Protein 1U5K (pdb70)

Solvent-accessible surface area: 22717 Å² total; per-residue (Å²): 301,89,141,51,49,120,55,37,0,7,0,1,40,53,43,58,22,98,83,13,22,0,38,1,14,2,0,0,45,137,12,66,17,113,2,13,0,156,45,2,70,95,52,100,37,22,82,13,0,53,37,11,39,55,0,11,6,50,10,70,72,19,105,119,114,70,8,21,12,113,108,17,95,88,100,30,50,36,115,39,6,84,84,117,112,43,90,46,18,0,7,1,0,0,5,1,0,24,25,1,0,83,97,88,63,8,41,99,116,0,13,79,25,0,12,28,0,1,121,9,0,3,116,71,123,53,5,30,7,4,0,0,3,1,0,12,43,0,6,42,66,18,52,11,123,52,61,41,67,132,5,45,187,80,24,33,91,95,2,76,19,23,12,40,135,20,11,38,4,20,15,79,191,29,20,106,54,99,73,25,56,113,46,0,13,51,7,17,81,61,2,46,170,51,85,33,200,27,4,61,120,101,74,4,77,83,95,39,16,67,20,0,6,136,12,1,39,80,12,0,53,79,69,13,62,66,73,5,3,2,71,15,24,10,57,15,38,86,89,74,178,164,91,254,66,138,75,23,111,29,36,0,7,0,2,92,79,152,67,33,82,71,29,27,22,34,2,11,1,0,0,51,139,6,64,14,122,1,11,8,147,66,160,62,73,2,37,1,14,18,6,12,53,0,12,8,52,0,88,53,10,98,174,36,123,39,0,14,16,137,104,2,62,8,81,23,45,37,67,42,1,0,18,50,84,16,23,43,21,0,54,1,0,0,9,2,0,25,31,13,0,102,112,48,7,44,121,118,0,12,92,23,0,15,27,0,2,123,7,0,2,112,70,47,31,3,38,8,4,0,0,0,1,0,7,36,0,0,28,58,12,72,20,106,18,90,22,71,126,2,42,185,78,24,34,95,97,2,80,18,21,12,76,160,11,9,22,1,21,14,77,194,29,23,104,87,98,72,29,58,112,40,0,16,40,8,10,82,80,0,30,220,71,87,36,180,41,4,53,132,110,69,5,81,81,95,36,15,76,37,0,2,117,6,0,29,85,7,2,50,82,89,19,60,63,63,26,72,2,90,146,64,18,76

Nearest PDB structures (foldseek):
  1u5k-assembly1_A  TM=1.004E+00  e=5.737E-47  Deinococcus radiodurans R1 = ATCC 13939 = DSM 20539
  1u5k-assembly1_B  TM=9.768E-01  e=1.238E-39  Deinococcus radiodurans R1 = ATCC 13939 = DSM 20539
  2v1c-assembly1_C-2  TM=9.871E-01  e=4.713E-38  Deinococcus radiodurans R1 = ATCC 13939 = DSM 20539
  1w3s-assembly1_A  TM=9.757E-01  e=7.017E-38  Deinococcus radiodurans R1 = ATCC 13939 = DSM 20539
  4jcv-assembly1_F  TM=9.487E-01  e=4.460E-32  Deinococcus radiodurans R1 = ATCC 13939 = DSM 20539

Radius of gyration: 24.81 Å; Cα contacts (8 Å, |Δi|>4): 917; chains: 2; bounding box: 67×62×70 Å

Foldseek 3Di:
DFQKDKFKFFWLDWDQDPQRKIWTWGAGQQFIAIAIAHNQNPDDNNVQNDGGFIKIFIWGQDPPHHIYTPDIDTDDDQVQCVPVQLVLLLNLLSLLLVQQADGPLRHNVNRVLNNVLSVCSSDPPCNLQSSLLSSLQSCLSHDDDADQQAAPPPGHGHAFQADQQALHGHHPVVDPDDGQDDLLSVCSVPSNPDDSVVSVVRGDDPVRVVVSLSSSQRNSPNGGDDDPPSNVSNDDDDDDDD/DPDFKDKFKFFWLDWDQDPQQKIWTWGQGQQGIATEIERHPEQDPRDHGFIKIFMWGDDPPDPHTYTDYIHTPDDQVQCVPVVLVLLLNLLSQLVVQQAPSLRHNVNRVLSNVLSVCSRDPPCNLLSSLLSSLQSCLSGPHHAPQQAAPPPGHGRAFQADQQALHGHHPVVDPDDGQDVLLSVCSVPSNPDDSVVSVVRDDDPVRCVNSLSSSVRNCCVPTDDHDPSVVSRD

Sequence (474 aa):
RSRTANRSGIVIRRRVTPAGDIIVTLLTPQGKLKAIARGGVKGPLSSSLNLFHHVGVQVYQGPHDLASVKQAVLEGALPTLAEPERYAFAHLMAEFADALFQEGEFSEQAFDLFAASLRGVAHQPDPEWVALVMSYKLLGLAGVIPQTARCARCGAPDPEHPDPLGGQLLCSKCAALPPYPPAVLDFLRHAVRRTVRASFEQPVPSADRPALWRALEKFVTVQVGGVHSWRQLVPSGVPVLSMRSRTANRSGIVIRRRVTPAGDIIVTLLTPQGKLKAIARGPLSSSLNLFHHVGVQVYQGPHNDLASVKQAVLEGALPTLAEPERYAFAHLMAEFADALFQGEFSEQAFDLFAASLRGVAHQPDPEWVALVMSYKLLGLAGVIPQTARCARCGAPDPEHPDPLGGQLLCSKCAALPPYPPAVLDFLRHAVRRTVRASFEQPVPSADRPALWRALEKFVTVQVGGVHSWRQLVP

GO terms:
  GO:0006302 double-strand break repair (P, IMP)

Structure (mmCIF, N/CA/C/O backbone):
data_1U5K
#
_entry.id   1U5K
#
_cell.length_a   134.967
_cell.length_b   52.240
_cell.length_c   100.683
_cell.angle_alpha   90.00
_cell.angle_beta   107.09
_cell.angle_gamma   90.00
#
_symmetry.space_group_name_H-M   'C 1 2 1'
#
loop_
_entity.id
_entity.type
_entity.pdbx_description
1 polymer 'hypothetical protein'
2 non-polymer 'ZINC ION'
3 water water
#
loop_
_atom_site.group_PDB
_atom_site.id
_atom_site.type_symbol
_atom_site.label_atom_id
_atom_site.label_alt_id
_atom_site.label_comp_id
_atom_site.label_asym_id
_atom_site.label_entity_id
_atom_site.label_seq_id
_atom_site.pdbx_PDB_ins_code
_atom_site.Cartn_x
_atom_site.Cartn_y
_atom_site.Cartn_z
_atom_site.occupancy
_atom_site.B_iso_or_equiv
_atom_site.auth_seq_id
_atom_site.auth_comp_id
_atom_site.auth_asym_id
_atom_site.auth_atom_id
_atom_site.pdbx_PDB_model_num
ATOM 1 N N . ARG A 1 2 ? 39.714 9.770 -15.466 1.00 61.15 2 ARG A N 1
ATOM 2 C CA . ARG A 1 2 ? 40.065 9.540 -14.037 1.00 60.40 2 ARG A CA 1
ATOM 3 C C . ARG A 1 2 ? 39.595 8.149 -13.601 1.00 58.31 2 ARG A C 1
ATOM 4 O O . ARG A 1 2 ? 39.450 7.262 -14.451 1.00 58.92 2 ARG A O 1
ATOM 12 N N . SER A 1 3 ? 39.408 7.936 -12.299 1.00 54.82 3 SER A N 1
ATOM 13 C CA . SER A 1 3 ? 39.140 6.603 -11.755 1.00 52.23 3 SER A CA 1
ATOM 14 C C . SER A 1 3 ? 38.398 6.586 -10.413 1.00 49.20 3 SER A C 1
ATOM 15 O O . SER A 1 3 ? 38.472 7.525 -9.619 1.00 48.45 3 SER A O 1
ATOM 18 N N . ARG A 1 4 ? 37.686 5.489 -10.170 1.00 46.06 4 ARG A N 1
ATOM 19 C CA . ARG A 1 4 ? 36.840 5.300 -8.991 1.00 43.74 4 ARG A CA 1
ATOM 20 C C . ARG A 1 4 ? 37.578 4.756 -7.771 1.00 41.89 4 ARG A C 1
ATOM 21 O O . ARG A 1 4 ? 36.986 4.530 -6.713 1.00 39.15 4 ARG A O 1
ATOM 29 N N . THR A 1 5 ? 38.855 4.463 -7.979 1.00 41.12 5 THR A N 1
ATOM 30 C CA . THR A 1 5 ? 39.741 3.948 -6.949 1.00 40.91 5 THR A CA 1
ATOM 31 C C . THR A 1 5 ? 40.697 5.080 -6.609 1.00 40.21 5 THR A C 1
ATOM 32 O O . THR A 1 5 ? 41.112 5.816 -7.496 1.00 40.44 5 THR A O 1
ATOM 36 N N . ALA A 1 6 ? 41.051 5.197 -5.334 1.00 39.49 6 ALA A N 1
ATOM 37 C CA . ALA A 1 6 ? 41.855 6.302 -4.825 1.00 38.92 6 ALA A CA 1
ATOM 38 C C . ALA A 1 6 ? 42.713 5.815 -3.659 1.00 38.18 6 ALA A C 1
ATOM 39 O O . ALA A 1 6 ? 42.286 4.978 -2.867 1.00 37.56 6 ALA A O 1
ATOM 41 N N . ASN A 1 7 ? 43.926 6.342 -3.552 1.00 37.28 7 ASN A N 1
ATOM 42 C CA . ASN A 1 7 ? 44.765 6.124 -2.388 1.00 36.89 7 ASN A CA 1
ATOM 43 C C . ASN A 1 7 ? 44.511 7.243 -1.379 1.00 36.54 7 ASN A C 1
ATOM 44 O O . ASN A 1 7 ? 44.369 8.414 -1.744 1.00 36.13 7 ASN A O 1
ATOM 49 N N . ARG A 1 8 ? 44.371 6.843 -0.119 1.00 35.12 8 ARG A N 1
ATOM 50 C CA . ARG A 1 8 ? 44.140 7.766 0.980 1.00 34.32 8 ARG A CA 1
ATOM 51 C C . ARG A 1 8 ? 44.996 7.346 2.165 1.00 33.55 8 ARG A C 1
ATOM 52 O O . ARG A 1 8 ? 45.435 6.203 2.255 1.00 32.94 8 ARG A O 1
ATOM 60 N N . SER A 1 9 ? 45.220 8.274 3.089 1.00 33.14 9 SER A N 1
ATOM 61 C CA . SER A 1 9 ? 46.092 8.032 4.231 1.00 33.92 9 SER A CA 1
ATOM 62 C C . SER A 1 9 ? 45.605 8.854 5.428 1.00 32.91 9 SER A C 1
ATOM 63 O O . SER A 1 9 ? 45.367 10.057 5.336 1.00 32.92 9 SER A O 1
ATOM 66 N N . GLY A 1 10 ? 45.386 8.190 6.554 1.00 31.31 10 GLY A N 1
ATOM 67 C CA . GLY A 1 10 ? 44.984 8.911 7.743 1.00 29.67 10 GLY A CA 1
ATOM 68 C C . GLY A 1 10 ? 44.840 7.982 8.922 1.00 27.92 10 GLY A C 1
ATOM 69 O O . GLY A 1 10 ? 45.257 6.828 8.877 1.00 26.83 10 GLY A O 1
ATOM 70 N N . ILE A 1 11 ? 44.199 8.522 9.952 1.00 25.93 11 ILE A N 1
ATOM 71 C CA . ILE A 1 11 ? 44.117 7.919 11.262 1.00 24.63 11 ILE A CA 1
ATOM 72 C C . ILE A 1 11 ? 42.705 7.416 11.531 1.00 24.54 11 ILE A C 1
ATOM 73 O O . ILE A 1 11 ? 41.736 8.166 11.424 1.00 24.01 11 ILE A O 1
ATOM 78 N N . VAL A 1 12 ? 42.645 6.170 11.980 1.00 23.44 12 VAL A N 1
ATOM 79 C CA . VAL A 1 12 ? 41.406 5.491 12.309 1.00 24.28 12 VAL A CA 1
ATOM 80 C C . VAL A 1 12 ? 40.909 6.085 13.609 1.00 23.61 12 VAL A C 1
ATOM 81 O O . VAL A 1 12 ? 41.614 6.050 14.608 1.00 25.05 12 VAL A O 1
ATOM 85 N N . ILE A 1 13 ? 39.718 6.662 13.584 1.00 23.25 13 ILE A N 1
ATOM 86 C CA . ILE A 1 13 ? 39.091 7.238 14.766 1.00 22.73 13 ILE A CA 1
ATOM 87 C C . ILE A 1 13 ? 37.891 6.460 15.311 1.00 24.58 13 ILE A C 1
ATOM 88 O O . ILE A 1 13 ? 37.471 6.686 16.448 1.00 24.99 13 ILE A O 1
ATOM 93 N N . ARG A 1 14 ? 37.355 5.539 14.515 1.00 25.02 14 ARG A N 1
ATOM 94 C CA . ARG A 1 14 ? 36.260 4.679 14.935 1.00 27.25 14 ARG A CA 1
ATOM 95 C C . ARG A 1 14 ? 36.302 3.394 14.112 1.00 27.89 14 ARG A C 1
ATOM 96 O O . ARG A 1 14 ? 36.559 3.435 12.910 1.00 28.23 14 ARG A O 1
ATOM 104 N N . ARG A 1 15 ? 36.009 2.279 14.776 1.00 29.06 15 ARG A N 1
ATOM 105 C CA . ARG A 1 15 ? 35.961 0.940 14.185 1.00 30.79 15 ARG A CA 1
ATOM 106 C C . ARG A 1 15 ? 34.674 0.279 14.659 1.00 31.82 15 ARG A C 1
ATOM 107 O O . ARG A 1 15 ? 34.404 0.249 15.860 1.00 32.82 15 ARG A O 1
ATOM 115 N N . ARG A 1 16 ? 33.839 -0.136 13.713 1.00 32.41 16 ARG A N 1
ATOM 116 C CA . ARG A 1 16 ? 32.654 -0.947 13.954 1.00 33.53 16 ARG A CA 1
ATOM 117 C C . ARG A 1 16 ? 32.831 -2.320 13.310 1.00 34.76 16 ARG A C 1
ATOM 118 O O . ARG A 1 16 ? 33.114 -2.428 12.119 1.00 34.56 16 ARG A O 1
ATOM 126 N N . VAL A 1 17 ? 32.701 -3.364 14.119 1.00 36.22 17 VAL A N 1
ATOM 127 C CA . VAL A 1 17 ? 32.613 -4.738 13.659 1.00 37.95 17 VAL A CA 1
ATOM 128 C C . VAL A 1 17 ? 31.126 -5.015 13.507 1.00 39.22 17 VAL A C 1
ATOM 129 O O . VAL A 1 17 ? 30.335 -4.985 14.446 1.00 39.38 17 VAL A O 1
ATOM 133 N N . THR A 1 18 ? 30.758 -5.321 12.275 1.00 39.43 18 THR A N 1
ATOM 134 C CA . THR A 1 18 ? 29.376 -5.500 11.863 1.00 40.09 18 THR A CA 1
ATOM 135 C C . THR A 1 18 ? 28.930 -6.952 12.115 1.00 40.25 18 THR A C 1
ATOM 136 O O . THR A 1 18 ? 29.785 -7.837 12.202 1.00 39.05 18 THR A O 1
ATOM 140 N N . PRO A 1 19 ? 27.635 -7.242 12.238 1.00 41.15 19 PRO A N 1
ATOM 141 C CA . PRO A 1 19 ? 27.214 -8.636 12.448 1.00 41.95 19 PRO A CA 1
ATOM 142 C C . PRO A 1 19 ? 27.722 -9.617 11.384 1.00 42.66 19 PRO A C 1
ATOM 143 O O . PRO A 1 19 ? 28.082 -10.748 11.726 1.00 43.56 19 PRO A O 1
ATOM 147 N N . ALA A 1 20 ? 27.834 -9.167 10.135 1.00 42.72 20 ALA A N 1
ATOM 148 C CA . ALA A 1 20 ? 28.437 -9.939 9.051 1.00 42.74 20 ALA A CA 1
ATOM 149 C C . ALA A 1 20 ? 29.957 -10.096 9.060 1.00 42.22 20 ALA A C 1
ATOM 150 O O . ALA A 1 20 ? 30.502 -10.779 8.192 1.00 42.88 20 ALA A O 1
ATOM 152 N N . GLY A 1 21 ? 30.662 -9.466 9.995 1.00 41.10 21 GLY A N 1
ATOM 153 C CA . GLY A 1 21 ? 32.111 -9.577 10.027 1.00 40.32 21 GLY A CA 1
ATOM 154 C C . GLY A 1 21 ? 32.826 -8.565 9.147 1.00 39.49 21 GLY A C 1
ATOM 155 O O . GLY A 1 21 ? 34.021 -8.690 8.875 1.00 40.13 21 GLY A O 1
ATOM 156 N N . ASP A 1 22 ? 32.094 -7.569 8.661 1.00 38.04 22 ASP A N 1
ATOM 157 C CA . ASP A 1 22 ? 32.714 -6.422 8.011 1.00 37.40 22 ASP A CA 1
ATOM 158 C C . ASP A 1 22 ? 33.279 -5.465 9.066 1.00 35.84 22 ASP A C 1
ATOM 159 O O . ASP A 1 22 ? 32.855 -5.464 10.225 1.00 34.41 22 ASP A O 1
ATOM 164 N N . ILE A 1 23 ? 34.237 -4.642 8.657 1.00 33.94 23 ILE A N 1
ATOM 165 C CA . ILE A 1 23 ? 34.799 -3.610 9.524 1.00 33.27 23 ILE A CA 1
ATOM 166 C C . ILE A 1 23 ? 34.546 -2.260 8.878 1.00 31.16 23 ILE A C 1
ATOM 167 O O . ILE A 1 23 ? 34.969 -2.041 7.752 1.00 30.59 23 ILE A O 1
ATOM 172 N N . ILE A 1 24 ? 33.780 -1.406 9.543 1.00 29.73 24 ILE A N 1
ATOM 173 C CA . ILE A 1 24 ? 33.467 -0.068 9.074 1.00 29.97 24 ILE A CA 1
ATOM 174 C C . ILE A 1 24 ? 34.329 0.902 9.882 1.00 29.72 24 ILE A C 1
ATOM 175 O O . ILE A 1 24 ? 34.298 0.926 11.113 1.00 28.09 24 ILE A O 1
ATOM 180 N N . VAL A 1 25 ? 35.113 1.704 9.176 1.00 29.44 25 VAL A N 1
ATOM 181 C CA . VAL A 1 25 ? 36.013 2.630 9.841 1.00 29.52 25 VAL A CA 1
ATOM 182 C C . VAL A 1 25 ? 35.754 4.049 9.406 1.00 28.45 25 VAL A C 1
ATOM 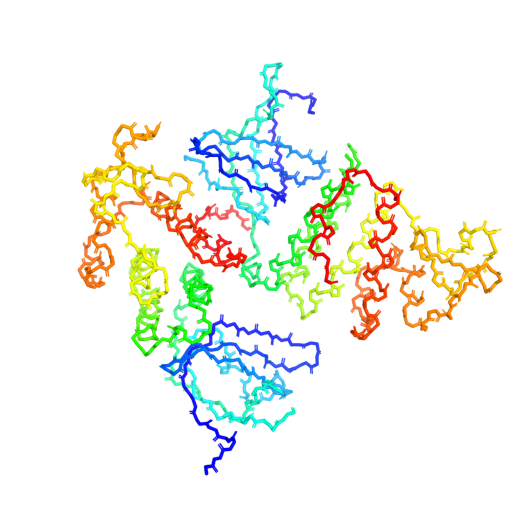183 O O . VAL A 1 25 ? 35.357 4.320 8.277 1.00 28.37 25 VAL A O 1
ATOM 187 N N . THR A 1 26 ? 35.956 4.956 10.353 1.00 27.49 26 THR A N 1
ATOM 188 C CA . THR A 1 26 ? 36.050 6.356 10.010 1.00 26.45 26 THR A CA 1
ATOM 189 C C . THR A 1 26 ? 37.507 6.768 10.171 1.00 25.45 26 THR A C 1
ATOM 190 O O . THR A 1 26 ? 38.158 6.418 11.152 1.00 25.24 26 THR A O 1
ATOM 194 N N . LEU A 1 27 ? 38.000 7.523 9.200 1.00 24.49 27 LEU A N 1
ATOM 195 C CA . LEU A 1 27 ? 39.352 8.037 9.240 1.00 25.24 27 LEU A CA 1
ATOM 196 C C . LEU A 1 27 ? 39.342 9.550 9.151 1.00 25.09 27 LEU A C 1
ATOM 197 O O . LEU A 1 27 ? 38.548 10.170 8.438 1.00 25.27 27 LEU A O 1
ATOM 202 N N . LEU A 1 28 ? 40.265 10.158 9.881 1.00 24.98 28 LEU A N 1
ATOM 203 C CA . LEU A 1 28 ? 40.609 11.540 9.608 1.00 25.12 28 LEU A CA 1
ATOM 204 C C . LEU A 1 28 ? 41.868 11.552 8.750 1.00 25.04 28 LEU A C 1
ATOM 205 O O . LEU A 1 28 ? 42.853 10.899 9.078 1.00 25.22 28 LEU A O 1
ATOM 210 N N . THR A 1 29 ? 41.801 12.297 7.653 1.00 26.67 29 THR A N 1
ATOM 211 C CA . THR A 1 29 ? 42.850 12.421 6.643 1.00 27.67 29 THR A CA 1
ATOM 212 C C . THR A 1 29 ? 43.104 13.866 6.224 1.00 28.25 29 THR A C 1
ATOM 213 O O . THR A 1 29 ? 42.225 14.711 6.400 1.00 28.34 29 THR A O 1
ATOM 217 N N . PRO A 1 30 ? 44.266 14.129 5.624 1.00 28.17 30 PRO A N 1
ATOM 218 C CA . PRO A 1 30 ? 44.572 15.483 5.158 1.00 29.58 30 PRO A CA 1
ATOM 219 C C . PRO A 1 30 ? 43.611 15.997 4.093 1.00 29.85 30 PRO A C 1
ATOM 220 O O . PRO A 1 30 ? 43.498 17.214 3.956 1.00 29.55 30 PRO A O 1
ATOM 224 N N . GLN A 1 31 ? 42.865 15.106 3.444 1.00 30.58 31 GLN A N 1
ATOM 225 C CA . GLN A 1 31 ? 41.844 15.515 2.490 1.00 32.02 31 GLN A CA 1
ATOM 226 C C . GLN A 1 31 ? 40.406 15.451 2.997 1.00 31.96 31 GLN A C 1
ATOM 227 O O . GLN A 1 31 ? 39.469 15.568 2.216 1.00 31.94 31 GLN A O 1
ATOM 233 N N . GLY A 1 32 ? 40.210 15.276 4.299 1.00 31.45 32 GLY A N 1
ATOM 234 C CA . GLY A 1 32 ? 38.877 15.284 4.864 1.00 30.56 32 GLY A CA 1
ATOM 235 C C . GLY A 1 32 ? 38.586 14.013 5.639 1.00 30.03 32 GLY A C 1
ATOM 236 O O . GLY A 1 32 ? 39.418 13.117 5.758 1.00 29.48 32 GLY A O 1
ATOM 237 N N . LYS A 1 33 ? 37.377 13.962 6.182 1.00 29.49 33 LYS A N 1
ATOM 238 C CA . LYS A 1 33 ? 36.895 12.771 6.859 1.00 30.72 33 LYS A CA 1
ATOM 239 C C . LYS A 1 33 ? 36.562 11.704 5.824 1.00 31.05 33 LYS A C 1
ATOM 240 O O . LYS A 1 33 ? 36.012 12.057 4.785 1.00 31.15 33 LYS A O 1
ATOM 246 N N . LEU A 1 34 ? 36.797 10.431 6.139 1.00 30.57 34 LEU A N 1
ATOM 247 C CA . LEU A 1 34 ? 36.536 9.310 5.251 1.00 30.52 34 LEU A CA 1
ATOM 248 C C . LEU A 1 34 ? 35.897 8.167 6.035 1.00 31.12 34 LEU A C 1
ATOM 249 O O . LEU A 1 34 ? 36.434 7.745 7.050 1.00 30.94 34 LEU A O 1
ATOM 254 N N . LYS A 1 35 ? 34.748 7.695 5.564 1.00 30.75 35 LYS A N 1
ATOM 255 C CA . LYS A 1 35 ? 34.092 6.488 6.049 1.00 31.86 35 LYS A CA 1
ATOM 256 C C . LYS A 1 35 ? 34.199 5.404 4.982 1.00 31.11 35 LYS A C 1
ATOM 257 O O . LYS A 1 35 ? 33.980 5.661 3.803 1.00 31.27 35 LYS A O 1
ATOM 263 N N . ALA A 1 36 ? 34.584 4.202 5.390 1.00 29.82 36 ALA A N 1
ATOM 264 C CA . ALA A 1 36 ? 34.745 3.085 4.476 1.00 30.08 36 ALA A CA 1
ATOM 265 C C . ALA A 1 36 ? 34.559 1.754 5.200 1.00 30.48 36 ALA A C 1
ATOM 266 O O . ALA A 1 36 ? 34.655 1.677 6.423 1.00 30.23 36 ALA A O 1
ATOM 268 N N . ILE A 1 37 ? 34.308 0.704 4.426 1.00 31.37 37 ILE A N 1
ATOM 269 C CA . ILE A 1 37 ? 34.020 -0.640 4.914 1.00 32.01 37 ILE A CA 1
ATOM 270 C C . ILE A 1 37 ? 35.033 -1.628 4.346 1.00 33.32 37 ILE A C 1
ATOM 271 O O . ILE A 1 37 ? 35.264 -1.628 3.139 1.00 33.06 37 ILE A O 1
ATOM 276 N N . ALA A 1 38 ? 35.650 -2.435 5.203 1.00 35.05 38 ALA A N 1
ATOM 277 C CA . ALA A 1 38 ? 36.475 -3.559 4.790 1.00 37.81 38 ALA A CA 1
ATOM 278 C C . ALA A 1 38 ? 35.611 -4.816 4.888 1.00 41.46 38 ALA A C 1
ATOM 279 O O . ALA A 1 38 ? 35.306 -5.300 5.983 1.00 40.90 38 ALA A O 1
ATOM 281 N N . ARG A 1 39 ? 35.161 -5.302 3.735 1.00 45.19 39 ARG A N 1
ATOM 282 C CA . ARG A 1 39 ? 34.224 -6.421 3.689 1.00 48.84 39 ARG A CA 1
ATOM 283 C C . ARG A 1 39 ? 34.934 -7.721 4.056 1.00 50.94 39 ARG A C 1
ATOM 284 O O . ARG A 1 39 ? 36.120 -7.896 3.773 1.00 50.01 39 ARG A O 1
ATOM 292 N N . GLY A 1 40 ? 34.204 -8.579 4.766 1.00 54.18 40 GLY A N 1
ATOM 293 C CA . GLY A 1 40 ? 34.760 -9.746 5.425 1.00 56.34 40 GLY A CA 1
ATOM 294 C C . GLY A 1 40 ? 36.084 -9.439 6.094 1.00 58.51 40 GLY A C 1
ATOM 295 O O . GLY A 1 40 ? 36.972 -10.293 6.142 1.00 59.33 40 GLY A O 1
ATOM 296 N N . GLY A 1 41 ? 36.203 -8.226 6.628 1.00 60.40 41 GLY A N 1
ATOM 297 C CA . GLY A 1 41 ? 37.470 -7.716 7.113 1.00 62.09 41 GLY A CA 1
ATOM 298 C C . GLY A 1 41 ? 38.007 -8.353 8.380 1.00 63.82 41 GLY A C 1
ATOM 299 O O . GLY A 1 41 ? 39.221 -8.474 8.536 1.00 63.28 41 GLY A O 1
ATOM 300 N N . VAL A 1 42 ? 37.128 -8.742 9.300 1.00 66.59 42 VAL A N 1
ATOM 301 C CA . VAL A 1 42 ? 37.587 -9.301 10.569 1.00 69.04 42 VAL A CA 1
ATOM 302 C C . VAL A 1 42 ? 38.373 -10.593 10.344 1.00 70.71 42 VAL A C 1
ATOM 303 O O . VAL A 1 42 ? 39.395 -10.825 10.992 1.00 70.29 42 VAL A O 1
ATOM 307 N N . LYS A 1 43 ? 37.914 -11.394 9.386 1.00 72.83 43 LYS A N 1
ATOM 308 C CA . LYS A 1 43 ? 38.551 -12.667 9.063 1.00 74.67 43 LYS A CA 1
ATOM 309 C C . LYS A 1 43 ? 39.384 -12.605 7.781 1.00 75.86 43 LYS A C 1
ATOM 310 O O . LYS A 1 43 ? 39.181 -13.422 6.876 1.00 76.48 43 LYS A O 1
ATOM 312 N N . GLY A 1 44 ? 40.304 -11.644 7.701 1.00 76.57 44 GLY A N 1
ATOM 313 C CA . GLY A 1 44 ? 41.328 -11.626 6.654 1.00 76.93 44 GLY A CA 1
ATOM 314 C C . GLY A 1 44 ? 42.557 -10.796 7.049 1.00 76.99 44 GLY A C 1
ATOM 315 O O . GLY A 1 44 ? 42.820 -10.622 8.242 1.00 77.41 44 GLY A O 1
ATOM 316 N N . PRO A 1 45 ? 43.316 -10.291 6.076 1.00 76.47 45 PRO A N 1
ATOM 317 C CA . PRO A 1 45 ? 44.595 -9.630 6.344 1.00 75.84 45 PRO A CA 1
ATOM 318 C C . PRO A 1 45 ? 44.541 -8.195 6.883 1.00 74.91 45 PRO A C 1
ATOM 319 O O . PRO A 1 45 ? 45.567 -7.665 7.312 1.00 75.18 45 PRO A O 1
ATOM 321 N N . LEU A 1 46 ? 43.363 -7.576 6.887 1.00 73.42 46 LEU A N 1
ATOM 322 C CA . LEU A 1 46 ? 43.216 -6.146 7.151 1.00 72.19 46 LEU A CA 1
ATOM 323 C C . LEU A 1 46 ? 42.764 -5.784 8.564 1.00 70.40 46 LEU A C 1
ATOM 324 O O . LEU A 1 46 ? 42.768 -4.606 8.923 1.00 70.15 46 LEU A O 1
ATOM 329 N N . SER A 1 47 ? 42.389 -6.787 9.351 1.00 68.23 47 SER A N 1
ATOM 330 C CA . SER A 1 47 ? 41.742 -6.590 10.644 1.00 66.48 47 SER A CA 1
ATOM 331 C C . SER A 1 47 ? 42.590 -5.816 11.646 1.00 64.72 47 SER A C 1
ATOM 332 O O . SER A 1 47 ? 42.117 -4.865 12.277 1.00 65.24 47 SER A O 1
ATOM 335 N N . SER A 1 48 ? 43.854 -6.204 11.766 1.00 61.87 48 SER A N 1
ATOM 336 C CA . SER A 1 48 ? 44.716 -5.617 12.785 1.00 59.70 48 SER A CA 1
ATOM 337 C C . SER A 1 48 ? 45.166 -4.200 12.439 1.00 57.41 48 SER A C 1
ATOM 338 O O . SER A 1 48 ? 45.277 -3.358 13.338 1.00 56.46 48 SER A O 1
ATOM 341 N N . SER A 1 49 ? 45.417 -3.945 11.156 1.00 54.33 49 SER A N 1
ATOM 342 C CA . SER A 1 49 ? 45.791 -2.602 10.722 1.00 52.82 49 SER A CA 1
ATOM 343 C C . SER A 1 49 ? 44.693 -1.561 10.965 1.00 49.52 49 SER A C 1
ATOM 344 O O . SER A 1 49 ? 45.004 -0.447 11.385 1.00 50.87 49 SER A O 1
ATOM 347 N N . LEU A 1 50 ? 43.422 -1.898 10.766 1.00 45.01 50 LEU A N 1
ATOM 348 C CA . LEU A 1 50 ? 42.373 -0.895 10.895 1.00 41.59 50 LEU A CA 1
ATOM 349 C C . LEU A 1 50 ? 41.912 -0.691 12.342 1.00 39.83 50 LEU A C 1
ATOM 350 O O . LEU A 1 50 ? 40.725 -0.779 12.646 1.00 39.60 50 LEU A O 1
ATOM 355 N N . ASN A 1 51 ? 42.835 -0.489 13.276 1.00 37.93 51 ASN A N 1
ATOM 356 C CA . ASN A 1 51 ? 42.428 -0.284 14.661 1.00 37.47 51 ASN A CA 1
ATOM 357 C C . ASN A 1 51 ? 42.609 1.163 15.087 1.00 34.75 51 ASN A C 1
ATOM 358 O O . ASN A 1 51 ? 43.350 1.907 14.450 1.00 33.29 51 ASN A O 1
ATOM 363 N N . LEU A 1 52 ? 41.920 1.531 16.161 1.00 33.15 52 LEU A N 1
ATOM 364 C CA . LEU A 1 52 ? 41.894 2.913 16.605 1.00 32.85 52 LEU A CA 1
ATOM 365 C C . LEU A 1 52 ? 43.301 3.457 16.738 1.00 30.58 52 LEU A C 1
ATOM 366 O O . LEU A 1 52 ? 44.188 2.794 17.280 1.00 28.51 52 LEU A O 1
ATOM 371 N N . PHE A 1 53 ? 43.445 4.666 16.208 1.00 28.01 53 PHE A N 1
ATOM 372 C CA . PHE A 1 53 ? 44.634 5.476 16.392 1.00 28.15 53 PHE A CA 1
ATOM 373 C C . PHE A 1 53 ? 45.781 5.079 15.463 1.00 28.46 53 PHE A C 1
ATOM 374 O O . PHE A 1 53 ? 46.808 5.744 15.436 1.00 28.23 53 PHE A O 1
ATOM 382 N N . HIS A 1 54 ? 45.601 4.062 14.635 1.00 28.84 54 HIS A N 1
ATOM 383 C CA . HIS A 1 54 ? 46.615 3.731 13.643 1.00 29.96 54 HIS A CA 1
ATOM 384 C C . HIS A 1 54 ? 46.567 4.713 12.480 1.00 29.73 54 HIS A C 1
ATOM 385 O O . HIS A 1 54 ? 45.482 5.122 12.059 1.00 28.66 54 HIS A O 1
ATOM 392 N N . HIS A 1 55 ? 47.734 5.116 11.985 1.00 28.87 55 HIS A N 1
ATOM 393 C CA . HIS A 1 55 ? 47.845 5.878 10.742 1.00 29.33 55 HIS A CA 1
ATOM 394 C C . HIS A 1 55 ? 47.983 4.812 9.662 1.00 30.09 55 HIS A C 1
ATOM 395 O O . HIS A 1 55 ? 48.950 4.048 9.675 1.00 29.97 55 HIS A O 1
ATOM 402 N N . VAL A 1 56 ? 46.992 4.725 8.779 1.00 30.53 56 VAL A N 1
ATOM 403 C CA . VAL A 1 56 ? 46.970 3.733 7.713 1.00 30.75 56 VAL A CA 1
ATOM 404 C C . VAL A 1 56 ? 46.940 4.369 6.333 1.00 31.30 56 VAL A C 1
ATOM 405 O O . VAL A 1 56 ? 46.431 5.476 6.158 1.00 31.56 56 VAL A O 1
ATOM 409 N N . GLY A 1 57 ? 47.515 3.664 5.364 1.00 31.75 57 GLY A N 1
ATOM 410 C CA . GLY A 1 57 ? 47.346 3.929 3.947 1.00 32.00 57 GLY A CA 1
ATOM 411 C C . GLY A 1 57 ? 46.345 2.918 3.416 1.00 32.67 57 GLY A C 1
ATOM 412 O O . GLY A 1 57 ? 46.414 1.725 3.714 1.00 33.07 57 GLY A O 1
ATOM 413 N N . VAL A 1 58 ? 45.352 3.414 2.692 1.00 32.84 58 VAL A N 1
ATOM 414 C CA . VAL A 1 58 ? 44.275 2.576 2.193 1.00 33.34 58 VAL A CA 1
ATOM 415 C C . VAL A 1 58 ? 44.021 2.897 0.729 1.00 33.37 58 VAL A C 1
ATOM 416 O O . VAL A 1 58 ? 44.053 4.054 0.318 1.00 32.84 58 VAL A O 1
ATOM 420 N N . GLN A 1 59 ? 43.774 1.847 -0.044 1.00 33.63 59 GLN A N 1
ATOM 421 C CA . GLN A 1 59 ? 43.203 1.992 -1.370 1.00 34.68 59 GLN A CA 1
ATOM 422 C C . GLN A 1 59 ? 41.706 1.756 -1.251 1.00 34.11 59 GLN A C 1
ATOM 423 O O . GLN A 1 59 ? 41.256 0.701 -0.822 1.00 33.91 59 GLN A O 1
ATOM 429 N N . VAL A 1 60 ? 40.925 2.740 -1.671 1.00 33.84 60 VAL A N 1
ATOM 430 C CA . VAL A 1 60 ? 39.478 2.628 -1.550 1.00 34.89 60 VAL A CA 1
ATOM 431 C C . VAL A 1 60 ? 38.793 2.748 -2.902 1.00 34.90 60 VAL A C 1
ATOM 432 O O . VAL A 1 60 ? 39.225 3.508 -3.773 1.00 35.42 60 VAL A O 1
ATOM 436 N N . TYR A 1 61 ? 37.689 2.022 -3.024 1.00 36.15 61 TYR A N 1
ATOM 437 C CA . TYR A 1 61 ? 36.869 2.029 -4.231 1.00 37.04 61 TYR A CA 1
ATOM 438 C C . TYR A 1 61 ? 35.501 2.624 -3.920 1.00 38.51 61 TYR A C 1
ATOM 439 O O . TYR A 1 61 ? 34.808 2.125 -3.040 1.00 38.28 61 TYR A O 1
ATOM 448 N N . GLN A 1 62 ? 35.115 3.672 -4.640 1.00 40.27 62 GLN A N 1
ATOM 449 C CA . GLN A 1 62 ? 33.759 4.199 -4.588 1.00 42.69 62 GLN A CA 1
ATOM 450 C C . GLN A 1 62 ? 32.972 3.739 -5.817 1.00 44.73 62 GLN A C 1
ATOM 451 O O . GLN A 1 62 ? 33.199 4.216 -6.936 1.00 44.37 62 GLN A O 1
ATOM 457 N N . GLY A 1 63 ? 32.056 2.810 -5.569 1.00 46.72 63 GLY A N 1
ATOM 458 C CA . GLY A 1 63 ? 31.076 2.378 -6.544 1.00 48.91 63 GLY A CA 1
ATOM 459 C C . GLY A 1 63 ? 30.280 3.529 -7.130 1.00 50.71 63 GLY A C 1
ATOM 460 O O . GLY A 1 63 ? 30.251 4.631 -6.578 1.00 50.24 63 GLY A O 1
ATOM 461 N N . PRO A 1 64 ? 29.598 3.255 -8.237 1.00 52.76 64 PRO A N 1
ATOM 462 C CA . PRO A 1 64 ? 28.812 4.279 -8.929 1.00 54.22 64 PRO A CA 1
ATOM 463 C C . PRO A 1 64 ? 27.517 4.595 -8.185 1.00 54.76 64 PRO A C 1
ATOM 464 O O . PRO A 1 64 ? 27.002 5.703 -8.314 1.00 55.61 64 PRO A O 1
ATOM 468 N N . HIS A 1 65 ? 27.006 3.644 -7.411 1.00 55.85 65 HIS A N 1
ATOM 469 C CA . HIS A 1 65 ? 25.740 3.810 -6.709 1.00 56.54 65 HIS A CA 1
ATOM 470 C C . HIS A 1 65 ? 25.393 2.467 -6.095 1.00 57.01 65 HIS A C 1
ATOM 471 O O . HIS A 1 65 ? 25.796 2.187 -4.970 1.00 59.27 65 HIS A O 1
ATOM 473 N N . ASP A 1 67 ? 27.151 3.510 -1.856 1.00 57.11 67 ASP A N 1
ATOM 474 C CA . ASP A 1 67 ? 27.548 4.849 -1.429 1.00 56.50 67 ASP A CA 1
ATOM 475 C C . ASP A 1 67 ? 28.675 4.875 -0.395 1.00 54.97 67 ASP A C 1
ATOM 476 O O . ASP A 1 67 ? 29.364 5.893 -0.280 1.00 57.36 67 ASP A O 1
ATOM 478 N N . LEU A 1 68 ? 28.868 3.799 0.364 1.00 51.85 68 LEU A N 1
ATOM 479 C CA . LEU A 1 68 ? 30.041 3.662 1.229 1.00 49.24 68 LEU A CA 1
ATOM 480 C C . LEU A 1 68 ? 31.261 3.142 0.466 1.00 46.59 68 LEU A C 1
ATOM 481 O O . LEU A 1 68 ? 31.200 2.095 -0.170 1.00 45.40 68 LEU A O 1
ATOM 486 N N . ALA A 1 69 ? 32.382 3.849 0.553 1.00 43.73 69 ALA A N 1
ATOM 487 C CA . ALA A 1 69 ? 33.622 3.407 -0.071 1.00 41.69 69 ALA A CA 1
ATOM 488 C C . ALA A 1 69 ? 34.086 2.103 0.564 1.00 40.47 69 ALA A C 1
ATOM 489 O O . ALA A 1 69 ? 33.930 1.883 1.765 1.00 38.39 69 ALA A O 1
ATOM 491 N N . SER A 1 70 ? 34.659 1.239 -0.265 1.00 38.03 70 SER A N 1
ATOM 492 C CA . SER A 1 70 ? 35.075 -0.078 0.178 1.00 38.43 70 SER A CA 1
ATOM 493 C C . SER A 1 70 ? 36.601 -0.106 0.198 1.00 36.79 70 SER A C 1
ATOM 494 O O . SER A 1 70 ? 37.229 0.477 -0.675 1.00 35.91 70 SER A O 1
ATOM 497 N N . VAL A 1 71 ? 37.194 -0.721 1.218 1.00 35.77 71 VAL A N 1
ATOM 498 C CA . VAL A 1 71 ? 38.642 -0.772 1.390 1.00 36.22 71 VAL A CA 1
ATOM 499 C C . VAL A 1 71 ? 39.153 -2.000 0.652 1.00 36.56 71 VAL A C 1
ATOM 500 O O . VAL A 1 71 ? 38.692 -3.108 0.911 1.00 37.17 71 VAL A O 1
ATOM 504 N N . LYS A 1 72 ? 40.083 -1.792 -0.276 1.00 37.49 72 LYS A N 1
ATOM 505 C CA . LYS A 1 72 ? 40.625 -2.873 -1.090 1.00 38.52 72 LYS A CA 1
ATOM 506 C C . LYS A 1 72 ? 41.976 -3.300 -0.522 1.00 38.93 72 LYS A C 1
ATOM 507 O O . LYS A 1 72 ? 42.304 -4.486 -0.513 1.00 38.90 72 LYS A O 1
ATOM 513 N N . GLN A 1 73 ? 42.769 -2.336 -0.067 1.00 39.65 73 GLN A N 1
ATOM 514 C CA . GLN A 1 73 ? 44.028 -2.628 0.613 1.00 40.68 73 GLN A CA 1
ATOM 515 C C . GLN A 1 73 ? 44.264 -1.658 1.769 1.00 40.15 73 GLN A C 1
ATOM 516 O O . GLN A 1 73 ? 43.787 -0.526 1.781 1.00 38.32 73 GLN A O 1
ATOM 522 N N . ALA A 1 74 ? 45.033 -2.112 2.750 1.00 40.85 74 ALA A N 1
ATOM 523 C CA . ALA A 1 74 ? 45.358 -1.281 3.901 1.00 40.96 74 ALA A CA 1
ATOM 524 C C . ALA A 1 74 ? 46.758 -1.635 4.375 1.00 41.00 74 ALA A C 1
ATOM 525 O O . ALA A 1 74 ? 47.095 -2.808 4.513 1.00 40.52 74 ALA A O 1
ATOM 527 N N . VAL A 1 75 ? 47.556 -0.602 4.615 1.00 41.19 75 VAL A N 1
ATOM 528 C CA . VAL A 1 75 ? 48.948 -0.748 5.018 1.00 41.99 75 VAL A CA 1
ATOM 529 C C . VAL A 1 75 ? 49.183 0.127 6.250 1.00 41.56 75 VAL A C 1
ATOM 530 O O . VAL A 1 75 ? 48.897 1.325 6.235 1.00 40.59 75 VAL A O 1
ATOM 534 N N . LEU A 1 76 ? 49.700 -0.466 7.319 1.00 40.98 76 LEU A N 1
ATOM 535 C CA . LEU A 1 76 ? 50.028 0.284 8.520 1.00 41.89 76 LEU A CA 1
ATOM 536 C C . LEU A 1 76 ? 51.237 1.203 8.311 1.00 41.72 76 LEU A C 1
ATOM 537 O O . LEU A 1 76 ? 52.329 0.753 7.971 1.00 43.26 76 LEU A O 1
ATOM 542 N N . GLU A 1 77 ? 51.038 2.506 8.486 1.00 40.92 77 GLU A N 1
ATOM 543 C CA . GLU A 1 77 ? 52.081 3.505 8.285 1.00 41.46 77 GLU A CA 1
ATOM 544 C C . GLU A 1 77 ? 52.679 4.066 9.573 1.00 40.55 77 GLU A C 1
ATOM 545 O O . GLU A 1 77 ? 53.753 4.653 9.569 1.00 40.64 77 GLU A O 1
ATOM 551 N N . GLY A 1 78 ? 51.988 3.876 10.687 1.00 39.94 78 GLY A N 1
ATOM 552 C CA . GLY A 1 78 ? 52.342 4.545 11.923 1.00 38.48 78 GLY A CA 1
ATOM 553 C C . GLY A 1 78 ? 51.444 4.021 13.022 1.00 37.56 78 GLY A C 1
ATOM 554 O O . GLY A 1 78 ? 50.232 3.875 12.848 1.00 36.00 78 GLY A O 1
ATOM 555 N N . ALA A 1 79 ? 52.071 3.683 14.141 1.00 36.30 79 ALA A N 1
ATOM 556 C CA . ALA A 1 79 ? 51.353 3.302 15.344 1.00 36.16 79 ALA A CA 1
ATOM 557 C C . ALA A 1 79 ? 52.002 3.959 16.555 1.00 35.25 79 ALA A C 1
ATOM 558 O O . ALA A 1 79 ? 53.155 4.379 16.490 1.00 36.73 79 ALA A O 1
ATOM 560 N N . LEU A 1 80 ? 51.242 4.047 17.640 1.00 33.43 80 LEU A N 1
ATOM 561 C CA . LEU A 1 80 ? 51.683 4.603 18.913 1.00 33.12 80 LEU A CA 1
ATOM 562 C C . LEU A 1 80 ? 51.313 3.578 19.988 1.00 32.49 80 LEU A C 1
ATOM 563 O O . LEU A 1 80 ? 50.228 3.647 20.574 1.00 32.32 80 LEU A O 1
ATOM 568 N N . PRO A 1 81 ? 52.200 2.616 20.235 1.00 33.11 81 PRO A N 1
ATOM 569 C CA . PRO A 1 81 ? 51.903 1.483 21.126 1.00 32.87 81 PRO A CA 1
ATOM 570 C C . PRO A 1 81 ? 51.571 1.892 22.557 1.00 31.98 81 PRO A C 1
ATOM 571 O O . PRO A 1 81 ? 50.901 1.231 23.329 1.00 32.88 81 PRO A O 1
ATOM 575 N N . THR A 1 82 ? 52.053 3.069 22.923 1.00 31.54 82 THR A N 1
ATOM 576 C CA . THR A 1 82 ? 51.890 3.621 24.255 1.00 32.25 82 THR A CA 1
ATOM 577 C C . THR A 1 82 ? 50.444 4.078 24.535 1.00 31.63 82 THR A C 1
ATOM 578 O O . THR A 1 82 ? 49.996 4.160 25.686 1.00 31.33 82 THR A O 1
ATOM 582 N N . LEU A 1 83 ? 49.692 4.350 23.474 1.00 30.25 83 LEU A N 1
ATOM 583 C CA . LEU A 1 83 ? 48.243 4.538 23.559 1.00 30.24 83 LEU A CA 1
ATOM 584 C C . LEU A 1 83 ? 47.471 3.364 24.140 1.00 31.26 83 LEU A C 1
ATOM 585 O O . LEU A 1 83 ? 46.308 3.516 24.511 1.00 31.60 83 LEU A O 1
ATOM 590 N N . ALA A 1 84 ? 48.105 2.202 24.277 1.00 32.76 84 ALA A N 1
ATOM 591 C CA . ALA A 1 84 ? 47.483 1.101 25.007 1.00 33.17 84 ALA A CA 1
ATOM 592 C C . ALA A 1 84 ? 47.468 1.323 26.518 1.00 33.20 84 ALA A C 1
ATOM 593 O O . ALA A 1 84 ? 46.687 0.707 27.239 1.00 34.01 84 ALA A O 1
ATOM 595 N N . GLU A 1 85 ? 48.274 2.247 27.023 1.00 33.32 85 GLU A N 1
ATOM 596 C CA . GLU A 1 85 ? 48.167 2.624 28.425 1.00 33.87 85 GLU A CA 1
ATOM 597 C C . GLU A 1 85 ? 46.792 3.271 28.651 1.00 34.29 85 GLU A C 1
ATOM 598 O O . GLU A 1 85 ? 46.428 4.187 27.914 1.00 33.40 85 GLU A O 1
ATOM 604 N N . PRO A 1 86 ? 46.021 2.805 29.633 1.00 34.33 86 PRO A N 1
ATOM 605 C CA . PRO A 1 86 ? 44.630 3.253 29.796 1.00 34.27 86 PRO A CA 1
ATOM 606 C C . PRO A 1 86 ? 44.378 4.762 29.870 1.00 33.14 86 PRO A C 1
ATOM 607 O O . PRO A 1 86 ? 43.397 5.240 29.297 1.00 32.80 86 PRO A O 1
ATOM 611 N N . GLU A 1 87 ? 45.230 5.509 30.559 1.00 31.76 87 GLU A N 1
ATOM 612 C CA . GLU A 1 87 ? 45.056 6.954 30.645 1.00 31.85 87 GLU A CA 1
ATOM 613 C C . GLU A 1 87 ? 45.287 7.660 29.304 1.00 29.93 87 GLU A C 1
ATOM 614 O O . GLU A 1 87 ? 44.565 8.587 28.931 1.00 30.16 87 GLU A O 1
ATOM 620 N N . ARG A 1 88 ? 46.309 7.217 28.585 1.00 28.04 88 ARG A N 1
ATOM 621 C CA . ARG A 1 88 ? 46.619 7.728 27.262 1.00 26.99 88 ARG A CA 1
ATOM 622 C C . ARG A 1 88 ? 45.541 7.332 26.261 1.00 26.40 88 ARG A C 1
ATOM 623 O O . ARG A 1 88 ? 45.131 8.141 25.442 1.00 25.48 88 ARG A O 1
ATOM 631 N N . TYR A 1 89 ? 45.103 6.078 26.286 1.00 26.04 89 TYR A N 1
ATOM 632 C CA . TYR A 1 89 ? 44.005 5.648 25.442 1.00 25.45 89 TYR A CA 1
ATOM 633 C C . TYR A 1 89 ? 42.795 6.566 25.606 1.00 24.07 89 TYR A C 1
ATOM 634 O O . TYR A 1 89 ? 42.215 6.990 24.613 1.00 23.98 89 TYR A O 1
ATOM 643 N N . ALA A 1 90 ? 42.455 6.890 26.846 1.00 23.73 90 ALA A N 1
ATOM 644 C CA . ALA A 1 90 ? 41.286 7.691 27.177 1.00 24.05 90 ALA A CA 1
ATOM 645 C C . ALA A 1 90 ? 41.348 9.068 26.535 1.00 23.40 90 ALA A C 1
ATOM 646 O O . ALA A 1 90 ? 40.340 9.537 26.026 1.00 22.80 90 ALA A O 1
ATOM 648 N N . PHE A 1 91 ? 42.516 9.705 26.548 1.00 22.90 91 PHE A N 1
ATOM 649 C CA . PHE A 1 91 ? 42.700 11.017 25.949 1.00 23.01 91 PHE A CA 1
ATOM 650 C C . PHE A 1 91 ? 42.779 10.961 24.421 1.00 22.33 91 PHE A C 1
ATOM 651 O O . PHE A 1 91 ? 42.225 11.853 23.781 1.00 23.77 91 PHE A O 1
ATOM 659 N N . ALA A 1 92 ? 43.408 9.938 23.839 1.00 21.66 92 ALA A N 1
ATOM 660 C CA . ALA A 1 92 ? 43.378 9.706 22.400 1.00 20.76 92 ALA A CA 1
ATOM 661 C C . ALA A 1 92 ? 41.926 9.584 21.940 1.00 20.61 92 ALA A C 1
ATOM 662 O O . ALA A 1 92 ? 41.532 10.151 20.927 1.00 20.14 92 ALA A O 1
ATOM 664 N N . HIS A 1 93 ? 41.136 8.829 22.693 1.00 21.08 93 HIS A N 1
ATOM 665 C CA . HIS A 1 93 ? 39.739 8.565 22.374 1.00 20.76 93 HIS A CA 1
ATOM 666 C C . HIS A 1 93 ? 38.893 9.840 22.436 1.00 20.86 93 HIS A C 1
ATOM 667 O O . HIS A 1 93 ? 38.079 10.086 21.554 1.00 21.50 93 HIS A O 1
ATOM 674 N N . LEU A 1 94 ? 39.121 10.663 23.451 1.00 20.50 94 LEU A N 1
ATOM 675 C CA . LEU A 1 94 ? 38.521 11.983 23.523 1.00 20.91 94 LEU A CA 1
ATOM 676 C C . LEU A 1 94 ? 38.860 12.833 22.295 1.00 20.91 94 LEU A C 1
ATOM 677 O O . LEU A 1 94 ? 37.959 13.413 21.698 1.00 20.17 94 LEU A O 1
ATOM 682 N N . MET A 1 95 ? 40.129 12.926 21.913 1.00 20.70 95 MET A N 1
ATOM 683 C CA . MET A 1 95 ? 40.499 13.763 20.767 1.00 20.22 95 MET A CA 1
ATOM 684 C C . MET A 1 95 ? 39.771 13.259 19.528 1.00 20.33 95 MET A C 1
ATOM 685 O O . MET A 1 95 ? 39.310 14.080 18.744 1.00 20.45 95 MET A O 1
ATOM 690 N N . ALA A 1 96 ? 39.692 11.941 19.365 1.00 19.72 96 ALA A N 1
ATOM 691 C CA . ALA A 1 96 ? 39.073 11.349 18.189 1.00 20.63 96 ALA A CA 1
ATOM 692 C C . ALA A 1 96 ? 37.597 11.739 18.057 1.00 19.97 96 ALA A C 1
ATOM 693 O O . ALA A 1 96 ? 37.175 12.241 17.012 1.00 18.66 96 ALA A O 1
ATOM 695 N N . GLU A 1 97 ? 36.830 11.527 19.122 1.00 19.62 97 GLU A N 1
ATOM 696 C CA . GLU A 1 97 ? 35.391 11.795 19.097 1.00 20.30 97 GLU A CA 1
ATOM 697 C C . GLU A 1 97 ? 35.131 13.307 19.095 1.00 20.61 97 GLU A C 1
ATOM 698 O O . GLU A 1 97 ? 34.226 13.810 18.436 1.00 19.29 97 GLU A O 1
ATOM 704 N N . PHE A 1 98 ? 35.998 14.071 19.754 1.00 21.57 98 PHE A N 1
ATOM 705 C CA . PHE A 1 98 ? 35.851 15.515 19.789 1.00 21.35 98 PHE A CA 1
ATOM 706 C C . PHE A 1 98 ? 36.081 16.083 18.396 1.00 21.45 98 PHE A C 1
ATOM 707 O O . PHE A 1 98 ? 35.282 16.890 17.908 1.00 19.27 98 PHE A O 1
ATOM 715 N N . ALA A 1 99 ? 37.156 15.649 17.749 1.00 21.28 99 ALA A N 1
ATOM 716 C CA . ALA A 1 99 ? 37.439 16.163 16.409 1.00 22.46 99 ALA A CA 1
ATOM 717 C C . ALA A 1 99 ? 36.318 15.851 15.410 1.00 23.34 99 ALA A C 1
ATOM 718 O O . ALA A 1 99 ? 35.915 16.703 14.614 1.00 23.51 99 ALA A O 1
ATOM 720 N N . ASP A 1 100 ? 35.768 14.647 15.510 1.00 23.43 100 ASP A N 1
ATOM 721 C CA . ASP A 1 100 ? 34.709 14.213 14.605 1.00 24.12 100 ASP A CA 1
ATOM 722 C C . ASP A 1 100 ? 33.453 15.038 14.813 1.00 23.42 100 ASP A C 1
ATOM 723 O O . ASP A 1 100 ? 32.728 15.292 13.862 1.00 24.45 100 ASP A O 1
ATOM 728 N N . ALA A 1 101 ? 33.219 15.432 16.060 1.00 22.89 101 ALA A N 1
ATOM 729 C CA . ALA A 1 101 ? 32.044 16.186 16.431 1.00 22.95 101 ALA A CA 1
ATOM 730 C C . ALA A 1 101 ? 32.195 17.645 16.045 1.00 23.67 101 ALA A C 1
ATOM 731 O O . ALA A 1 101 ? 31.207 18.301 15.711 1.00 22.47 101 ALA A O 1
ATOM 733 N N . LEU A 1 102 ? 33.431 18.140 16.080 1.00 22.78 102 LEU A N 1
ATOM 734 C CA . LEU A 1 102 ? 33.666 19.569 15.947 1.00 22.94 102 LEU A CA 1
ATOM 735 C C . LEU A 1 102 ? 33.595 20.014 14.485 1.00 24.34 102 LEU A C 1
ATOM 736 O O . LEU A 1 102 ? 33.073 21.083 14.181 1.00 25.37 102 LEU A O 1
ATOM 741 N N . PHE A 1 103 ? 34.138 19.194 13.600 1.00 25.13 103 PHE A N 1
ATOM 742 C CA . PHE A 1 103 ? 34.231 19.477 12.182 1.00 26.77 103 PHE A CA 1
ATOM 743 C C . PHE A 1 103 ? 33.086 18.791 11.436 1.00 29.03 103 PHE A C 1
ATOM 744 O O . PHE A 1 103 ? 32.999 17.569 11.412 1.00 29.60 103 PHE A O 1
ATOM 752 N N . GLN A 1 104 ? 32.225 19.581 10.806 1.00 32.80 104 GLN A N 1
ATOM 753 C CA . GLN A 1 104 ? 31.189 19.052 9.916 1.00 35.47 104 GLN A CA 1
ATOM 754 C C . GLN A 1 104 ? 31.799 18.662 8.576 1.00 35.97 104 GLN A C 1
ATOM 755 O O . GLN A 1 104 ? 32.949 19.008 8.281 1.00 34.30 104 GLN A O 1
ATOM 761 N N . GLU A 1 105 ? 31.024 17.923 7.787 1.00 37.56 105 GLU A N 1
ATOM 762 C CA . GLU A 1 105 ? 31.488 17.411 6.500 1.00 38.51 105 GLU A CA 1
ATOM 763 C C . GLU A 1 105 ? 31.973 18.585 5.659 1.00 38.01 105 GLU A C 1
ATOM 764 O O . GLU A 1 105 ? 31.318 19.624 5.650 1.00 38.21 105 GLU A O 1
ATOM 766 N N . GLY A 1 106 ? 33.137 18.437 5.029 1.00 38.63 106 GLY A N 1
ATOM 767 C CA . GLY A 1 106 ? 33.852 19.520 4.369 1.00 39.65 106 GLY A CA 1
ATOM 768 C C . GLY A 1 106 ? 34.727 20.444 5.206 1.00 40.00 106 GLY A C 1
ATOM 769 O O . GLY A 1 106 ? 35.596 21.149 4.695 1.00 41.60 106 GLY A O 1
ATOM 770 N N . GLU A 1 107 ? 34.523 20.518 6.515 1.00 39.33 107 GLU A N 1
ATOM 771 C CA . GLU A 1 107 ? 35.334 21.426 7.324 1.00 38.08 107 GLU A CA 1
ATOM 772 C C . GLU A 1 107 ? 36.726 20.908 7.704 1.00 35.77 107 GLU A C 1
ATOM 773 O O . GLU A 1 107 ? 37.522 21.701 8.201 1.00 35.84 107 GLU A O 1
ATOM 779 N N . PHE A 1 108 ? 37.019 19.623 7.508 1.00 33.25 108 PHE A N 1
ATOM 780 C CA . PHE A 1 108 ? 38.258 19.016 7.980 1.00 31.33 108 PHE A CA 1
ATOM 781 C C . PHE A 1 108 ? 39.446 19.107 7.032 1.00 31.51 108 PHE A C 1
ATOM 782 O O . PHE A 1 108 ? 39.609 18.305 6.123 1.00 31.42 108 PHE A O 1
ATOM 790 N N . SER A 1 109 ? 40.304 20.083 7.302 1.00 32.21 109 SER A N 1
ATOM 791 C CA . SER A 1 109 ? 41.365 20.509 6.395 1.00 31.87 109 SER A CA 1
ATOM 792 C C . SER A 1 109 ? 42.669 19.789 6.687 1.00 31.93 109 SER A C 1
ATOM 793 O O . SER A 1 109 ? 42.803 19.101 7.698 1.00 32.10 109 SER A O 1
ATOM 796 N N . GLU A 1 110 ? 43.654 19.980 5.818 1.00 31.36 110 GLU A N 1
ATOM 797 C CA . GLU A 1 110 ? 44.977 19.431 6.064 1.00 31.52 110 GLU A CA 1
ATOM 798 C C . GLU A 1 110 ? 45.577 19.953 7.370 1.00 29.72 110 GLU A C 1
ATOM 799 O O . GLU A 1 110 ? 46.234 19.208 8.091 1.00 29.49 110 GLU A O 1
ATOM 805 N N . GLN A 1 111 ? 45.364 21.227 7.676 1.00 29.57 111 GLN A N 1
ATOM 806 C CA . GLN A 1 111 ? 45.901 21.836 8.887 1.00 29.41 111 GLN A CA 1
ATOM 807 C C . GLN A 1 111 ? 45.294 21.154 10.114 1.00 27.45 111 GLN A C 1
ATOM 808 O O . GLN A 1 111 ? 45.980 20.871 11.091 1.00 26.40 111 GLN A O 1
ATOM 814 N N . ALA A 1 112 ? 44.008 20.830 10.020 1.00 26.43 112 ALA A N 1
ATOM 815 C CA . ALA A 1 112 ? 43.276 20.144 11.070 1.00 25.19 112 ALA A CA 1
ATOM 816 C C . ALA A 1 112 ? 43.822 18.737 11.232 1.00 24.44 112 ALA A C 1
ATOM 817 O O . ALA A 1 112 ? 44.087 18.321 12.355 1.00 24.80 112 ALA A O 1
ATOM 819 N N . PHE A 1 113 ? 44.060 18.039 10.126 1.00 25.21 113 PHE A N 1
ATOM 820 C CA . PHE A 1 113 ? 44.654 16.713 10.168 1.00 25.30 113 PHE A CA 1
ATOM 821 C C . PHE A 1 113 ? 45.996 16.739 10.905 1.00 25.10 113 PHE A C 1
ATOM 822 O O . PHE A 1 113 ? 46.249 15.919 11.794 1.00 23.03 113 PHE A O 1
ATOM 830 N N . ASP A 1 114 ? 46.840 17.700 10.548 1.00 25.51 114 ASP A N 1
ATOM 831 C CA . ASP A 1 114 ? 48.188 17.743 11.115 1.00 25.70 114 ASP A CA 1
ATOM 832 C C . ASP A 1 114 ? 48.171 18.005 12.620 1.00 24.37 114 ASP A C 1
ATOM 833 O O . ASP A 1 114 ? 48.925 17.401 13.389 1.00 24.09 114 ASP A O 1
ATOM 838 N N . LEU A 1 115 ? 47.316 18.940 13.017 1.00 24.21 115 LEU A N 1
ATOM 839 C CA . LEU A 1 115 ? 47.087 19.238 14.420 1.00 23.41 115 LEU A CA 1
ATOM 840 C C . LEU A 1 115 ? 46.490 18.052 15.160 1.00 22.87 115 LEU A C 1
ATOM 841 O O . LEU A 1 115 ? 46.864 17.787 16.308 1.00 23.04 115 LEU A O 1
ATOM 846 N N . PHE A 1 116 ? 45.513 17.380 14.554 1.00 23.73 116 PHE A N 1
ATOM 847 C CA . PHE A 1 116 ? 44.976 16.167 15.173 1.00 23.44 116 PHE A CA 1
ATOM 848 C C . PHE A 1 116 ? 46.031 15.076 15.406 1.00 23.36 116 PHE A C 1
ATOM 849 O O . PHE A 1 116 ? 46.135 14.493 16.488 1.00 23.62 116 PHE A O 1
ATOM 857 N N . ALA A 1 117 ? 46.824 14.789 14.383 1.00 23.65 117 ALA A N 1
ATOM 858 C CA . ALA A 1 117 ? 47.876 13.784 14.472 1.00 23.84 117 ALA A CA 1
ATOM 859 C C . ALA A 1 117 ? 48.860 14.144 15.585 1.00 23.71 117 ALA A C 1
ATOM 860 O O . ALA A 1 117 ? 49.240 13.284 16.392 1.00 23.83 117 ALA A O 1
ATOM 862 N N . ALA A 1 118 ? 49.185 15.429 15.701 1.00 23.63 118 ALA A N 1
ATOM 863 C CA . ALA A 1 118 ? 50.118 15.884 16.740 1.00 24.17 118 ALA A CA 1
ATOM 864 C C . ALA A 1 118 ? 49.516 15.696 18.126 1.00 23.47 118 ALA A C 1
ATOM 865 O O . ALA A 1 118 ? 50.218 15.394 19.082 1.00 22.41 118 ALA A O 1
ATOM 867 N N . SER A 1 119 ? 48.198 15.858 18.231 1.00 23.94 119 SER A N 1
ATOM 868 C CA . SER A 1 119 ? 47.498 15.665 19.489 1.00 22.63 119 SER A CA 1
ATOM 869 C C . SER A 1 119 ? 47.659 14.234 19.959 1.00 22.27 119 SER A C 1
ATOM 870 O O . SER A 1 119 ? 47.901 14.006 21.138 1.00 24.36 119 SER A O 1
ATOM 873 N N . LEU A 1 120 ? 47.528 13.273 19.055 1.00 22.06 120 LEU A N 1
ATOM 874 C CA . LEU A 1 120 ? 47.743 11.874 19.385 1.00 22.83 120 LEU A CA 1
ATOM 875 C C . LEU A 1 120 ? 49.190 11.555 19.781 1.00 22.85 120 LEU A C 1
ATOM 876 O O . LEU A 1 120 ? 49.420 10.822 20.732 1.00 23.44 120 LEU A O 1
ATOM 881 N N . ARG A 1 121 ? 50.164 12.076 19.049 1.00 24.21 121 ARG A N 1
ATOM 882 C CA . ARG A 1 121 ? 51.565 11.988 19.445 1.00 24.71 121 ARG A CA 1
ATOM 883 C C . ARG A 1 121 ? 51.794 12.543 20.846 1.00 24.54 121 ARG A C 1
ATOM 884 O O . ARG A 1 121 ? 52.383 11.873 21.682 1.00 25.33 121 ARG A O 1
ATOM 892 N N . GLY A 1 122 ? 51.322 13.757 21.114 1.00 25.14 122 GLY A N 1
ATOM 893 C CA . GLY A 1 122 ? 51.384 14.340 22.442 1.00 24.15 122 GLY A CA 1
ATOM 894 C C . GLY A 1 122 ? 50.776 13.515 23.556 1.00 24.08 122 GLY A C 1
ATOM 895 O O . GLY A 1 122 ? 51.359 13.407 24.636 1.00 23.81 122 GLY A O 1
ATOM 896 N N . VAL A 1 123 ? 49.599 12.939 23.320 1.00 23.34 123 VAL A N 1
ATOM 897 C CA . VAL A 1 123 ? 48.940 12.120 24.326 1.00 24.03 123 VAL A CA 1
ATOM 898 C C . VAL A 1 123 ? 49.740 10.839 24.517 1.00 24.76 123 VAL A C 1
ATOM 899 O O . VAL A 1 123 ? 49.786 10.275 25.608 1.00 25.03 123 VAL A O 1
ATOM 903 N N . ALA A 1 124 ? 50.345 10.367 23.434 1.00 26.20 124 ALA A N 1
ATOM 904 C CA . ALA A 1 124 ? 51.126 9.136 23.486 1.00 27.47 124 ALA A CA 1
ATOM 905 C C . ALA A 1 124 ? 52.463 9.344 24.206 1.00 27.99 124 ALA A C 1
ATOM 906 O O . ALA A 1 124 ? 52.936 8.417 24.859 1.00 26.80 124 ALA A O 1
ATOM 908 N N . HIS A 1 125 ? 53.060 10.527 24.090 1.00 28.38 125 HIS A N 1
ATOM 909 C CA . HIS A 1 125 ? 54.445 10.737 24.536 1.00 29.16 125 HIS A CA 1
ATOM 910 C C . HIS A 1 125 ? 54.708 11.677 25.701 1.00 30.72 125 HIS A C 1
ATOM 911 O O . HIS A 1 125 ? 55.766 11.572 26.333 1.00 31.79 125 HIS A O 1
ATOM 918 N N . GLN A 1 126 ? 53.787 12.596 25.976 1.00 31.96 126 GLN A N 1
ATOM 919 C CA . GLN A 1 126 ? 53.999 13.640 26.974 1.00 32.62 126 GLN A CA 1
ATOM 920 C C . GLN A 1 126 ? 53.588 13.239 28.396 1.00 33.24 126 GLN A C 1
ATOM 921 O O . GLN A 1 126 ? 52.735 12.366 28.583 1.00 32.67 126 GLN A O 1
ATOM 927 N N . PRO A 1 127 ? 54.261 13.785 29.409 1.00 33.14 127 PRO A N 1
ATOM 928 C CA . PRO A 1 127 ? 53.937 13.473 30.805 1.00 33.70 127 PRO A CA 1
ATOM 929 C C . PRO A 1 127 ? 52.502 13.779 31.262 1.00 31.92 127 PRO A C 1
ATOM 930 O O . PRO A 1 127 ? 52.036 13.065 32.138 1.00 31.81 127 PRO A O 1
ATOM 934 N N . ASP A 1 128 ? 51.826 14.763 30.677 1.00 30.39 128 ASP A N 1
ATOM 935 C CA . ASP A 1 128 ? 50.524 15.241 31.121 1.00 29.44 128 ASP A CA 1
ATOM 936 C C . ASP A 1 128 ? 49.554 15.204 29.923 1.00 28.75 128 ASP A C 1
ATOM 937 O O . ASP A 1 128 ? 49.321 16.212 29.248 1.00 26.85 128 ASP A O 1
ATOM 942 N N . PRO A 1 129 ? 49.045 14.021 29.605 1.00 27.78 129 PRO A N 1
ATOM 943 C CA . PRO A 1 129 ? 48.159 13.900 28.444 1.00 27.35 129 PRO A CA 1
ATOM 944 C C . PRO A 1 129 ? 46.853 14.674 28.591 1.00 26.56 129 PRO A C 1
ATOM 945 O O . PRO A 1 129 ? 46.409 15.152 27.551 1.00 26.17 129 PRO A O 1
ATOM 949 N N . GLU A 1 130 ? 46.321 14.876 29.794 1.00 26.93 130 GLU A N 1
ATOM 950 C CA . GLU A 1 130 ? 45.142 15.721 29.948 1.00 26.54 130 GLU A CA 1
ATOM 951 C C . GLU A 1 130 ? 45.439 17.112 29.395 1.00 26.51 130 GLU A C 1
ATOM 952 O O . GLU A 1 130 ? 44.605 17.698 28.695 1.00 24.07 130 GLU A O 1
ATOM 958 N N . TRP A 1 131 ? 46.628 17.631 29.701 1.00 25.31 131 TRP A N 1
ATOM 959 C CA . TRP A 1 131 ? 46.993 18.979 29.297 1.00 25.52 131 TRP A CA 1
ATOM 960 C C . TRP A 1 131 ? 47.163 19.049 27.776 1.00 25.54 131 TRP A C 1
ATOM 961 O O . TRP A 1 131 ? 46.786 20.040 27.140 1.00 25.75 131 TRP A O 1
ATOM 972 N N . VAL A 1 132 ? 47.746 18.011 27.189 1.00 24.10 132 VAL A N 1
ATOM 973 C CA . VAL A 1 132 ? 47.828 17.946 25.729 1.00 24.31 132 VAL A CA 1
ATOM 974 C C . VAL A 1 132 ? 46.416 18.064 25.145 1.00 23.27 132 VAL A C 1
ATOM 975 O O . VAL A 1 132 ? 46.172 18.842 24.222 1.00 23.05 132 VAL A O 1
ATOM 979 N N . ALA A 1 133 ? 45.477 17.302 25.691 1.00 23.38 133 ALA A N 1
ATOM 980 C CA . ALA A 1 133 ? 44.125 17.280 25.138 1.00 22.60 133 ALA A CA 1
ATOM 981 C C . ALA A 1 133 ? 43.401 18.609 25.312 1.00 23.03 133 ALA A C 1
ATOM 982 O O . ALA A 1 133 ? 42.736 19.045 24.375 1.00 22.83 133 ALA A O 1
ATOM 984 N N . LEU A 1 134 ? 43.537 19.263 26.465 1.00 22.17 134 LEU A N 1
ATOM 985 C CA . LEU A 1 134 ? 43.006 20.602 26.666 1.00 22.41 134 LEU A CA 1
ATOM 986 C C . LEU A 1 134 ? 43.525 21.570 25.615 1.00 22.60 134 LEU A C 1
ATOM 987 O O . LEU A 1 134 ? 42.768 22.264 24.934 1.00 22.26 134 LEU A O 1
ATOM 992 N N . VAL A 1 135 ? 44.839 21.581 25.458 1.00 22.79 135 VAL A N 1
ATOM 993 C CA . VAL A 1 135 ? 45.498 22.515 24.564 1.00 23.12 135 VAL A CA 1
ATOM 994 C C . VAL A 1 135 ? 45.083 22.294 23.117 1.00 23.53 135 VAL A C 1
ATOM 995 O O . VAL A 1 135 ? 44.757 23.244 22.418 1.00 23.82 135 VAL A O 1
ATOM 999 N N . MET A 1 136 ? 45.052 21.032 22.706 1.00 23.81 136 MET A N 1
ATOM 1000 C CA . MET A 1 136 ? 44.819 20.648 21.328 1.00 23.84 136 MET A CA 1
ATOM 1001 C C . MET A 1 136 ? 43.346 20.828 20.976 1.00 23.61 136 MET A C 1
ATOM 1002 O O . MET A 1 136 ? 43.009 21.310 19.898 1.00 23.08 136 MET A O 1
ATOM 1007 N N . SER A 1 137 ? 42.467 20.486 21.907 1.00 22.86 137 SER A N 1
ATOM 1008 C CA . SER A 1 137 ? 41.048 20.692 21.674 1.00 24.61 137 SER A CA 1
ATOM 1009 C C . SER A 1 137 ? 40.695 22.182 21.485 1.00 24.78 137 SER A C 1
ATOM 1010 O O . SER A 1 137 ? 40.002 22.557 20.523 1.00 23.26 137 SER A O 1
ATOM 1013 N N . TYR A 1 138 ? 41.265 23.072 22.295 1.00 23.64 138 TYR A N 1
ATOM 1014 C CA . TYR A 1 138 ? 41.053 24.508 22.121 1.00 23.50 138 TYR A CA 1
ATOM 1015 C C . TYR A 1 138 ? 41.683 25.031 20.830 1.00 23.61 138 TYR A C 1
ATOM 1016 O O . TYR A 1 138 ? 41.074 25.811 20.086 1.00 23.90 138 TYR A O 1
ATOM 1025 N N . LYS A 1 139 ? 42.874 24.537 20.517 1.00 23.27 139 LYS A N 1
ATOM 1026 C CA . LYS A 1 139 ? 43.517 24.895 19.269 1.00 24.36 139 LYS A CA 1
ATOM 1027 C C . LYS A 1 139 ? 42.704 24.524 18.043 1.00 24.03 139 LYS A C 1
ATOM 1028 O O . LYS A 1 139 ? 42.636 25.297 17.095 1.00 22.50 139 LYS A O 1
ATOM 1034 N N . LEU A 1 140 ? 42.077 23.352 18.063 1.00 23.87 140 LEU A N 1
ATOM 1035 C CA . LEU A 1 140 ? 41.257 22.933 16.938 1.00 23.09 140 LEU A CA 1
ATOM 1036 C C . LEU A 1 140 ? 40.051 23.851 16.737 1.00 22.94 140 LEU A C 1
ATOM 1037 O O . LEU A 1 140 ? 39.542 23.935 15.632 1.00 22.31 140 LEU A O 1
ATOM 1042 N N . LEU A 1 141 ? 39.553 24.520 17.772 1.00 23.34 141 LEU A N 1
ATOM 1043 C CA . LEU A 1 141 ? 38.501 25.509 17.584 1.00 22.81 141 LEU A CA 1
ATOM 1044 C C . LEU A 1 141 ? 38.817 26.563 16.528 1.00 24.67 141 LEU A C 1
ATOM 1045 O O . LEU A 1 141 ? 37.919 27.019 15.809 1.00 26.52 141 LEU A O 1
ATOM 1050 N N . GLY A 1 142 ? 40.081 26.963 16.441 1.00 25.41 142 GLY A N 1
ATOM 1051 C CA . GLY A 1 142 ? 40.521 27.916 15.441 1.00 26.74 142 GLY A CA 1
ATOM 1052 C C . GLY A 1 142 ? 40.472 27.439 14.005 1.00 27.60 142 GLY A C 1
ATOM 1053 O O . GLY A 1 142 ? 40.555 28.264 13.098 1.00 27.71 142 GLY A O 1
ATOM 1054 N N . LEU A 1 143 ? 40.355 26.134 13.774 1.00 27.89 143 LEU A N 1
ATOM 1055 C CA . LEU A 1 143 ? 40.346 25.629 12.413 1.00 29.11 143 LEU A CA 1
ATOM 1056 C C . LEU A 1 143 ? 38.962 25.212 11.930 1.00 29.32 143 LEU A C 1
ATOM 1057 O O . LEU A 1 143 ? 38.771 24.830 10.784 1.00 28.54 143 LEU A O 1
ATOM 1062 N N . ALA A 1 144 ? 37.982 25.309 12.818 1.00 29.22 144 ALA A N 1
ATOM 1063 C CA . ALA A 1 144 ? 36.674 24.744 12.575 1.00 29.30 144 ALA A CA 1
ATOM 1064 C C . ALA A 1 144 ? 35.713 25.890 12.297 1.00 29.63 144 ALA A C 1
ATOM 1065 O O . ALA A 1 144 ? 36.133 27.045 12.223 1.00 30.81 144 ALA A O 1
ATOM 1067 N N . GLY A 1 145 ? 34.432 25.554 12.187 1.00 31.49 145 GLY A N 1
ATOM 1068 C CA . GLY A 1 145 ? 33.339 26.461 11.852 1.00 32.49 145 GLY A CA 1
ATOM 1069 C C . GLY A 1 145 ? 32.773 27.374 12.932 1.00 33.03 145 GLY A C 1
ATOM 1070 O O . GLY A 1 145 ? 32.111 28.374 12.626 1.00 35.28 145 GLY A O 1
ATOM 1071 N N . VAL A 1 146 ? 32.963 26.999 14.193 1.00 31.99 146 VAL A N 1
ATOM 1072 C CA . VAL A 1 146 ? 32.712 27.890 15.326 1.00 32.12 146 VAL A CA 1
ATOM 1073 C C . VAL A 1 146 ? 33.514 29.191 15.267 1.00 32.47 146 VAL A C 1
ATOM 1074 O O . VAL A 1 146 ? 34.544 29.257 14.573 1.00 32.41 146 VAL A O 1
ATOM 1078 N N . ILE A 1 147 ? 33.019 30.177 16.019 1.00 32.84 147 ILE A N 1
ATOM 1079 C CA . ILE A 1 147 ? 33.615 31.506 16.151 1.00 33.41 147 ILE A CA 1
ATOM 1080 C C . ILE A 1 147 ? 33.928 31.853 17.606 1.00 32.46 147 ILE A C 1
ATOM 1081 O O . ILE A 1 147 ? 33.069 32.294 18.383 1.00 31.84 147 ILE A O 1
ATOM 1086 N N . PRO A 1 148 ? 35.172 31.583 17.987 1.00 32.50 148 PRO A N 1
ATOM 1087 C CA . PRO A 1 148 ? 35.622 31.935 19.332 1.00 31.82 148 PRO A CA 1
ATOM 1088 C C . PRO A 1 148 ? 35.563 33.466 19.468 1.00 32.36 148 PRO A C 1
ATOM 1089 O O . PRO A 1 148 ? 35.784 34.205 18.495 1.00 32.34 148 PRO A O 1
ATOM 1093 N N . GLN A 1 149 ? 35.209 33.949 20.656 1.00 29.56 149 GLN A N 1
ATOM 1094 C CA . GLN A 1 149 ? 35.059 35.387 20.874 1.00 29.59 149 GLN A CA 1
ATOM 1095 C C . GLN A 1 149 ? 35.251 35.696 22.353 1.00 28.74 149 GLN A C 1
ATOM 1096 O O . GLN A 1 149 ? 34.324 35.502 23.127 1.00 29.23 149 GLN A O 1
ATOM 1102 N N . THR A 1 150 ? 36.462 36.099 22.730 1.00 28.53 150 THR A N 1
ATOM 1103 C CA . THR A 1 150 ? 36.859 36.427 24.103 1.00 29.40 150 THR A CA 1
ATOM 1104 C C . THR A 1 150 ? 37.183 37.898 24.403 1.00 28.49 150 THR A C 1
ATOM 1105 O O . THR A 1 150 ? 37.400 38.263 25.551 1.00 29.33 150 THR A O 1
ATOM 1109 N N . ALA A 1 151 ? 37.146 38.768 23.404 1.00 27.12 151 ALA A N 1
ATOM 1110 C CA . ALA A 1 151 ? 37.474 40.177 23.571 1.00 27.83 151 ALA A CA 1
ATOM 1111 C C . ALA A 1 151 ? 36.334 41.010 24.153 1.00 27.33 151 ALA A C 1
ATOM 1112 O O . ALA A 1 151 ? 36.595 42.047 24.746 1.00 26.67 151 ALA A O 1
ATOM 1114 N N . ARG A 1 152 ? 35.087 40.567 24.023 1.00 26.73 152 ARG A N 1
ATOM 1115 C CA . ARG A 1 152 ? 33.939 41.323 24.512 1.00 27.41 152 ARG A CA 1
ATOM 1116 C C . ARG A 1 152 ? 32.899 40.460 25.225 1.00 26.22 152 ARG A C 1
ATOM 1117 O O . ARG A 1 152 ? 32.708 39.295 24.894 1.00 25.14 152 ARG A O 1
ATOM 1125 N N . CYS A 1 153 ? 32.231 41.028 26.224 1.00 24.75 153 CYS A N 1
ATOM 1126 C CA . CYS A 1 153 ? 31.175 40.326 26.933 1.00 23.78 153 CYS A CA 1
ATOM 1127 C C . CYS A 1 153 ? 30.147 39.849 25.918 1.00 23.52 153 CYS A C 1
ATOM 1128 O O . CYS A 1 153 ? 29.712 40.604 25.048 1.00 21.75 153 CYS A O 1
ATOM 1131 N N . ALA A 1 154 ? 29.762 38.586 26.049 1.00 22.95 154 ALA A N 1
ATOM 1132 C CA . ALA A 1 154 ? 28.850 37.964 25.103 1.00 24.36 154 ALA A CA 1
ATOM 1133 C C . ALA A 1 154 ? 27.453 38.580 25.189 1.00 24.75 154 ALA A C 1
ATOM 1134 O O . ALA A 1 154 ? 26.658 38.425 24.271 1.00 23.79 154 ALA A O 1
ATOM 1136 N N . ARG A 1 155 ? 27.139 39.289 26.271 1.00 24.20 155 ARG A N 1
ATOM 1137 C CA . ARG A 1 155 ? 25.812 39.882 26.399 1.00 24.48 155 ARG A CA 1
ATOM 1138 C C . ARG A 1 155 ? 25.791 41.361 26.011 1.00 25.08 155 ARG A C 1
ATOM 1139 O O . ARG A 1 155 ? 25.063 41.738 25.101 1.00 27.47 155 ARG A O 1
ATOM 1147 N N . CYS A 1 156 ? 26.554 42.207 26.695 1.00 24.27 156 CYS A N 1
ATOM 1148 C CA . CYS A 1 156 ? 26.512 43.645 26.463 1.00 23.90 156 CYS A CA 1
ATOM 1149 C C . CYS A 1 156 ? 27.638 44.202 25.595 1.00 23.81 156 CYS A C 1
ATOM 1150 O O . CYS A 1 156 ? 27.587 45.362 25.193 1.00 25.71 156 CYS A O 1
ATOM 1153 N N . GLY A 1 157 ? 28.700 43.432 25.392 1.00 22.52 157 GLY A N 1
ATOM 1154 C CA . GLY A 1 157 ? 29.775 43.833 24.515 1.00 23.20 157 GLY A CA 1
ATOM 1155 C C . GLY A 1 157 ? 30.952 44.513 25.184 1.00 22.86 157 GLY A C 1
ATOM 1156 O O . GLY A 1 157 ? 31.881 44.861 24.465 1.00 21.48 157 GLY A O 1
ATOM 1157 N N . ALA A 1 158 ? 30.908 44.715 26.494 1.00 23.88 158 ALA A N 1
ATOM 1158 C CA . ALA A 1 158 ? 32.009 45.321 27.242 1.00 24.66 158 ALA A CA 1
ATOM 1159 C C . ALA A 1 158 ? 33.346 44.608 27.057 1.00 26.82 158 ALA A C 1
ATOM 1160 O O . ALA A 1 158 ? 33.435 43.379 27.014 1.00 27.70 158 ALA A O 1
ATOM 1162 N N . PRO A 1 159 ? 34.394 45.406 26.894 1.00 27.39 159 PRO A N 1
ATOM 1163 C CA . PRO A 1 159 ? 35.729 44.868 26.620 1.00 27.26 159 PRO A CA 1
ATOM 1164 C C . PRO A 1 159 ? 36.307 44.045 27.763 1.00 26.96 159 PRO A C 1
ATOM 1165 O O . PRO A 1 159 ? 36.088 44.327 28.939 1.00 27.34 159 PRO A O 1
ATOM 1169 N N . ASP A 1 160 ? 37.026 42.989 27.394 1.00 27.35 160 ASP A N 1
ATOM 1170 C CA . ASP A 1 160 ? 37.812 42.197 28.330 1.00 27.43 160 ASP A CA 1
ATOM 1171 C C . ASP A 1 160 ? 37.035 41.547 29.476 1.00 26.70 160 ASP A C 1
ATOM 1172 O O . ASP A 1 160 ? 37.450 41.649 30.620 1.00 25.35 160 ASP A O 1
ATOM 1177 N N . PRO A 1 161 ? 35.984 40.792 29.172 1.00 25.62 161 PRO A N 1
ATOM 1178 C CA . PRO A 1 161 ? 35.199 40.108 30.201 1.00 26.51 161 PRO A CA 1
ATOM 1179 C C . PRO A 1 161 ? 36.031 39.047 30.918 1.00 26.90 161 PRO A C 1
ATOM 1180 O O . PRO A 1 161 ? 36.871 38.384 30.311 1.00 29.03 161 PRO A O 1
ATOM 1184 N N . GLU A 1 162 ? 35.749 38.840 32.196 1.00 27.59 162 GLU A N 1
ATOM 1185 C CA . GLU A 1 162 ? 36.532 37.921 33.004 1.00 28.55 162 GLU A CA 1
ATOM 1186 C C . GLU A 1 162 ? 35.713 36.789 33.609 1.00 27.96 162 GLU A C 1
ATOM 1187 O O . GLU A 1 162 ? 36.233 35.997 34.393 1.00 26.85 162 GLU A O 1
ATOM 1193 N N . HIS A 1 163 ? 34.425 36.727 33.283 1.00 27.29 163 HIS A N 1
ATOM 1194 C CA . HIS A 1 163 ? 33.557 35.792 33.988 1.00 27.74 163 HIS A CA 1
ATOM 1195 C C . HIS A 1 163 ? 32.990 34.693 33.098 1.00 26.81 163 HIS A C 1
ATOM 1196 O O . HIS A 1 163 ? 32.827 34.891 31.886 1.00 25.52 163 HIS A O 1
ATOM 1203 N N . PRO A 1 164 ? 32.623 33.579 33.729 1.00 26.55 164 PRO A N 1
ATOM 1204 C CA . PRO A 1 164 ? 31.988 32.458 33.027 1.00 26.22 164 PRO A CA 1
ATOM 1205 C C . PRO A 1 164 ? 30.666 32.867 32.392 1.00 25.99 164 PRO A C 1
ATOM 1206 O O . PRO A 1 164 ? 29.983 33.736 32.934 1.00 26.13 164 PRO A O 1
ATOM 1210 N N . ASP A 1 165 ? 30.342 32.241 31.265 1.00 25.79 165 ASP A N 1
ATOM 1211 C CA . ASP A 1 165 ? 29.116 32.419 30.500 1.00 26.99 165 ASP A CA 1
ATOM 1212 C C . ASP A 1 165 ? 28.409 31.059 30.497 1.00 28.32 165 ASP A C 1
ATOM 1213 O O . ASP A 1 165 ? 28.688 30.240 29.627 1.00 29.12 165 ASP A O 1
ATOM 1218 N N . PRO A 1 166 ? 27.538 30.778 31.458 1.00 29.68 166 PRO A N 1
ATOM 1219 C CA . PRO A 1 166 ? 26.850 29.480 31.502 1.00 30.51 166 PRO A CA 1
ATOM 1220 C C . PRO A 1 166 ? 25.871 29.238 30.359 1.00 31.65 166 PRO A C 1
ATOM 1221 O O . PRO A 1 166 ? 25.616 28.071 30.046 1.00 33.35 166 PRO A O 1
ATOM 1225 N N . LEU A 1 167 ? 25.366 30.278 29.701 1.00 30.67 167 LEU A N 1
ATOM 1226 C CA . LEU A 1 167 ? 24.437 30.087 28.587 1.00 30.55 167 LEU A CA 1
ATOM 1227 C C . LEU A 1 167 ? 25.077 29.816 27.229 1.00 29.75 167 LEU A C 1
ATOM 1228 O O . LEU A 1 167 ? 24.645 28.944 26.480 1.00 29.13 167 LEU A O 1
ATOM 1233 N N . GLY A 1 168 ? 26.156 30.520 26.907 1.00 28.70 168 GLY A N 1
ATOM 1234 C CA . GLY A 1 168 ? 26.730 30.450 25.577 1.00 27.93 168 GLY A CA 1
ATOM 1235 C C . GLY A 1 168 ? 28.137 29.897 25.549 1.00 27.19 168 GLY A C 1
ATOM 1236 O O . GLY A 1 168 ? 28.674 29.660 24.471 1.00 28.48 168 GLY A O 1
ATOM 1237 N N . GLY A 1 169 ? 28.753 29.727 26.712 1.00 26.51 169 GLY A N 1
ATOM 1238 C CA . GLY A 1 169 ? 30.125 29.263 26.803 1.00 26.99 169 GLY A CA 1
ATOM 1239 C C . GLY A 1 169 ? 31.230 30.189 26.321 1.00 27.24 169 GLY A C 1
ATOM 1240 O O . GLY A 1 169 ? 32.351 29.757 26.030 1.00 28.62 169 GLY A O 1
ATOM 1241 N N . GLN A 1 170 ? 30.928 31.484 26.258 1.00 26.17 170 GLN A N 1
ATOM 1242 C CA . GLN A 1 170 ? 31.913 32.509 25.945 1.00 25.36 170 GLN A CA 1
ATOM 1243 C C . GLN A 1 170 ? 32.370 33.118 27.271 1.00 25.85 170 GLN A C 1
ATOM 1244 O O . GLN A 1 170 ? 32.567 32.371 28.224 1.00 24.78 170 GLN A O 1
ATOM 1250 N N . LEU A 1 171 ? 32.421 34.448 27.385 1.00 25.19 171 LEU A N 1
ATOM 1251 C CA . LEU A 1 171 ? 32.720 35.146 28.631 1.00 24.96 171 LEU A CA 1
ATOM 1252 C C . LEU A 1 171 ? 31.796 36.353 28.855 1.00 24.03 171 LEU A C 1
ATOM 1253 O O . LEU A 1 171 ? 31.350 36.974 27.898 1.00 23.57 171 LEU A O 1
ATOM 1258 N N . LEU A 1 172 ? 31.508 36.670 30.110 1.00 24.31 172 LEU A N 1
ATOM 1259 C CA . LEU A 1 172 ? 30.642 37.774 30.517 1.00 23.76 172 LEU A CA 1
ATOM 1260 C C . LEU A 1 172 ? 31.427 38.776 31.346 1.00 23.95 172 LEU A C 1
ATOM 1261 O O . LEU A 1 172 ? 32.363 38.394 32.055 1.00 23.92 172 LEU A O 1
ATOM 1266 N N . CYS A 1 173 ? 31.025 40.049 31.299 1.00 24.44 173 CYS A N 1
ATOM 1267 C CA . CYS A 1 173 ? 31.605 41.063 32.180 1.00 24.46 173 CYS A CA 1
ATOM 1268 C C . CYS A 1 173 ? 31.031 40.947 33.585 1.00 24.87 173 CYS A C 1
ATOM 1269 O O . CYS A 1 173 ? 30.034 40.259 33.831 1.00 24.15 173 CYS A O 1
ATOM 1272 N N . SER A 1 174 ? 31.649 41.678 34.507 1.00 26.34 174 SER A N 1
ATOM 1273 C CA . SER A 1 174 ? 31.275 41.656 35.918 1.00 27.03 174 SER A CA 1
ATOM 1274 C C . SER A 1 174 ? 29.829 42.105 36.123 1.00 27.36 174 SER A C 1
ATOM 1275 O O . SER A 1 174 ? 29.164 41.629 37.035 1.00 28.16 174 SER A O 1
ATOM 1278 N N . LYS A 1 175 ? 29.299 42.935 35.230 1.00 27.26 175 LYS A N 1
ATOM 1279 C CA . LYS A 1 175 ? 27.933 43.399 35.360 1.00 28.41 175 LYS A CA 1
ATOM 1280 C C . LYS A 1 175 ? 26.903 42.400 34.845 1.00 28.45 175 LYS A C 1
ATOM 1281 O O . LYS A 1 175 ? 25.821 42.318 35.406 1.00 30.19 175 LYS A O 1
ATOM 1287 N N . CYS A 1 176 ? 27.228 41.600 33.836 1.00 28.25 176 CYS A N 1
ATOM 1288 C CA . CYS A 1 176 ? 26.287 40.646 33.265 1.00 28.11 176 CYS A CA 1
ATOM 1289 C C . CYS A 1 176 ? 26.362 39.300 33.981 1.00 28.46 176 CYS A C 1
ATOM 1290 O O . CYS A 1 176 ? 25.436 38.512 33.920 1.00 28.83 176 CYS A O 1
ATOM 1293 N N . ALA A 1 177 ? 27.431 39.072 34.732 1.00 28.66 177 ALA A N 1
ATOM 1294 C CA . ALA A 1 177 ? 27.731 37.782 35.329 1.00 29.83 177 ALA A CA 1
ATOM 1295 C C . ALA A 1 177 ? 27.110 37.631 36.721 1.00 30.61 177 ALA A C 1
ATOM 1296 O O . ALA A 1 177 ? 26.954 38.593 37.465 1.00 30.80 177 ALA A O 1
ATOM 1298 N N . ALA A 1 178 ? 26.714 36.409 37.047 1.00 32.10 178 ALA A N 1
ATOM 1299 C CA . ALA A 1 178 ? 26.243 36.069 38.380 1.00 33.10 178 ALA A CA 1
ATOM 1300 C C . ALA A 1 178 ? 27.238 35.144 39.078 1.00 34.49 178 ALA A C 1
ATOM 1301 O O . ALA A 1 178 ? 26.986 34.735 40.207 1.00 36.04 178 ALA A O 1
ATOM 1303 N N . LEU A 1 179 ? 28.311 34.754 38.398 1.00 34.40 179 LEU A N 1
ATOM 1304 C CA . LEU A 1 179 ? 29.366 33.939 38.988 1.00 34.96 179 LEU A CA 1
ATOM 1305 C C . LEU A 1 179 ? 30.669 34.716 39.145 1.00 34.80 179 LEU A C 1
ATOM 1306 O O . LEU A 1 179 ? 30.893 35.692 38.434 1.00 34.21 179 LEU A O 1
ATOM 1311 N N . PRO A 1 180 ? 31.524 34.306 40.079 1.00 35.23 180 PRO A N 1
ATOM 1312 C CA . PRO A 1 180 ? 32.819 34.972 40.272 1.00 34.64 180 PRO A CA 1
ATOM 1313 C C . PRO A 1 180 ? 33.745 34.851 39.067 1.00 33.25 180 PRO A C 1
ATOM 1314 O O . PRO A 1 180 ? 33.583 33.942 38.269 1.00 33.30 180 PRO A O 1
ATOM 1318 N N . PRO A 1 181 ? 34.744 35.715 38.958 1.00 32.39 181 PRO A N 1
ATOM 1319 C CA . PRO A 1 181 ? 35.611 35.715 37.783 1.00 32.56 181 PRO A CA 1
ATOM 1320 C C . PRO A 1 181 ? 36.444 34.436 37.691 1.00 32.43 181 PRO A C 1
ATOM 1321 O O . PRO A 1 181 ? 36.665 33.793 38.714 1.00 30.80 181 PRO A O 1
ATOM 1325 N N . TYR A 1 182 ? 36.801 34.035 36.474 1.00 31.24 182 TYR A N 1
ATOM 1326 C CA . TYR A 1 182 ? 37.793 32.992 36.315 1.00 31.85 182 TYR A CA 1
ATOM 1327 C C . TYR A 1 182 ? 39.098 33.475 36.941 1.00 32.75 182 TYR A C 1
ATOM 1328 O O . TYR A 1 182 ? 39.434 34.655 36.833 1.00 33.27 182 TYR A O 1
ATOM 1337 N N . PRO A 1 183 ? 39.850 32.573 37.563 1.00 32.56 183 PRO A N 1
ATOM 1338 C CA . PRO A 1 183 ? 41.177 32.939 38.061 1.00 33.36 183 PRO A CA 1
ATOM 1339 C C . PRO A 1 183 ? 42.115 33.254 36.912 1.00 33.32 183 PRO A C 1
ATOM 1340 O O . PRO A 1 183 ? 41.856 32.901 35.752 1.00 33.50 183 PRO A O 1
ATOM 1344 N N . PRO A 1 184 ? 43.174 33.989 37.230 1.00 33.75 184 PRO A N 1
ATOM 1345 C CA . PRO A 1 184 ? 44.053 34.550 36.199 1.00 33.69 184 PRO A CA 1
ATOM 1346 C C . PRO A 1 184 ? 44.645 33.556 35.192 1.00 33.09 184 PRO A C 1
ATOM 1347 O O . PRO A 1 184 ? 44.783 33.900 34.019 1.00 33.82 184 PRO A O 1
ATOM 1351 N N . ALA A 1 185 ? 45.070 32.371 35.614 1.00 32.82 185 ALA A N 1
ATOM 1352 C CA . ALA A 1 185 ? 45.689 31.438 34.671 1.00 31.81 185 ALA A CA 1
ATOM 1353 C C . ALA A 1 185 ? 44.609 30.859 33.748 1.00 30.66 185 ALA A C 1
ATOM 1354 O O . ALA A 1 185 ? 44.867 30.589 32.575 1.00 31.26 185 ALA A O 1
ATOM 1356 N N . VAL A 1 186 ? 43.403 30.665 34.269 1.00 29.38 186 VAL A N 1
ATOM 1357 C CA . VAL A 1 186 ? 42.283 30.229 33.438 1.00 28.98 186 VAL A CA 1
ATOM 1358 C C . VAL A 1 186 ? 41.942 31.260 32.374 1.00 28.58 186 VAL A C 1
ATOM 1359 O O . VAL A 1 186 ? 41.849 30.954 31.186 1.00 27.73 186 VAL A O 1
ATOM 1363 N N . LEU A 1 187 ? 41.867 32.522 32.779 1.00 28.15 187 LEU A N 1
ATOM 1364 C CA . LEU A 1 187 ? 41.565 33.612 31.871 1.00 28.37 187 LEU A CA 1
ATOM 1365 C C . LEU A 1 187 ? 42.612 33.724 30.785 1.00 27.64 187 LEU A C 1
ATOM 1366 O O . LEU A 1 187 ? 42.313 33.951 29.614 1.00 25.89 187 LEU A O 1
ATOM 1371 N N . ASP A 1 188 ? 43.862 33.566 31.199 1.00 27.25 188 ASP A N 1
ATOM 1372 C CA . ASP A 1 188 ? 44.940 33.707 30.243 1.00 26.84 188 ASP A CA 1
ATOM 1373 C C . ASP A 1 188 ? 44.879 32.608 29.185 1.00 26.35 188 ASP A C 1
ATOM 1374 O O . ASP A 1 188 ? 45.092 32.836 27.990 1.00 27.12 188 ASP A O 1
ATOM 1379 N N . PHE A 1 189 ? 44.604 31.393 29.634 1.00 26.21 189 PHE A N 1
ATOM 1380 C CA . PHE A 1 189 ? 44.401 30.287 28.709 1.00 26.04 189 PHE A CA 1
ATOM 1381 C C . PHE A 1 189 ? 43.254 30.552 27.744 1.00 25.82 189 PHE A C 1
ATOM 1382 O O . PHE A 1 189 ? 43.418 30.478 26.532 1.00 25.58 189 PHE A O 1
ATOM 1390 N N . LEU A 1 190 ? 42.099 30.886 28.299 1.00 25.77 190 LEU A N 1
ATOM 1391 C CA . LEU A 1 190 ? 40.915 31.121 27.487 1.00 26.07 190 LEU A CA 1
ATOM 1392 C C . LEU A 1 190 ? 41.130 32.202 26.436 1.00 26.92 190 LEU A C 1
ATOM 1393 O O . LEU A 1 190 ? 40.692 32.034 25.303 1.00 27.85 190 LEU A O 1
ATOM 1398 N N . ARG A 1 191 ? 41.858 33.268 26.774 1.00 27.25 191 ARG A N 1
ATOM 1399 C CA . ARG A 1 191 ? 42.065 34.396 25.884 1.00 27.08 191 ARG A CA 1
ATOM 1400 C C . ARG A 1 191 ? 43.061 34.152 24.765 1.00 28.38 191 ARG A C 1
ATOM 1401 O O . ARG A 1 191 ? 42.999 34.778 23.708 1.00 28.50 191 ARG A O 1
ATOM 1409 N N . HIS A 1 192 ? 43.949 33.191 24.967 1.00 28.36 192 HIS A N 1
ATOM 1410 C CA . HIS A 1 192 ? 45.079 33.023 24.072 1.00 29.41 192 HIS A CA 1
ATOM 1411 C C . HIS A 1 192 ? 45.255 31.620 23.508 1.00 30.15 192 HIS A C 1
ATOM 1412 O O . HIS A 1 192 ? 46.037 31.447 22.589 1.00 29.47 192 HIS A O 1
ATOM 1419 N N . ALA A 1 193 ? 44.491 30.645 23.988 1.00 31.76 193 ALA A N 1
ATOM 1420 C CA . ALA A 1 193 ? 44.727 29.247 23.643 1.00 32.58 193 ALA A CA 1
ATOM 1421 C C . ALA A 1 193 ? 44.561 28.994 22.150 1.00 33.13 193 ALA A C 1
ATOM 1422 O O . ALA A 1 193 ? 45.315 28.221 21.564 1.00 34.61 193 ALA A O 1
ATOM 1424 N N . VAL A 1 194 ? 43.622 29.681 21.509 1.00 33.46 194 VAL A N 1
ATOM 1425 C CA . VAL A 1 194 ? 43.438 29.519 20.077 1.00 33.89 194 VAL A CA 1
ATOM 1426 C C . VAL A 1 194 ? 44.607 30.014 19.211 1.00 33.39 194 VAL A C 1
ATOM 1427 O O . VAL A 1 194 ? 44.953 29.361 18.226 1.00 33.13 194 VAL A O 1
ATOM 1431 N N . ARG A 1 195 ? 45.235 31.125 19.590 1.00 33.53 195 ARG A N 1
ATOM 1432 C CA . ARG A 1 195 ? 46.285 31.777 18.804 1.00 34.32 195 ARG A CA 1
ATOM 1433 C C . ARG A 1 195 ? 47.690 31.287 19.158 1.00 33.35 195 ARG A C 1
ATOM 1434 O O . ARG A 1 195 ? 48.553 31.112 18.298 1.00 32.72 195 ARG A O 1
ATOM 1442 N N . ARG A 1 196 ? 47.924 31.050 20.442 1.00 33.03 196 ARG A N 1
ATOM 1443 C CA . ARG A 1 196 ? 49.220 30.594 20.919 1.00 33.24 196 ARG A CA 1
ATOM 1444 C C . ARG A 1 196 ? 49.621 29.276 20.278 1.00 32.55 196 ARG A C 1
ATOM 1445 O O . ARG A 1 196 ? 48.779 28.393 20.070 1.00 31.28 196 ARG A O 1
ATOM 1453 N N . THR A 1 197 ? 50.909 29.134 19.989 1.00 30.69 197 THR A N 1
ATOM 1454 C CA . THR A 1 197 ? 51.401 27.849 19.511 1.00 30.39 197 THR A CA 1
ATOM 1455 C C . THR A 1 197 ? 51.161 26.778 20.569 1.00 29.64 197 THR A C 1
ATOM 1456 O O . THR A 1 197 ? 51.157 27.050 21.770 1.00 28.81 197 THR A O 1
ATOM 1460 N N . VAL A 1 198 ? 50.961 25.540 20.132 1.00 29.90 198 VAL A N 1
ATOM 1461 C CA . VAL A 1 198 ? 50.783 24.462 21.093 1.00 30.43 198 VAL A CA 1
ATOM 1462 C C . VAL A 1 198 ? 52.055 24.212 21.911 1.00 30.20 198 VAL A C 1
ATOM 1463 O O . VAL A 1 198 ? 52.020 23.913 23.103 1.00 29.53 198 VAL A O 1
ATOM 1467 N N . ARG A 1 199 ? 53.213 24.390 21.289 1.00 30.97 199 ARG A N 1
ATOM 1468 C CA . ARG A 1 199 ? 54.450 24.315 22.054 1.00 30.98 199 ARG A CA 1
ATOM 1469 C C . ARG A 1 199 ? 54.490 25.295 23.220 1.00 30.40 199 ARG A C 1
ATOM 1470 O O . ARG A 1 199 ? 54.706 24.901 24.358 1.00 31.58 199 ARG A O 1
ATOM 1478 N N . ALA A 1 200 ? 54.203 26.563 22.965 1.00 30.84 200 ALA A N 1
ATOM 1479 C CA . ALA A 1 200 ? 54.083 27.572 24.012 1.00 31.02 200 ALA A CA 1
ATOM 1480 C C . ALA A 1 200 ? 53.098 27.194 25.114 1.00 31.45 200 ALA A C 1
ATOM 1481 O O . ALA A 1 200 ? 53.417 27.309 26.296 1.00 32.52 200 ALA A O 1
ATOM 1483 N N . SER A 1 201 ? 51.911 26.716 24.756 1.00 30.89 201 SER A N 1
ATOM 1484 C CA . SER A 1 201 ? 50.928 26.298 25.751 1.00 30.29 201 SER A CA 1
ATOM 1485 C C . SER A 1 201 ? 51.332 25.101 26.606 1.00 30.71 201 SER A C 1
ATOM 1486 O O . SER A 1 201 ? 51.023 25.064 27.795 1.00 29.35 201 SER A O 1
ATOM 1489 N N . PHE A 1 202 ? 52.015 24.130 26.011 1.00 33.28 202 PHE A N 1
ATOM 1490 C CA . PHE A 1 202 ? 52.501 22.957 26.734 1.00 35.00 202 PHE A CA 1
ATOM 1491 C C . PHE A 1 202 ? 53.452 23.350 27.861 1.00 36.97 202 PHE A C 1
ATOM 1492 O O . PHE A 1 202 ? 53.602 22.617 28.839 1.00 36.49 202 PHE A O 1
ATOM 1500 N N . GLU A 1 203 ? 54.108 24.494 27.712 1.00 40.22 203 GLU A N 1
ATOM 1501 C CA . GLU A 1 203 ? 55.065 24.968 28.703 1.00 43.28 203 GLU A CA 1
ATOM 1502 C C . GLU A 1 203 ? 54.362 25.681 29.855 1.00 43.81 203 GLU A C 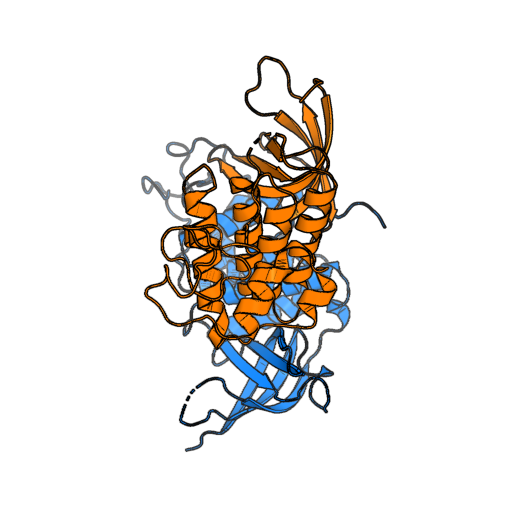1
ATOM 1503 O O . GLU A 1 203 ? 54.924 25.824 30.938 1.00 43.98 203 GLU A O 1
ATOM 1509 N N . GLN A 1 204 ? 53.108 26.089 29.668 1.00 44.39 204 GLN A N 1
ATOM 1510 C CA . GLN A 1 204 ? 52.364 26.756 30.729 1.00 43.87 204 GLN A CA 1
ATOM 1511 C C . GLN A 1 204 ? 51.125 26.015 31.201 1.00 42.26 204 GLN A C 1
ATOM 1512 O O . GLN A 1 204 ? 50.026 26.566 31.096 1.00 42.19 204 GLN A O 1
ATOM 1518 N N . PRO A 1 205 ? 51.258 24.814 31.755 1.00 40.48 205 PRO A N 1
ATOM 1519 C CA . PRO A 1 205 ? 50.063 24.080 32.177 1.00 39.44 205 PRO A CA 1
ATOM 1520 C C . PRO A 1 205 ? 49.258 24.811 33.252 1.00 39.12 205 PRO A C 1
ATOM 1521 O O . PRO A 1 205 ? 49.815 25.480 34.120 1.00 38.49 205 PRO A O 1
ATOM 1525 N N . VAL A 1 206 ? 47.937 24.690 33.179 1.00 37.74 206 VAL A N 1
ATOM 1526 C CA . VAL A 1 206 ? 47.050 25.204 34.206 1.00 36.81 206 VAL A CA 1
ATOM 1527 C C . VAL A 1 206 ? 46.985 24.091 35.239 1.00 37.63 206 VAL A C 1
ATOM 1528 O O . VAL A 1 206 ? 46.971 22.913 34.876 1.00 38.90 206 VAL A O 1
ATOM 1532 N N . PRO A 1 207 ? 47.000 24.450 36.518 1.00 37.24 207 PRO A N 1
ATOM 1533 C CA . PRO A 1 207 ? 46.952 23.450 37.583 1.00 37.23 207 PRO A CA 1
ATOM 1534 C C . PRO A 1 207 ? 45.666 22.647 37.510 1.00 37.47 207 PRO A C 1
ATOM 1535 O O . PRO A 1 207 ? 44.626 23.145 37.080 1.00 36.77 207 PRO A O 1
ATOM 1539 N N . SER A 1 208 ? 45.759 21.420 38.005 1.00 37.26 208 SER A N 1
ATOM 1540 C CA . SER A 1 208 ? 44.713 20.424 37.867 1.00 38.29 208 SER A CA 1
ATOM 1541 C C . SER A 1 208 ? 43.404 20.921 38.480 1.00 37.42 208 SER A C 1
ATOM 1542 O O . SER A 1 208 ? 42.317 20.622 37.972 1.00 36.24 208 SER A O 1
ATOM 1545 N N . ALA A 1 209 ? 43.513 21.693 39.558 1.00 36.27 209 ALA A N 1
ATOM 1546 C CA . ALA A 1 209 ? 42.335 22.206 40.241 1.00 36.02 209 ALA A CA 1
ATOM 1547 C C . ALA A 1 209 ? 41.538 23.113 39.310 1.00 35.02 209 ALA A C 1
ATOM 1548 O O . ALA A 1 209 ? 40.325 23.153 39.434 1.00 35.45 209 ALA A O 1
ATOM 1550 N N . ASP A 1 210 ? 42.196 23.848 38.417 1.00 33.63 210 ASP A N 1
ATOM 1551 C CA . ASP A 1 210 ? 41.520 24.771 37.510 1.00 33.68 210 ASP A CA 1
ATOM 1552 C C . ASP A 1 210 ? 41.036 24.181 36.186 1.00 31.77 210 ASP A C 1
ATOM 1553 O O . ASP A 1 210 ? 40.367 24.852 35.401 1.00 31.76 210 ASP A O 1
ATOM 1558 N N . ARG A 1 211 ? 41.306 22.904 35.963 1.00 29.61 211 ARG A N 1
ATOM 1559 C CA . ARG A 1 211 ? 40.989 22.308 34.676 1.00 28.80 211 ARG A CA 1
ATOM 1560 C C . ARG A 1 211 ? 39.510 22.012 34.443 1.00 29.24 211 ARG A C 1
ATOM 1561 O O . ARG A 1 211 ? 39.063 22.199 33.317 1.00 28.75 211 ARG A O 1
ATOM 1569 N N . PRO A 1 212 ? 38.755 21.554 35.439 1.00 28.70 212 PRO A N 1
ATOM 1570 C CA . PRO A 1 212 ? 37.317 21.341 35.231 1.00 29.23 212 PRO A CA 1
ATOM 1571 C C . PRO A 1 212 ? 36.633 22.573 34.633 1.00 28.59 212 PRO A C 1
ATOM 1572 O O . PRO A 1 212 ? 35.795 22.408 33.749 1.00 29.00 212 PRO A O 1
ATOM 1576 N N . ALA A 1 213 ? 37.007 23.777 35.054 1.00 27.85 213 ALA A N 1
ATOM 1577 C CA . ALA A 1 213 ? 36.492 25.011 34.466 1.00 26.72 213 ALA A CA 1
ATOM 1578 C C . ALA A 1 213 ? 36.742 25.111 32.958 1.00 25.48 213 ALA A C 1
ATOM 1579 O O . ALA A 1 213 ? 35.848 25.493 32.193 1.00 24.33 213 ALA A O 1
ATOM 1581 N N . LEU A 1 214 ? 37.956 24.749 32.552 1.00 23.41 214 LEU A N 1
ATOM 1582 C CA . LEU A 1 214 ? 38.343 24.696 31.146 1.00 22.29 214 LEU A CA 1
ATOM 1583 C C . LEU A 1 214 ? 37.571 23.663 30.323 1.00 21.85 214 LEU A C 1
ATOM 1584 O O . LEU A 1 214 ? 37.138 23.977 29.212 1.00 21.83 214 LEU A O 1
ATOM 1589 N N . TRP A 1 215 ? 37.374 22.468 30.873 1.00 21.76 215 TRP A N 1
ATOM 1590 C CA . TRP A 1 215 ? 36.601 21.439 30.201 1.00 21.48 215 TRP A CA 1
ATOM 1591 C C . TRP A 1 215 ? 35.159 21.892 30.071 1.00 21.44 215 TRP A C 1
ATOM 1592 O O . TRP A 1 215 ? 34.540 21.681 29.032 1.00 21.28 215 TRP A O 1
ATOM 1603 N N . ARG A 1 216 ? 34.629 22.529 31.108 1.00 22.77 216 ARG A N 1
ATOM 1604 C CA . ARG A 1 216 ? 33.229 22.928 31.120 1.00 22.83 216 ARG A CA 1
ATOM 1605 C C . ARG A 1 216 ? 32.944 23.989 30.072 1.00 22.58 216 ARG A C 1
ATOM 1606 O O . ARG A 1 216 ? 31.950 23.911 29.352 1.00 23.05 216 ARG A O 1
ATOM 1614 N N . ALA A 1 217 ? 33.839 24.959 29.959 1.00 22.58 217 ALA A N 1
ATOM 1615 C CA . ALA A 1 217 ? 33.664 26.054 29.027 1.00 21.62 217 ALA A CA 1
ATOM 1616 C C . ALA A 1 217 ? 33.700 25.518 27.599 1.00 21.29 217 ALA A C 1
ATOM 1617 O O . ALA A 1 217 ? 32.860 25.888 26.771 1.00 20.72 217 ALA A O 1
ATOM 1619 N N . LEU A 1 218 ? 34.642 24.613 27.356 1.00 20.40 218 LEU A N 1
ATOM 1620 C CA . LEU A 1 218 ? 34.778 23.953 26.065 1.00 20.99 218 LEU A CA 1
ATOM 1621 C C . LEU A 1 218 ? 33.487 23.228 25.674 1.00 21.78 218 LEU A C 1
ATOM 1622 O O . LEU A 1 218 ? 33.026 23.406 24.548 1.00 21.53 218 LEU A O 1
ATOM 1627 N N . GLU A 1 219 ? 32.905 22.465 26.600 1.00 22.70 219 GLU A N 1
ATOM 1628 C CA . GLU A 1 219 ? 31.694 21.687 26.377 1.00 24.11 219 GLU A CA 1
ATOM 1629 C C . GLU A 1 219 ? 30.494 22.574 26.048 1.00 24.09 219 GLU A C 1
ATOM 1630 O O . GLU A 1 219 ? 29.768 22.285 25.104 1.00 23.95 219 G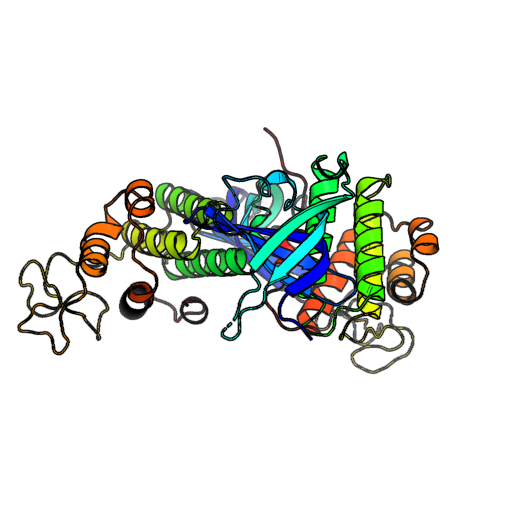LU A O 1
ATOM 1636 N N . LYS A 1 220 ? 30.304 23.641 26.818 1.00 22.88 220 LYS A N 1
ATOM 1637 C CA . LYS A 1 220 ? 29.210 24.572 26.612 1.00 23.88 220 LYS A CA 1
ATOM 1638 C C . LYS A 1 220 ? 29.348 25.274 25.261 1.00 22.66 220 LYS A C 1
ATOM 1639 O O . LYS A 1 220 ? 28.409 25.324 24.465 1.00 22.03 220 LYS A O 1
ATOM 1645 N N . PHE A 1 221 ? 30.527 25.830 25.014 1.00 21.41 221 PHE A N 1
ATOM 1646 C CA . PHE A 1 221 ? 30.791 26.525 23.766 1.00 20.74 221 PHE A CA 1
ATOM 1647 C C . PHE A 1 221 ? 30.537 25.638 22.552 1.00 21.49 221 PHE A C 1
ATOM 1648 O O . PHE A 1 221 ? 29.824 26.060 21.642 1.00 21.46 221 PHE A O 1
ATOM 1656 N N . VAL A 1 222 ? 31.112 24.437 22.525 1.00 21.22 222 VAL A N 1
ATOM 1657 C CA . VAL A 1 222 ? 31.007 23.566 21.359 1.00 22.69 222 VAL A CA 1
ATOM 1658 C C . VAL A 1 222 ? 29.554 23.134 21.109 1.00 23.59 222 VAL A C 1
ATOM 1659 O O . VAL A 1 222 ? 29.081 23.132 19.978 1.00 24.80 222 VAL A O 1
ATOM 1663 N N . THR A 1 223 ? 28.855 22.764 22.169 1.00 23.87 223 THR A N 1
ATOM 1664 C CA . THR A 1 223 ? 27.475 22.324 22.131 1.00 27.09 223 THR A CA 1
ATOM 1665 C C . THR A 1 223 ? 26.565 23.471 21.704 1.00 26.43 223 THR A C 1
ATOM 1666 O O . THR A 1 223 ? 25.623 23.219 20.974 1.00 27.19 223 THR A O 1
ATOM 1670 N N . VAL A 1 224 ? 26.812 24.709 22.126 1.00 25.32 224 VAL A N 1
ATOM 1671 C CA . VAL A 1 224 ? 26.000 25.826 21.649 1.00 25.49 224 VAL A CA 1
ATOM 1672 C C . VAL A 1 224 ? 26.316 26.157 20.191 1.00 25.03 224 VAL A C 1
ATOM 1673 O O . VAL A 1 224 ? 25.408 26.428 19.419 1.00 25.99 224 VAL A O 1
ATOM 1677 N N . GLN A 1 225 ? 27.580 26.120 19.788 1.00 24.63 225 GLN A N 1
ATOM 1678 C CA . GLN A 1 225 ? 27.991 26.582 18.474 1.00 25.33 225 GLN A CA 1
ATOM 1679 C C . GLN A 1 225 ? 27.770 25.541 17.377 1.00 26.77 225 GLN A C 1
ATOM 1680 O O . GLN A 1 225 ? 27.511 25.904 16.232 1.00 25.13 225 GLN A O 1
ATOM 1686 N N . VAL A 1 226 ? 27.903 24.259 17.705 1.00 26.49 226 VAL A N 1
ATOM 1687 C CA . VAL A 1 226 ? 27.931 23.215 16.682 1.00 29.40 226 VAL A CA 1
ATOM 1688 C C . VAL A 1 226 ? 26.730 22.320 16.910 1.00 31.46 226 VAL A C 1
ATOM 1689 O O . VAL A 1 226 ? 26.511 21.888 18.035 1.00 33.52 226 VAL A O 1
ATOM 1693 N N . GLY A 1 227 ? 25.952 22.042 15.870 1.00 34.05 227 GLY A N 1
ATOM 1694 C CA . GLY A 1 227 ? 24.936 21.008 15.989 1.00 36.35 227 GLY A CA 1
ATOM 1695 C C . GLY A 1 227 ? 25.430 19.604 16.307 1.00 36.75 227 GLY A C 1
ATOM 1696 O O . GLY A 1 227 ? 26.531 19.209 15.938 1.00 37.28 227 GLY A O 1
ATOM 1697 N N . GLY A 1 228 ? 24.582 18.791 16.929 1.00 37.85 228 GLY A N 1
ATOM 1698 C CA . GLY A 1 228 ? 24.862 17.377 17.123 1.00 36.95 228 GLY A CA 1
ATOM 1699 C C . GLY A 1 228 ? 24.538 16.892 18.528 1.00 36.38 228 GLY A C 1
ATOM 1700 O O . GLY A 1 228 ? 24.023 17.649 19.345 1.00 36.57 228 GLY A O 1
ATOM 1701 N N . VAL A 1 229 ? 24.937 15.656 18.817 1.00 35.66 229 VAL A N 1
ATOM 1702 C CA . VAL A 1 229 ? 24.678 15.016 20.101 1.00 35.49 229 VAL A CA 1
ATOM 1703 C C . VAL A 1 229 ? 25.836 15.251 21.065 1.00 33.47 229 VAL A C 1
ATOM 1704 O O . VAL A 1 229 ? 25.690 15.157 22.276 1.00 34.90 229 VAL A O 1
ATOM 1708 N N . HIS A 1 230 ? 27.027 15.484 20.530 1.00 31.46 230 HIS A N 1
ATOM 1709 C CA . HIS A 1 230 ? 28.181 15.738 21.390 1.00 27.49 230 HIS A CA 1
ATOM 1710 C C . HIS A 1 230 ? 28.348 14.648 22.456 1.00 26.44 230 HIS A C 1
ATOM 1711 O O . HIS A 1 230 ? 28.562 14.892 23.646 1.00 23.39 230 HIS A O 1
ATOM 1718 N N . SER A 1 231 ? 28.297 13.414 21.966 1.00 25.41 231 SER A N 1
ATOM 1719 C CA . SER A 1 231 ? 28.632 12.220 22.736 1.00 23.68 231 SER A CA 1
ATOM 1720 C C . SER A 1 231 ? 30.085 12.163 23.212 1.00 22.33 231 SER A C 1
ATOM 1721 O O . SER A 1 231 ? 30.477 11.411 24.102 1.00 23.22 231 SER A O 1
ATOM 1724 N N . TRP A 1 232 ? 30.953 12.927 22.575 1.00 22.09 232 TRP A N 1
ATOM 1725 C CA . TRP A 1 232 ? 32.336 13.025 23.009 1.00 22.19 232 TRP A CA 1
ATOM 1726 C C . TRP A 1 232 ? 32.460 13.511 24.439 1.00 22.91 232 TRP A C 1
ATOM 1727 O O . TRP A 1 232 ? 33.473 13.282 25.092 1.00 23.14 232 TRP A O 1
ATOM 1738 N N . ARG A 1 233 ? 31.422 14.162 24.957 1.00 22.91 233 ARG A N 1
ATOM 1739 C CA . ARG A 1 233 ? 31.418 14.577 26.353 1.00 22.59 233 ARG A CA 1
ATOM 1740 C C . ARG A 1 233 ? 31.412 13.446 27.383 1.00 22.61 233 ARG A C 1
ATOM 1741 O O . ARG A 1 233 ? 31.843 13.664 28.504 1.00 21.54 233 ARG A O 1
ATOM 1749 N N . GLN A 1 234 ? 31.057 12.237 26.965 1.00 22.15 234 GLN A N 1
ATOM 1750 C CA . GLN A 1 234 ? 31.267 11.026 27.751 1.00 21.83 234 GLN A CA 1
ATOM 1751 C C . GLN A 1 234 ? 32.734 10.800 28.144 1.00 23.30 234 GLN A C 1
ATOM 1752 O O . GLN A 1 234 ? 33.054 10.148 29.145 1.00 23.27 234 GLN A O 1
ATOM 1758 N N . LEU A 1 235 ? 33.649 11.340 27.347 1.00 22.70 235 LEU A N 1
ATOM 1759 C CA . LEU A 1 235 ? 35.064 11.137 27.586 1.00 23.03 235 LEU A CA 1
ATOM 1760 C C . LEU A 1 235 ? 35.813 12.269 28.288 1.00 23.84 235 LEU A C 1
ATOM 1761 O O . LEU A 1 235 ? 37.013 12.149 28.537 1.00 22.94 235 LEU A O 1
ATOM 1766 N N . VAL A 1 236 ? 35.129 13.361 28.619 1.00 23.79 236 VAL A N 1
ATOM 1767 C CA . VAL A 1 236 ? 35.790 14.456 29.328 1.00 24.87 236 VAL A CA 1
ATOM 1768 C C . VAL A 1 236 ? 36.094 13.988 30.752 1.00 25.55 236 VAL A C 1
ATOM 1769 O O . VAL A 1 236 ? 35.263 13.285 31.314 1.00 26.42 236 VAL A O 1
ATOM 1773 N N . PRO A 1 237 ? 37.266 14.256 31.327 1.00 29.58 237 PRO A N 1
ATOM 1774 C CA . PRO A 1 237 ? 37.579 13.741 32.669 1.00 32.46 237 PRO A CA 1
ATOM 1775 C C . PRO A 1 237 ? 36.449 14.024 33.657 1.00 35.92 237 PRO A C 1
ATOM 1776 O O . PRO A 1 237 ? 35.975 15.157 33.713 1.00 35.51 237 PRO A O 1
ATOM 1780 N N . SER A 1 238 ? 36.020 12.989 34.370 1.00 40.20 238 SER A N 1
ATOM 1781 C CA . SER A 1 238 ? 34.827 13.013 35.213 1.00 43.95 238 SER A CA 1
ATOM 1782 C C . SER A 1 238 ? 34.919 12.125 36.459 1.00 46.05 238 SER A C 1
ATOM 1783 O O . SER A 1 238 ? 33.893 11.795 37.062 1.00 45.72 238 SER A O 1
ATOM 1786 N N . GLY A 1 239 ? 36.140 11.756 36.839 1.00 48.72 239 GLY A N 1
ATOM 1787 C CA . GLY A 1 239 ? 36.389 10.871 37.961 1.00 51.74 239 GLY A CA 1
ATOM 1788 C C . GLY A 1 239 ? 37.310 9.709 37.634 1.00 54.38 239 GLY A C 1
ATOM 1789 O O . GLY A 1 239 ? 37.425 9.300 36.477 1.00 53.23 239 GLY A O 1
ATOM 1790 N N . VAL A 1 240 ? 37.948 9.171 38.672 1.00 58.00 240 VAL A N 1
ATOM 1791 C CA . VAL A 1 240 ? 38.758 7.960 38.559 1.00 61.57 240 VAL A CA 1
ATOM 1792 C C . VAL A 1 240 ? 38.014 6.765 39.163 1.00 64.53 240 VAL A C 1
ATOM 1793 O O . VAL A 1 240 ? 37.657 6.817 40.342 1.00 64.08 240 VAL A O 1
ATOM 1795 N N . PRO A 1 241 ? 37.763 5.714 38.380 1.00 68.55 241 PRO A N 1
ATOM 1796 C CA . PRO A 1 241 ? 37.091 4.502 38.875 1.00 71.31 241 PRO A CA 1
ATOM 1797 C C . PRO A 1 241 ? 37.637 3.955 40.199 1.00 74.34 241 PRO A C 1
ATOM 1798 O O . PRO A 1 241 ? 38.833 4.099 40.469 1.00 74.67 241 PRO A O 1
ATOM 1802 N N . VAL A 1 242 ? 36.778 3.323 40.996 1.00 77.69 242 VAL A N 1
ATOM 1803 C CA . VAL A 1 242 ? 37.111 2.906 42.359 1.00 80.01 242 VAL A CA 1
ATOM 1804 C C . VAL A 1 242 ? 38.140 1.768 42.421 1.00 82.31 242 VAL A C 1
ATOM 1805 O O . VAL A 1 242 ? 39.337 2.040 42.552 1.00 82.74 242 VAL A O 1
ATOM 1809 N N . LEU A 1 243 ? 37.702 0.512 42.345 1.00 84.69 243 LEU A N 1
ATOM 1810 C CA . LEU A 1 243 ? 38.602 -0.634 42.502 1.00 86.54 243 LEU A CA 1
ATOM 1811 C C . LEU A 1 243 ? 38.148 -1.911 41.786 1.00 87.60 243 LEU A C 1
ATOM 1812 O O . LEU A 1 243 ? 36.954 -2.129 41.562 1.00 87.81 243 LEU A O 1
ATOM 1817 N N . SER A 1 244 ? 39.122 -2.746 41.428 1.00 88.64 244 SER A N 1
ATOM 1818 C CA . SER A 1 244 ? 38.882 -4.076 40.870 1.00 89.26 244 SER A CA 1
ATOM 1819 C C . SER A 1 244 ? 39.304 -5.140 41.882 1.00 89.54 244 SER A C 1
ATOM 1820 O O . SER A 1 244 ? 38.676 -6.198 41.992 1.00 89.97 244 SER A O 1
ATOM 1823 N N . MET B 1 1 ? 12.431 7.853 49.871 1.00 61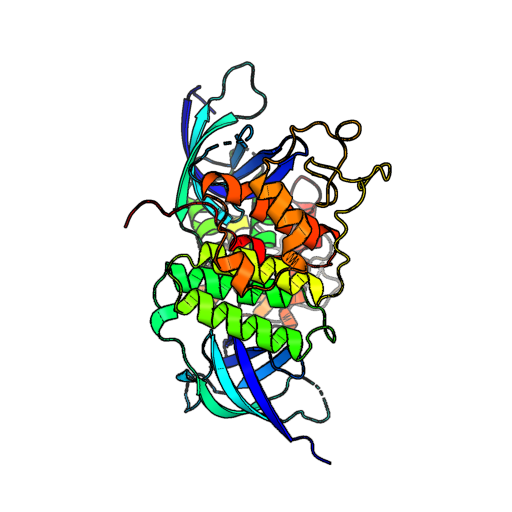.48 1 MET B N 1
ATOM 1824 C CA . MET B 1 1 ? 13.574 7.604 50.796 1.00 61.01 1 MET B CA 1
ATOM 1825 C C . MET B 1 1 ? 13.091 7.492 52.237 1.00 60.71 1 MET B C 1
ATOM 1826 O O . MET B 1 1 ? 12.363 8.371 52.701 1.00 61.35 1 MET B O 1
ATOM 1831 N N . ARG B 1 2 ? 13.519 6.445 52.941 1.00 59.39 2 ARG B N 1
ATOM 1832 C CA . ARG B 1 2 ? 12.984 6.131 54.263 1.00 58.55 2 ARG B CA 1
ATOM 1833 C C . ARG B 1 2 ? 13.998 6.339 55.392 1.00 57.04 2 ARG B C 1
ATOM 1834 O O . ARG B 1 2 ? 13.855 5.783 56.480 1.00 56.07 2 ARG B O 1
ATOM 1842 N N . SER B 1 3 ? 15.025 7.136 55.110 1.00 55.70 3 SER B N 1
ATOM 1843 C CA . SER B 1 3 ? 15.936 7.711 56.100 1.00 55.10 3 SER B CA 1
ATOM 1844 C C . SER B 1 3 ? 16.522 9.029 55.586 1.00 52.96 3 SER B C 1
ATOM 1845 O O . SER B 1 3 ? 16.360 9.363 54.418 1.00 53.08 3 SER B O 1
ATOM 1848 N N . ARG B 1 4 ? 17.255 9.746 56.433 1.00 51.32 4 ARG B N 1
ATOM 1849 C CA . ARG B 1 4 ? 17.891 11.020 56.078 1.00 48.98 4 ARG B CA 1
ATOM 1850 C C . ARG B 1 4 ? 19.199 10.943 55.296 1.00 46.81 4 ARG B C 1
ATOM 1851 O O . ARG B 1 4 ? 19.389 11.693 54.350 1.00 44.33 4 ARG B O 1
ATOM 1859 N N . THR B 1 5 ? 20.146 10.158 55.796 1.00 44.99 5 THR B N 1
ATOM 1860 C CA . THR B 1 5 ? 21.388 9.883 55.091 1.00 44.18 5 THR B CA 1
ATOM 1861 C C . THR B 1 5 ? 21.361 8.449 54.537 1.00 43.98 5 THR B C 1
ATOM 1862 O O . THR B 1 5 ? 20.702 7.570 55.101 1.00 43.25 5 THR B O 1
ATOM 1866 N N . ALA B 1 6 ? 21.988 8.248 53.379 1.00 41.60 6 ALA B N 1
ATOM 1867 C CA . ALA B 1 6 ? 21.901 6.974 52.668 1.00 40.08 6 ALA B CA 1
ATOM 1868 C C . ALA B 1 6 ? 22.971 6.848 51.593 1.00 39.04 6 ALA B C 1
ATOM 1869 O O . ALA B 1 6 ? 23.302 7.820 50.906 1.00 36.51 6 ALA B O 1
ATOM 1871 N N . ASN B 1 7 ? 23.482 5.625 51.474 1.00 38.49 7 ASN B N 1
ATOM 1872 C CA . ASN B 1 7 ? 24.433 5.226 50.441 1.00 37.97 7 ASN B CA 1
ATOM 1873 C C . ASN B 1 7 ? 23.671 4.510 49.344 1.00 36.13 7 ASN B C 1
ATOM 1874 O O . ASN B 1 7 ? 22.892 3.598 49.606 1.00 34.78 7 ASN B O 1
ATOM 1879 N N . ARG B 1 8 ? 23.866 4.976 48.116 1.00 34.37 8 ARG B N 1
ATOM 1880 C CA . ARG B 1 8 ? 23.158 4.447 46.964 1.00 33.28 8 ARG B CA 1
ATOM 1881 C C . ARG B 1 8 ? 24.117 4.265 45.798 1.00 32.31 8 ARG B C 1
ATOM 1882 O O . ARG B 1 8 ? 25.145 4.924 45.690 1.00 31.44 8 ARG B O 1
ATOM 1890 N N . SER B 1 9 ? 23.758 3.348 44.914 1.00 31.72 9 SER B N 1
ATOM 1891 C CA . SER B 1 9 ? 24.605 3.055 43.766 1.00 32.11 9 SER B CA 1
ATOM 1892 C C . SER B 1 9 ? 23.707 2.826 42.563 1.00 29.79 9 SER B C 1
ATOM 1893 O O . SER B 1 9 ? 22.718 2.107 42.647 1.00 31.73 9 SER B O 1
ATOM 1896 N N . GLY B 1 10 ? 24.010 3.499 41.461 1.00 28.49 10 GLY B N 1
ATOM 1897 C CA . GLY B 1 10 ? 23.328 3.257 40.209 1.00 27.32 10 GLY B CA 1
ATOM 1898 C C . GLY B 1 10 ? 23.872 4.026 39.027 1.00 25.95 10 GLY B C 1
ATOM 1899 O O . GLY B 1 10 ? 24.989 4.542 39.052 1.00 26.02 10 GLY B O 1
ATOM 1900 N N . ILE B 1 11 ? 23.035 4.104 37.997 1.00 24.20 11 ILE B N 1
ATOM 1901 C CA . ILE B 1 11 ? 23.450 4.654 36.719 1.00 22.80 11 ILE B CA 1
ATOM 1902 C C . ILE B 1 11 ? 22.709 5.964 36.501 1.00 22.52 11 ILE B C 1
ATOM 1903 O O . ILE B 1 11 ? 21.475 6.057 36.548 1.00 23.61 11 ILE B O 1
ATOM 1908 N N . VAL B 1 12 ? 23.491 6.988 36.214 1.00 22.98 12 VAL B N 1
ATOM 1909 C CA . VAL B 1 12 ? 22.918 8.265 35.836 1.00 23.74 12 VAL B CA 1
ATOM 1910 C C . VAL B 1 12 ? 22.179 8.162 34.515 1.00 24.60 12 VAL B C 1
ATOM 1911 O O . VAL B 1 12 ? 22.778 7.880 33.476 1.00 25.22 12 VAL B O 1
ATOM 1915 N N . ILE B 1 13 ? 20.872 8.394 34.551 1.00 25.63 13 ILE B N 1
ATOM 1916 C CA . ILE B 1 13 ? 20.099 8.413 33.318 1.00 26.41 13 ILE B CA 1
ATOM 1917 C C . ILE B 1 13 ? 19.655 9.780 32.801 1.00 28.44 13 ILE B C 1
ATOM 1918 O O . ILE B 1 13 ? 19.115 9.892 31.702 1.00 28.70 13 ILE B O 1
ATOM 1923 N N . ARG B 1 14 ? 19.919 10.820 33.578 1.00 29.76 14 ARG B N 1
ATOM 1924 C CA . ARG B 1 14 ? 19.599 12.180 33.165 1.00 30.85 14 ARG B CA 1
ATOM 1925 C C . ARG B 1 14 ? 20.492 13.110 33.956 1.00 31.42 14 ARG B C 1
ATOM 1926 O O . ARG B 1 14 ? 20.762 12.881 35.138 1.00 29.55 14 ARG B O 1
ATOM 1934 N N . ARG B 1 15 ? 20.942 14.141 33.251 1.00 31.50 15 ARG B N 1
ATOM 1935 C CA . ARG B 1 15 ? 21.910 15.086 33.764 1.00 33.05 15 ARG B CA 1
ATOM 1936 C C . ARG B 1 15 ? 21.684 16.460 33.134 1.00 35.74 15 ARG B C 1
ATOM 1937 O O . ARG B 1 15 ? 21.520 16.564 31.918 1.00 35.73 15 ARG B O 1
ATOM 1945 N N . ARG B 1 16 ? 21.610 17.472 33.995 1.00 38.20 16 ARG B N 1
ATOM 1946 C CA . ARG B 1 16 ? 21.431 18.882 33.647 1.00 40.77 16 ARG B CA 1
ATOM 1947 C C . ARG B 1 16 ? 22.350 19.661 34.582 1.00 41.90 16 ARG B C 1
ATOM 1948 O O . ARG B 1 16 ? 22.401 19.371 35.781 1.00 41.72 16 ARG B O 1
ATOM 1956 N N . VAL B 1 17 ? 23.157 20.558 34.026 1.00 42.73 17 VAL B N 1
ATOM 1957 C CA . VAL B 1 17 ? 23.911 21.517 34.818 1.00 43.19 17 VAL B CA 1
ATOM 1958 C C . VAL B 1 17 ? 23.234 22.882 34.699 1.00 43.30 17 VAL B C 1
ATOM 1959 O O . VAL B 1 17 ? 23.109 23.443 33.611 1.00 43.11 17 VAL B O 1
ATOM 1963 N N . THR B 1 18 ? 22.816 23.390 35.854 1.00 42.44 18 THR B N 1
ATOM 1964 C CA . THR B 1 18 ? 22.018 24.596 36.036 1.00 42.85 18 THR B CA 1
ATOM 1965 C C . THR B 1 18 ? 22.922 25.822 35.840 1.00 41.53 18 THR B C 1
ATOM 1966 O O . THR B 1 18 ? 24.133 25.711 36.049 1.00 39.05 18 THR B O 1
ATOM 1970 N N . PRO B 1 19 ? 22.406 26.974 35.412 1.00 41.36 19 PRO B N 1
ATOM 1971 C CA . PRO B 1 19 ? 23.264 28.162 35.269 1.00 41.88 19 PRO B CA 1
ATOM 1972 C C . PRO B 1 19 ? 24.121 28.513 36.491 1.00 41.78 19 PRO B C 1
ATOM 1973 O O . PRO B 1 19 ? 25.207 29.072 36.364 1.00 41.77 19 PRO B O 1
ATOM 1977 N N . ALA B 1 20 ? 23.653 28.161 37.683 1.00 42.45 20 ALA B N 1
ATOM 1978 C CA . ALA B 1 20 ? 24.415 28.310 38.921 1.00 42.58 20 ALA B CA 1
ATOM 1979 C C . ALA B 1 20 ? 25.502 27.254 39.164 1.00 42.05 20 ALA B C 1
ATOM 1980 O O . ALA B 1 20 ? 26.282 27.351 40.108 1.00 42.71 20 ALA B O 1
ATOM 1982 N N . GLY B 1 21 ? 25.591 26.233 38.319 1.00 41.50 21 GLY B N 1
ATOM 1983 C CA . GLY B 1 21 ? 26.646 25.247 38.468 1.00 41.04 21 GLY B CA 1
ATOM 1984 C C . GLY B 1 21 ? 26.237 24.009 39.247 1.00 40.17 21 GLY B C 1
ATOM 1985 O O . GLY B 1 21 ? 27.084 23.168 39.533 1.00 40.58 21 GLY B O 1
ATOM 1986 N N . ASP B 1 22 ? 24.963 23.890 39.608 1.00 39.04 22 ASP B N 1
ATOM 1987 C CA . ASP B 1 22 ? 24.478 22.662 40.232 1.00 38.61 22 ASP B CA 1
ATOM 1988 C C . ASP B 1 22 ? 24.140 21.564 39.223 1.00 37.85 22 ASP B C 1
ATOM 1989 O O . ASP B 1 22 ? 23.396 21.818 38.269 1.00 38.77 22 ASP B O 1
ATOM 1994 N N . ILE B 1 23 ? 24.622 20.354 39.501 1.00 36.14 23 ILE B N 1
ATOM 1995 C CA . ILE B 1 23 ? 24.324 19.153 38.725 1.00 34.20 23 ILE B CA 1
ATOM 1996 C C . ILE B 1 23 ? 23.088 18.469 39.261 1.00 33.29 23 ILE B C 1
ATOM 1997 O O . ILE B 1 23 ? 23.024 18.002 40.404 1.00 33.65 23 ILE B O 1
ATOM 2002 N N . ILE B 1 24 ? 22.061 18.410 38.430 1.00 32.45 24 ILE B N 1
ATOM 2003 C CA . ILE B 1 24 ? 20.842 17.717 38.802 1.00 31.86 24 ILE B CA 1
ATOM 2004 C C . ILE B 1 24 ? 20.755 16.422 38.005 1.00 31.41 24 ILE B C 1
ATOM 2005 O O . ILE B 1 24 ? 20.835 16.464 36.780 1.00 30.33 24 ILE B O 1
ATOM 2010 N N . VAL B 1 25 ? 20.557 15.303 38.700 1.00 30.87 25 VAL B N 1
ATOM 2011 C CA . VAL B 1 25 ? 20.565 13.977 38.080 1.00 29.42 25 VAL B CA 1
ATOM 2012 C C . VAL B 1 25 ? 19.392 13.117 38.501 1.00 28.79 25 VAL B C 1
ATOM 2013 O O . VAL B 1 25 ? 18.840 13.287 39.598 1.00 27.45 25 VAL B O 1
ATOM 2017 N N . THR B 1 26 ? 18.993 12.233 37.591 1.00 26.85 26 THR B N 1
ATOM 2018 C CA . THR B 1 26 ? 18.231 11.047 37.947 1.00 27.88 26 THR B CA 1
ATOM 2019 C C . THR B 1 26 ? 19.081 9.799 37.813 1.00 27.55 26 THR B C 1
ATOM 2020 O O . THR B 1 26 ? 19.797 9.626 36.828 1.00 26.50 26 THR B O 1
ATOM 2024 N N . LEU B 1 27 ? 19.016 8.954 38.832 1.00 27.93 27 LEU B N 1
ATOM 2025 C CA . LEU B 1 27 ? 19.737 7.692 38.844 1.00 28.18 27 LEU B CA 1
ATOM 2026 C C . LEU B 1 27 ? 18.723 6.569 38.836 1.00 27.98 27 LEU B C 1
ATOM 2027 O O . LEU B 1 27 ? 17.682 6.680 39.479 1.00 28.51 27 LEU B O 1
ATOM 2032 N N . LEU B 1 28 ? 19.019 5.501 38.105 1.00 26.94 28 LEU B N 1
ATOM 2033 C CA . LEU B 1 28 ? 18.378 4.218 38.340 1.00 27.81 28 LEU B CA 1
ATOM 2034 C C . LEU B 1 28 ? 19.280 3.396 39.254 1.00 27.25 28 LEU B C 1
ATOM 2035 O O . LEU B 1 28 ? 20.470 3.284 39.010 1.00 25.76 28 LEU B O 1
ATOM 2040 N N . THR B 1 29 ? 18.715 2.870 40.336 1.00 27.24 29 THR B N 1
ATOM 2041 C CA . THR B 1 29 ? 19.442 2.065 41.306 1.00 27.22 29 THR B CA 1
ATOM 2042 C C . THR B 1 29 ? 18.694 0.767 41.573 1.00 26.35 29 THR B C 1
ATOM 2043 O O . THR B 1 29 ? 17.522 0.643 41.252 1.00 25.09 29 THR B O 1
ATOM 2047 N N . PRO B 1 30 ? 19.351 -0.209 42.181 1.00 27.61 30 PRO B N 1
ATOM 2048 C CA . PRO B 1 30 ? 18.641 -1.428 42.597 1.00 29.58 30 PRO B CA 1
ATOM 2049 C C . PRO B 1 30 ? 17.437 -1.187 43.519 1.00 31.74 30 PRO B C 1
ATOM 2050 O O . PRO B 1 30 ? 16.510 -1.995 43.524 1.00 32.90 30 PRO B O 1
ATOM 2054 N N . GLN B 1 31 ? 17.400 -0.079 44.251 1.00 34.01 31 GLN B N 1
ATOM 2055 C CA . GLN B 1 31 ? 16.284 0.219 45.145 1.00 36.37 31 GLN B CA 1
ATOM 2056 C C . GLN B 1 31 ? 15.279 1.190 44.516 1.00 37.51 31 GLN B C 1
ATOM 2057 O O . GLN B 1 31 ? 14.358 1.629 45.189 1.00 39.95 31 GLN B O 1
ATOM 2063 N N . GLY B 1 32 ? 15.397 1.498 43.226 1.00 36.21 32 GLY B N 1
ATOM 2064 C CA . GLY B 1 32 ? 14.470 2.368 42.530 1.00 34.83 32 GLY B CA 1
ATOM 2065 C C . GLY B 1 32 ? 15.107 3.616 41.939 1.00 33.33 32 GLY B C 1
ATOM 2066 O O . GLY B 1 32 ? 16.319 3.768 42.001 1.00 33.39 32 GLY B O 1
ATOM 2067 N N . LYS B 1 33 ? 14.284 4.489 41.372 1.00 32.49 33 LYS B N 1
ATOM 2068 C CA . LYS B 1 33 ? 14.725 5.742 40.773 1.00 34.02 33 LYS B CA 1
ATOM 2069 C C . LYS B 1 33 ? 15.090 6.696 41.893 1.00 32.33 33 LYS B C 1
ATOM 2070 O O . LYS B 1 33 ? 14.412 6.741 42.912 1.00 33.04 33 LYS B O 1
ATOM 2076 N N . LEU B 1 34 ? 16.124 7.494 41.686 1.00 32.36 34 LEU B N 1
ATOM 2077 C CA . LEU B 1 34 ? 16.534 8.476 42.678 1.00 32.77 34 LEU B CA 1
ATOM 2078 C C . LEU B 1 34 ? 16.900 9.787 42.007 1.00 32.43 34 LEU B C 1
ATOM 2079 O O . LEU B 1 34 ? 17.856 9.833 41.238 1.00 31.76 34 LEU B O 1
ATOM 2084 N N . LYS B 1 35 ? 16.173 10.857 42.306 1.00 33.24 35 LYS B N 1
ATOM 2085 C CA . LYS B 1 35 ? 16.544 12.184 41.819 1.00 33.82 35 LYS B CA 1
ATOM 2086 C C . LYS B 1 35 ? 17.361 12.938 42.853 1.00 32.99 35 LYS B C 1
ATOM 2087 O O . LYS B 1 35 ? 17.093 12.860 44.051 1.00 33.79 35 LYS B O 1
ATOM 2093 N N . ALA B 1 36 ? 18.390 13.645 42.397 1.00 31.99 36 ALA B N 1
ATOM 2094 C CA . ALA B 1 36 ? 19.331 14.281 43.307 1.00 32.09 36 ALA B CA 1
ATOM 2095 C C . ALA B 1 36 ? 20.031 15.505 42.721 1.00 32.33 36 ALA B C 1
ATOM 2096 O O . ALA B 1 36 ? 20.047 15.722 41.505 1.00 31.95 36 ALA B O 1
ATOM 2098 N N . ILE B 1 37 ? 20.631 16.293 43.605 1.00 31.91 37 ILE B N 1
ATOM 2099 C CA . ILE B 1 37 ? 21.318 17.519 43.229 1.00 32.37 37 ILE B CA 1
ATOM 2100 C C . ILE B 1 37 ? 22.689 17.543 43.876 1.00 32.45 37 ILE B C 1
ATOM 2101 O O . ILE B 1 37 ? 22.807 17.211 45.049 1.00 32.49 37 ILE B O 1
ATOM 2106 N N . ALA B 1 38 ? 23.734 17.827 43.104 1.00 33.59 38 ALA B N 1
ATOM 2107 C CA . ALA B 1 38 ? 25.059 18.106 43.636 1.00 35.25 38 ALA B CA 1
ATOM 2108 C C . ALA B 1 38 ? 25.314 19.603 43.534 1.00 37.93 38 ALA B C 1
ATOM 2109 O O . ALA B 1 38 ? 25.468 20.143 42.439 1.00 37.48 38 ALA B O 1
ATOM 2111 N N . ARG B 1 39 ? 25.350 20.259 44.689 1.00 40.94 39 ARG B N 1
ATOM 2112 C CA . ARG B 1 39 ? 25.450 21.709 44.774 1.00 43.65 39 ARG B CA 1
ATOM 2113 C C . ARG B 1 39 ? 26.879 22.143 44.515 1.00 46.38 39 ARG B C 1
ATOM 2114 O O . ARG B 1 39 ? 27.765 21.855 45.311 1.00 47.51 39 ARG B O 1
ATOM 2122 N N . GLY B 1 40 ? 27.092 22.774 43.365 1.00 50.29 40 GLY B N 1
ATOM 2123 C CA . GLY B 1 40 ? 28.429 22.997 42.838 1.00 52.21 40 GLY B CA 1
ATOM 2124 C C . GLY B 1 40 ? 28.983 21.767 42.135 1.00 53.65 40 GLY B C 1
ATOM 2125 O O . GLY B 1 40 ? 28.505 21.340 41.078 1.00 54.78 40 GLY B O 1
ATOM 2126 N N . PRO B 1 45 ? 34.161 19.853 43.383 1.00 66.46 45 PRO B N 1
ATOM 2127 C CA . PRO B 1 45 ? 34.697 19.284 44.617 1.00 66.27 45 PRO B CA 1
ATOM 2128 C C . PRO B 1 45 ? 34.514 17.764 44.692 1.00 65.62 45 PRO B C 1
ATOM 2129 O O . PRO B 1 45 ? 35.391 17.072 45.214 1.00 66.27 45 PRO B O 1
ATOM 2131 N N . LEU B 1 46 ? 33.407 17.239 44.168 1.00 63.89 46 LEU B N 1
ATOM 2132 C CA . LEU B 1 46 ? 33.107 15.806 44.239 1.00 62.24 46 LEU B CA 1
ATOM 2133 C C . LEU B 1 46 ? 34.084 14.916 43.456 1.00 60.28 46 LEU B C 1
ATOM 2134 O O . LEU B 1 46 ? 34.727 15.358 42.501 1.00 60.99 46 LEU B O 1
ATOM 2136 N N . SER B 1 47 ? 34.205 13.656 43.864 1.00 57.09 47 SER B N 1
ATOM 2137 C CA . SER B 1 47 ? 35.081 12.694 43.198 1.00 55.46 47 SER B CA 1
ATOM 2138 C C . SER B 1 47 ? 34.635 12.255 41.791 1.00 52.52 47 SER B C 1
ATOM 2139 O O . SER B 1 47 ? 35.437 11.751 41.005 1.00 53.64 47 SER B O 1
ATOM 2142 N N . SER B 1 48 ? 33.353 12.440 41.487 1.00 48.12 48 SER B N 1
ATOM 2143 C CA . SER B 1 48 ? 32.738 12.139 40.200 1.00 44.11 48 SER B CA 1
ATOM 2144 C C . SER B 1 48 ? 31.827 13.312 39.841 1.00 42.14 48 SER B C 1
ATOM 2145 O O . SER B 1 48 ? 31.114 13.858 40.680 1.00 41.88 48 SER B O 1
ATOM 2148 N N . SER B 1 49 ? 31.827 13.679 38.567 1.00 38.76 49 SER B N 1
ATOM 2149 C CA . SER B 1 49 ? 30.966 14.744 38.076 1.00 37.66 49 SER B CA 1
ATOM 2150 C C . SER B 1 49 ? 29.625 14.154 37.635 1.00 34.59 49 SER B C 1
ATOM 2151 O O . SER B 1 49 ? 28.840 14.829 36.972 1.00 35.32 49 SER B O 1
ATOM 2154 N N . LEU B 1 50 ? 29.351 12.910 38.022 1.00 31.95 50 LEU B N 1
ATOM 2155 C CA . LEU B 1 50 ? 28.084 12.233 37.740 1.00 30.04 50 LEU B CA 1
ATOM 2156 C C . LEU B 1 50 ? 27.687 12.243 36.261 1.00 29.11 50 LEU B C 1
ATOM 2157 O O . LEU B 1 50 ? 26.564 12.574 35.903 1.00 28.02 50 LEU B O 1
ATOM 2162 N N . ASN B 1 51 ? 28.600 11.843 35.385 1.00 28.85 51 ASN B N 1
ATOM 2163 C CA . ASN B 1 51 ? 28.347 11.885 33.947 1.00 29.39 51 ASN B CA 1
ATOM 2164 C C . ASN B 1 51 ? 27.276 10.881 33.529 1.00 28.73 51 ASN B C 1
ATOM 2165 O O . ASN B 1 51 ? 27.061 9.838 34.153 1.00 28.26 51 ASN B O 1
ATOM 2170 N N . LEU B 1 52 ? 26.545 11.248 32.486 1.00 27.84 52 LEU B N 1
ATOM 2171 C CA . LEU B 1 52 ? 25.488 10.430 31.935 1.00 27.70 52 LEU B CA 1
ATOM 2172 C C . LEU B 1 52 ? 25.996 9.021 31.648 1.00 26.03 52 LEU B C 1
ATOM 2173 O O . LEU B 1 52 ? 27.136 8.851 31.213 1.00 24.80 52 LEU B O 1
ATOM 2178 N N . PHE B 1 53 ? 25.140 8.042 31.940 1.00 24.02 53 PHE B N 1
ATOM 2179 C CA . PHE B 1 53 ? 25.424 6.617 31.786 1.00 24.19 53 PHE B CA 1
ATOM 2180 C C . PHE B 1 53 ? 26.517 6.050 32.677 1.00 24.36 53 PHE B C 1
ATOM 2181 O O . PHE B 1 53 ? 26.834 4.871 32.549 1.00 24.87 53 PHE B O 1
ATOM 2189 N N . HIS B 1 54 ? 27.107 6.858 33.553 1.00 24.47 54 HIS B N 1
ATOM 2190 C CA . HIS B 1 54 ? 28.064 6.324 34.509 1.00 25.26 54 HIS B CA 1
ATOM 2191 C C . HIS B 1 54 ? 27.391 5.590 35.664 1.00 24.51 54 HIS B C 1
ATOM 2192 O O . HIS B 1 54 ? 26.295 5.938 36.103 1.00 23.30 54 HIS B O 1
ATOM 2199 N N . HIS B 1 55 ? 28.050 4.521 36.093 1.00 24.65 55 HIS B N 1
ATOM 2200 C CA . HIS B 1 55 ? 27.647 3.796 37.282 1.00 26.29 55 HIS B CA 1
ATOM 2201 C C . HIS B 1 55 ? 28.384 4.446 38.440 1.00 26.28 55 HIS B C 1
ATOM 2202 O O . HIS B 1 55 ? 29.613 4.447 38.475 1.00 26.13 55 HIS B O 1
ATOM 2209 N N . VAL B 1 56 ? 27.637 5.064 39.349 1.00 26.02 56 VAL B N 1
ATOM 2210 C CA . VAL B 1 56 ? 28.239 5.847 40.421 1.00 26.11 56 VAL B CA 1
ATOM 2211 C C . VAL B 1 56 ? 27.736 5.371 41.772 1.00 26.47 56 VAL B C 1
ATOM 2212 O O . VAL B 1 56 ? 26.627 4.857 41.876 1.00 26.34 56 VAL B O 1
ATOM 2216 N N . GLY B 1 57 ? 28.580 5.519 42.787 1.00 27.67 57 GLY B N 1
ATOM 2217 C CA . GLY B 1 57 ? 28.169 5.387 44.174 1.00 28.55 57 GLY B CA 1
ATOM 2218 C C . GLY B 1 57 ? 28.076 6.783 44.767 1.00 29.30 57 GLY B C 1
ATOM 2219 O O . GLY B 1 57 ? 28.965 7.607 44.562 1.00 30.38 57 GLY B O 1
ATOM 2220 N N . VAL B 1 58 ? 26.958 7.069 45.425 1.00 29.29 58 VAL B N 1
ATOM 2221 C CA . VAL B 1 58 ? 26.721 8.358 46.058 1.00 29.78 58 VAL B CA 1
ATOM 2222 C C . VAL B 1 58 ? 26.333 8.179 47.516 1.00 30.46 58 VAL B C 1
ATOM 2223 O O . VAL B 1 58 ? 25.821 7.142 47.929 1.00 30.36 58 VAL B O 1
ATOM 2227 N N . GLN B 1 59 ? 26.626 9.207 48.300 1.00 31.69 59 GLN B N 1
ATOM 2228 C CA . GLN B 1 59 ? 25.991 9.394 49.597 1.00 32.27 59 GLN B CA 1
ATOM 2229 C C . GLN B 1 59 ? 25.122 10.638 49.513 1.00 31.73 59 GLN B C 1
ATOM 2230 O O . GLN B 1 59 ? 25.593 11.712 49.143 1.00 31.76 59 GLN B O 1
ATOM 2236 N N . VAL B 1 60 ? 23.837 10.469 49.802 1.00 31.85 60 VAL B N 1
ATOM 2237 C CA . VAL B 1 60 ? 22.885 11.561 49.765 1.00 31.62 60 VAL B CA 1
ATOM 2238 C C . VAL B 1 60 ? 22.260 11.865 51.131 1.00 32.34 60 VAL B C 1
ATOM 2239 O O . VAL B 1 60 ? 22.041 10.975 51.961 1.00 30.61 60 VAL B O 1
ATOM 2243 N N . TYR B 1 61 ? 21.993 13.148 51.352 1.00 32.56 61 TYR B N 1
ATOM 2244 C CA . TYR B 1 61 ? 21.214 13.594 52.501 1.00 31.77 61 TYR B CA 1
ATOM 2245 C C . TYR B 1 61 ? 19.845 14.045 52.022 1.00 32.86 61 TYR B C 1
ATOM 2246 O O . TYR B 1 61 ? 19.707 14.818 51.077 1.00 30.99 61 TYR B O 1
ATOM 2255 N N . GLN B 1 62 ? 18.786 13.566 52.660 1.00 34.54 62 GLN B N 1
ATOM 2256 C CA . GLN B 1 62 ? 17.486 14.166 52.402 1.00 36.73 62 GLN B CA 1
ATOM 2257 C C . GLN B 1 62 ? 16.713 14.315 53.702 1.00 36.80 62 GLN B C 1
ATOM 2258 O O . GLN B 1 62 ? 16.400 13.332 54.370 1.00 35.80 62 GLN B O 1
ATOM 2264 N N . GLY B 1 63 ? 16.430 15.572 54.022 1.00 36.97 63 GLY B N 1
ATOM 2265 C CA . GLY B 1 63 ? 15.704 15.948 55.215 1.00 36.69 63 GLY B CA 1
ATOM 2266 C C . GLY B 1 63 ? 14.327 16.435 54.840 1.00 36.63 63 GLY B C 1
ATOM 2267 O O . GLY B 1 63 ? 13.968 16.486 53.672 1.00 34.54 63 GLY B O 1
ATOM 2268 N N . PRO B 1 64 ? 13.568 16.883 55.837 1.00 38.30 64 PRO B N 1
ATOM 2269 C CA . PRO B 1 64 ? 12.203 17.355 55.592 1.00 39.65 64 PRO B CA 1
ATOM 2270 C C . PRO B 1 64 ? 12.187 18.720 54.899 1.00 40.78 64 PRO B C 1
ATOM 2271 O O . PRO B 1 64 ? 11.133 19.148 54.439 1.00 41.94 64 PRO B O 1
ATOM 2275 N N . HIS B 1 65 ? 13.323 19.403 54.786 1.00 41.42 65 HIS B N 1
ATOM 2276 C CA . HIS B 1 65 ? 13.345 20.677 54.071 1.00 42.48 65 HIS B CA 1
ATOM 2277 C C . HIS B 1 65 ? 13.942 20.625 52.668 1.00 43.44 65 HIS B C 1
ATOM 2278 O O . HIS B 1 65 ? 14.040 21.653 52.000 1.00 43.11 65 HIS B O 1
ATOM 2285 N N . ASN B 1 66 ? 14.359 19.453 52.205 1.00 44.71 66 ASN B N 1
ATOM 2286 C CA . ASN B 1 66 ? 14.846 19.423 50.835 1.00 46.51 66 ASN B CA 1
ATOM 2287 C C . ASN B 1 66 ? 14.007 18.639 49.843 1.00 47.39 66 ASN B C 1
ATOM 2288 O O . ASN B 1 66 ? 13.639 17.498 50.070 1.00 47.49 66 ASN B O 1
ATOM 2293 N N . ASP B 1 67 ? 13.643 19.355 48.785 1.00 49.30 67 ASP B N 1
ATOM 2294 C CA . ASP B 1 67 ? 12.907 18.866 47.623 1.00 50.56 67 ASP B CA 1
ATOM 2295 C C . ASP B 1 67 ? 13.534 17.620 47.001 1.00 48.84 67 ASP B C 1
ATOM 2296 O O . ASP B 1 67 ? 12.872 16.607 46.781 1.00 50.08 67 ASP B O 1
ATOM 2301 N N . LEU B 1 68 ? 14.830 17.739 46.736 1.00 45.91 68 LEU B N 1
ATOM 2302 C CA . LEU B 1 68 ? 15.661 16.724 46.1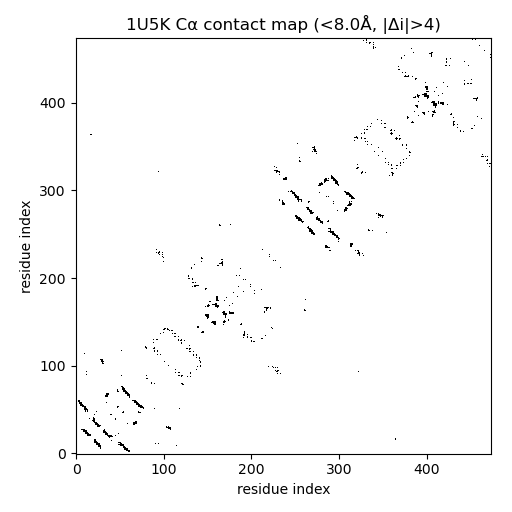14 1.00 43.69 68 LEU B CA 1
ATOM 2303 C C . LEU B 1 68 ? 16.688 16.296 47.155 1.00 41.13 68 LEU B C 1
ATOM 2304 O O . LEU B 1 68 ? 17.160 17.119 47.937 1.00 40.37 68 LEU B O 1
ATOM 2309 N N . ALA B 1 69 ? 17.065 15.023 47.112 1.00 38.21 69 ALA B N 1
ATOM 2310 C CA . ALA B 1 69 ? 18.218 14.518 47.843 1.00 36.48 69 ALA B CA 1
ATOM 2311 C C . ALA B 1 69 ? 19.479 15.242 47.407 1.00 35.45 69 ALA B C 1
ATOM 2312 O O . ALA B 1 69 ? 19.722 15.460 46.219 1.00 35.84 69 ALA B O 1
ATOM 2314 N N . SER B 1 70 ? 20.322 15.553 48.378 1.00 32.62 70 SER B N 1
ATOM 2315 C CA . SER B 1 70 ? 21.503 16.356 48.128 1.00 33.01 70 SER B CA 1
ATOM 2316 C C . SER B 1 70 ? 22.735 15.458 48.132 1.00 31.97 70 SER B C 1
ATOM 2317 O O . SER B 1 70 ? 22.914 14.678 49.068 1.00 31.75 70 SER B O 1
ATOM 2320 N N . VAL B 1 71 ? 23.543 15.506 47.073 1.00 31.01 71 VAL B N 1
ATOM 2321 C CA . VAL B 1 71 ? 24.689 14.615 46.964 1.00 31.29 71 VAL B CA 1
ATOM 2322 C C . VAL B 1 71 ? 25.833 15.209 47.758 1.00 31.51 71 VAL B C 1
ATOM 2323 O O . VAL B 1 71 ? 26.246 16.338 47.509 1.00 32.81 71 VAL B O 1
ATOM 2327 N N . LYS B 1 72 ? 26.357 14.418 48.686 1.00 33.26 72 LYS B N 1
ATOM 2328 C CA . LYS B 1 72 ? 27.453 14.819 49.559 1.00 33.70 72 LYS B CA 1
ATOM 2329 C C . LYS B 1 72 ? 28.778 14.175 49.176 1.00 33.79 72 LYS B C 1
ATOM 2330 O O . LYS B 1 72 ? 29.829 14.771 49.376 1.00 32.39 72 LYS B O 1
ATOM 2336 N N . GLN B 1 73 ? 28.720 12.960 48.634 1.00 34.27 73 GLN B N 1
ATOM 2337 C CA . GLN B 1 73 ? 29.880 12.264 48.090 1.00 35.69 73 GLN B CA 1
ATOM 2338 C C . GLN B 1 73 ? 29.453 11.521 46.823 1.00 34.23 73 GLN B C 1
ATOM 2339 O O . GLN B 1 73 ? 28.319 11.075 46.680 1.00 32.78 73 GLN B O 1
ATOM 2345 N N . ALA B 1 74 ? 30.382 11.391 45.888 1.00 34.38 74 ALA B N 1
ATOM 2346 C CA . ALA B 1 74 ? 30.110 10.651 44.659 1.00 34.74 74 ALA B CA 1
ATOM 2347 C C . ALA B 1 74 ? 31.424 10.068 44.164 1.00 35.13 74 ALA B C 1
ATOM 2348 O O . ALA B 1 74 ? 32.411 10.804 44.094 1.00 35.89 74 ALA B O 1
ATOM 2350 N N . VAL B 1 75 ? 31.435 8.762 43.896 1.00 34.71 75 VAL B N 1
ATOM 2351 C CA . VAL B 1 75 ? 32.564 8.085 43.264 1.00 35.08 75 VAL B CA 1
ATOM 2352 C C . VAL B 1 75 ? 32.155 7.311 42.012 1.00 33.33 75 VAL B C 1
ATOM 2353 O O . VAL B 1 75 ? 31.051 6.777 41.911 1.00 32.26 75 VAL B O 1
ATOM 2357 N N . LEU B 1 76 ? 33.058 7.284 41.039 1.00 32.83 76 LEU B N 1
ATOM 2358 C CA . LEU B 1 76 ? 32.834 6.541 39.805 1.00 31.87 76 LEU B CA 1
ATOM 2359 C C . LEU B 1 76 ? 33.050 5.063 40.083 1.00 32.21 76 LEU B C 1
ATOM 2360 O O . LEU B 1 76 ? 34.121 4.692 40.558 1.00 33.21 76 LEU B O 1
ATOM 2365 N N . GLU B 1 77 ? 32.050 4.232 39.811 1.00 31.67 77 GLU B N 1
ATOM 2366 C CA . GLU B 1 77 ? 32.210 2.789 39.935 1.00 31.91 77 GLU B CA 1
ATOM 2367 C C . GLU B 1 77 ? 32.537 2.132 38.593 1.00 31.41 77 GLU B C 1
ATOM 2368 O O . GLU B 1 77 ? 33.244 1.134 38.556 1.00 30.91 77 GLU B O 1
ATOM 2374 N N . GLY B 1 78 ? 32.030 2.674 37.491 1.00 29.36 78 GLY B N 1
ATOM 2375 C CA . GLY B 1 78 ? 32.437 2.209 36.177 1.00 28.34 78 GLY B CA 1
ATOM 2376 C C . GLY B 1 78 ? 31.766 2.995 35.068 1.00 27.11 78 GLY B C 1
ATOM 2377 O O . GLY B 1 78 ? 30.760 3.679 35.276 1.00 26.15 78 GLY B O 1
ATOM 2378 N N . ALA B 1 79 ? 32.367 2.910 33.890 1.00 25.18 79 ALA B N 1
ATOM 2379 C CA . ALA B 1 79 ? 31.916 3.654 32.727 1.00 24.94 79 ALA B CA 1
ATOM 2380 C C . ALA B 1 79 ? 32.083 2.802 31.480 1.00 24.62 79 ALA B C 1
ATOM 2381 O O . ALA B 1 79 ? 32.864 1.846 31.471 1.00 24.43 79 ALA B O 1
ATOM 2383 N N . LEU B 1 80 ? 31.298 3.129 30.461 1.00 23.35 80 LEU B N 1
ATOM 2384 C CA . LEU B 1 80 ? 31.334 2.458 29.168 1.00 23.25 80 LEU B CA 1
ATOM 2385 C C . LEU B 1 80 ? 31.826 3.462 28.125 1.00 23.49 80 LEU B C 1
ATOM 2386 O O . LEU B 1 80 ? 31.022 4.227 27.596 1.00 22.42 80 LEU B O 1
ATOM 2391 N N . PRO B 1 81 ? 33.132 3.554 27.904 1.00 23.65 81 PRO B N 1
ATOM 2392 C CA . PRO B 1 81 ? 33.661 4.597 27.013 1.00 23.63 81 PRO B CA 1
ATOM 2393 C C . PRO B 1 81 ? 33.108 4.565 25.591 1.00 23.54 81 PRO B C 1
ATOM 2394 O O . PRO B 1 81 ? 33.036 5.626 24.975 1.00 22.36 81 PRO B O 1
ATOM 2398 N N . THR B 1 82 ? 32.717 3.403 25.068 1.00 22.53 82 THR B N 1
ATOM 2399 C CA . THR B 1 82 ? 32.229 3.352 23.690 1.00 22.41 82 THR B CA 1
ATOM 2400 C C . THR B 1 82 ? 30.845 3.949 23.514 1.00 21.81 82 THR B C 1
ATOM 2401 O O . THR B 1 82 ? 30.382 4.126 22.382 1.00 22.48 82 THR B O 1
ATOM 2405 N N . LEU B 1 83 ? 30.193 4.285 24.622 1.00 20.75 83 LEU B N 1
ATOM 2406 C CA . LEU B 1 83 ? 29.002 5.127 24.556 1.00 20.75 83 LEU B CA 1
ATOM 2407 C C . LEU B 1 83 ? 29.303 6.540 24.041 1.00 20.55 83 LEU B C 1
ATOM 2408 O O . LEU B 1 83 ? 28.396 7.327 23.794 1.00 21.53 83 LEU B O 1
ATOM 2413 N N . ALA B 1 84 ? 30.578 6.859 23.854 1.00 20.16 84 ALA B N 1
ATOM 2414 C CA . ALA B 1 84 ? 30.989 8.116 23.253 1.00 21.21 84 ALA B CA 1
ATOM 2415 C C . ALA B 1 84 ? 30.772 8.137 21.743 1.00 22.31 84 ALA B C 1
ATOM 2416 O O . ALA B 1 84 ? 30.825 9.199 21.126 1.00 23.68 84 ALA B O 1
ATOM 2418 N N . GLU B 1 85 ? 30.538 6.962 21.161 1.00 22.85 85 GLU B N 1
ATOM 2419 C CA . GLU B 1 85 ? 30.296 6.833 19.734 1.00 22.86 85 GLU B CA 1
ATOM 2420 C C . GLU B 1 85 ? 28.864 7.280 19.505 1.00 23.19 85 GLU B C 1
ATOM 2421 O O . GLU B 1 85 ? 27.974 6.790 20.203 1.00 22.40 85 GLU B O 1
ATOM 2427 N N . PRO B 1 86 ? 28.658 8.230 18.595 1.00 23.30 86 PRO B N 1
ATOM 2428 C CA . PRO B 1 86 ? 27.339 8.841 18.431 1.00 23.78 86 PRO B CA 1
ATOM 2429 C C . PRO B 1 86 ? 26.150 7.888 18.317 1.00 23.07 86 PRO B C 1
ATOM 2430 O O . PRO B 1 86 ? 25.132 8.178 18.941 1.00 22.23 86 PRO B O 1
ATOM 2434 N N . GLU B 1 87 ? 26.260 6.818 17.541 1.00 23.42 87 GLU B N 1
ATOM 2435 C CA . GLU B 1 87 ? 25.157 5.881 17.376 1.00 24.66 87 GLU B CA 1
ATOM 2436 C C . GLU B 1 87 ? 24.878 5.117 18.661 1.00 23.63 87 GLU B C 1
ATOM 2437 O O . GLU B 1 87 ? 23.730 4.840 19.001 1.00 23.39 87 GLU B O 1
ATOM 2443 N N . ARG B 1 88 ? 25.938 4.718 19.348 1.00 22.12 88 ARG B N 1
ATOM 2444 C CA . ARG B 1 88 ? 25.755 4.000 20.597 1.00 22.03 88 ARG B CA 1
ATOM 2445 C C . ARG B 1 88 ? 25.192 4.930 21.674 1.00 22.50 88 ARG B C 1
ATOM 2446 O O . ARG B 1 88 ? 24.321 4.532 22.454 1.00 22.57 88 ARG B O 1
ATOM 2454 N N . TYR B 1 89 ? 25.636 6.186 21.672 1.00 21.89 89 TYR B N 1
ATOM 2455 C CA . TYR B 1 89 ? 25.134 7.189 22.597 1.00 22.03 89 TYR B CA 1
ATOM 2456 C C . TYR B 1 89 ? 23.632 7.346 22.402 1.00 22.10 89 TYR B C 1
ATOM 2457 O O . TYR B 1 89 ? 22.893 7.382 23.388 1.00 22.83 89 TYR B O 1
ATOM 2466 N N . ALA B 1 90 ? 23.186 7.393 21.151 1.00 21.86 90 ALA B N 1
ATOM 2467 C CA . ALA B 1 90 ? 21.785 7.648 20.840 1.00 22.85 90 ALA B CA 1
ATOM 2468 C C . ALA B 1 90 ? 20.890 6.537 21.380 1.00 22.43 90 ALA B C 1
ATOM 2469 O O . ALA B 1 90 ? 19.837 6.804 21.947 1.00 21.56 90 ALA B O 1
ATOM 2471 N N . PHE B 1 91 ? 21.304 5.286 21.207 1.00 22.44 91 PHE B N 1
ATOM 2472 C CA . PHE B 1 91 ? 20.543 4.164 21.748 1.00 22.44 91 PHE B CA 1
ATOM 2473 C C . PHE B 1 91 ? 20.564 4.109 23.276 1.00 22.98 91 PHE B C 1
ATOM 2474 O O . PHE B 1 91 ? 19.542 3.835 23.913 1.00 22.34 91 PHE B O 1
ATOM 2482 N N . ALA B 1 92 ? 21.684 4.496 23.879 1.00 21.78 92 ALA B N 1
ATOM 2483 C CA . ALA B 1 92 ? 21.777 4.521 25.333 1.00 21.99 92 ALA B CA 1
ATOM 2484 C C . ALA B 1 92 ? 20.827 5.575 25.890 1.00 21.92 92 ALA B C 1
ATOM 2485 O O . ALA B 1 92 ? 20.154 5.346 26.887 1.00 21.58 92 ALA B O 1
ATOM 2487 N N . HIS B 1 93 ? 20.775 6.723 25.229 1.00 22.64 93 HIS B N 1
ATOM 2488 C CA . HIS B 1 93 ? 19.865 7.818 25.525 1.00 24.40 93 HIS B CA 1
ATOM 2489 C C . HIS B 1 93 ? 18.420 7.362 25.402 1.00 24.75 93 HIS B C 1
ATOM 2490 O O . HIS B 1 93 ? 17.594 7.674 26.257 1.00 25.38 93 HIS B O 1
ATOM 2497 N N . LEU B 1 94 ? 18.134 6.570 24.377 1.00 24.79 94 LEU B N 1
ATOM 2498 C CA . LEU B 1 94 ? 16.796 6.030 24.172 1.00 24.70 94 LEU B CA 1
ATOM 2499 C C . LEU B 1 94 ? 16.418 5.122 25.336 1.00 24.43 94 LEU B C 1
ATOM 2500 O O . LEU B 1 94 ? 15.316 5.213 25.880 1.00 24.60 94 LEU B O 1
ATOM 2505 N N . MET B 1 95 ? 17.340 4.252 25.718 1.00 23.67 95 MET B N 1
ATOM 2506 C CA . MET B 1 95 ? 17.108 3.332 26.825 1.00 23.60 95 MET B CA 1
ATOM 2507 C C . MET B 1 95 ? 16.821 4.077 28.123 1.00 23.23 95 MET B C 1
ATOM 2508 O O . MET B 1 95 ? 15.875 3.745 28.834 1.00 24.21 95 MET B O 1
ATOM 2513 N N . ALA B 1 96 ? 17.636 5.081 28.407 1.00 22.74 96 ALA B N 1
ATOM 2514 C CA . ALA B 1 96 ? 17.497 5.930 29.581 1.00 23.98 96 ALA B CA 1
ATOM 2515 C C . ALA B 1 96 ? 16.131 6.603 29.666 1.00 24.24 96 ALA B C 1
ATOM 2516 O O . ALA B 1 96 ? 15.462 6.508 30.692 1.00 24.61 96 ALA B O 1
ATOM 2518 N N . GLU B 1 97 ? 15.726 7.272 28.596 1.00 26.48 97 GLU B N 1
ATOM 2519 C CA . GLU B 1 97 ? 14.429 7.940 28.516 1.00 28.95 97 GLU B CA 1
ATOM 2520 C C . GLU B 1 97 ? 13.310 6.914 28.642 1.00 29.83 97 GLU B C 1
ATOM 2521 O O . GLU B 1 97 ? 12.347 7.108 29.377 1.00 29.71 97 GLU B O 1
ATOM 2527 N N . PHE B 1 98 ? 13.492 5.773 27.985 1.00 30.50 98 PHE B N 1
ATOM 2528 C CA . PHE B 1 98 ? 12.542 4.685 28.080 1.00 30.33 98 PHE B CA 1
ATOM 2529 C C . PHE B 1 98 ? 12.250 4.241 29.491 1.00 32.03 98 PHE B C 1
ATOM 2530 O O . PHE B 1 98 ? 11.088 4.188 29.922 1.00 33.76 98 PHE B O 1
ATOM 2538 N N . ALA B 1 99 ? 13.314 3.953 30.225 1.00 32.83 99 ALA B N 1
ATOM 2539 C CA . ALA B 1 99 ? 13.163 3.494 31.594 1.00 33.84 99 ALA B CA 1
ATOM 2540 C C . ALA B 1 99 ? 12.657 4.602 32.516 1.00 35.22 99 ALA B C 1
ATOM 2541 O O . ALA B 1 99 ? 12.028 4.328 33.541 1.00 36.81 99 ALA B O 1
ATOM 2543 N N . ASP B 1 100 ? 12.971 5.854 32.207 1.00 34.14 100 ASP B N 1
ATOM 2544 C CA . ASP B 1 100 ? 12.501 6.902 33.090 1.00 34.46 100 ASP B CA 1
ATOM 2545 C C . ASP B 1 100 ? 10.979 6.993 33.015 1.00 35.44 100 ASP B C 1
ATOM 2546 O O . ASP B 1 100 ? 10.310 7.040 34.043 1.00 35.45 100 ASP B O 1
ATOM 2551 N N . ALA B 1 101 ? 10.471 6.993 31.791 1.00 35.96 101 ALA B N 1
ATOM 2552 C CA . ALA B 1 101 ? 9.054 7.144 31.494 1.00 38.20 101 ALA B CA 1
ATOM 2553 C C . ALA B 1 101 ? 8.283 5.888 31.865 1.00 40.10 101 ALA B C 1
ATOM 2554 O O . ALA B 1 101 ? 7.141 5.960 32.311 1.00 40.98 101 ALA B O 1
ATOM 2556 N N . LEU B 1 102 ? 8.938 4.741 31.726 1.00 42.37 102 LEU B N 1
ATOM 2557 C CA . LEU B 1 102 ? 8.278 3.460 31.897 1.00 43.38 102 LEU B CA 1
ATOM 2558 C C . LEU B 1 102 ? 8.114 3.118 33.361 1.00 45.35 102 LEU B C 1
ATOM 2559 O O . LEU B 1 102 ? 7.094 2.555 33.743 1.00 46.74 102 LEU B O 1
ATOM 2564 N N . PHE B 1 103 ? 9.115 3.390 34.184 1.00 47.94 103 PHE B N 1
ATOM 2565 C CA . PHE B 1 103 ? 8.991 3.030 35.585 1.00 49.64 103 PHE B CA 1
ATOM 2566 C C . PHE B 1 103 ? 8.535 4.268 36.361 1.00 53.19 103 PHE B C 1
ATOM 2567 O O . PHE B 1 103 ? 9.352 5.063 36.833 1.00 54.35 103 PHE B O 1
ATOM 2575 N N . GLN B 1 104 ? 7.214 4.424 36.450 1.00 56.02 104 GLN B N 1
ATOM 2576 C CA . GLN B 1 104 ? 6.543 5.394 37.318 1.00 58.02 104 GLN B CA 1
ATOM 2577 C C . GLN B 1 104 ? 7.316 5.793 38.579 1.00 59.25 104 GLN B C 1
ATOM 2578 O O . GLN B 1 104 ? 7.616 4.964 39.445 1.00 61.11 104 GLN B O 1
ATOM 2580 N N . GLY B 1 106 ? 7.808 3.905 42.355 1.00 61.60 106 GLY B N 1
ATOM 2581 C CA . GLY B 1 106 ? 8.433 2.794 43.050 1.00 61.13 106 GLY B CA 1
ATOM 2582 C C . GLY B 1 106 ? 8.418 1.457 42.328 1.00 60.40 106 GLY B C 1
ATOM 2583 O O . GLY B 1 106 ? 8.575 0.419 42.975 1.00 61.17 106 GLY B O 1
ATOM 2584 N N . GLU B 1 107 ? 8.240 1.452 41.008 1.00 58.85 107 GLU B N 1
ATOM 2585 C CA . GLU B 1 107 ? 8.193 0.201 40.245 1.00 56.89 107 GLU B CA 1
ATOM 2586 C C . GLU B 1 107 ? 9.555 -0.451 39.948 1.00 54.52 107 GLU B C 1
ATOM 2587 O O . GLU B 1 107 ? 9.661 -1.647 39.668 1.00 54.39 107 GLU B O 1
ATOM 2589 N N . PHE B 1 108 ? 10.631 0.323 40.033 1.00 51.68 108 PHE B N 1
ATOM 2590 C CA . PHE B 1 108 ? 11.930 -0.098 39.512 1.00 48.60 108 PHE B CA 1
ATOM 2591 C C . PHE B 1 108 ? 12.740 -0.881 40.544 1.00 45.92 108 PHE B C 1
ATOM 2592 O O . PHE B 1 108 ? 13.176 -0.325 41.549 1.00 45.48 108 PHE B O 1
ATOM 2600 N N . SER B 1 109 ? 12.947 -2.161 40.242 1.00 42.63 109 SER B N 1
ATOM 2601 C CA . SER B 1 109 ? 13.402 -3.234 41.125 1.00 40.30 109 SER B CA 1
ATOM 2602 C C . SER B 1 109 ? 14.848 -3.643 40.843 1.00 37.89 109 SER B C 1
ATOM 2603 O O . SER B 1 109 ? 15.459 -3.137 39.910 1.00 37.75 109 SER B O 1
ATOM 2606 N N . GLU B 1 110 ? 15.396 -4.572 41.620 1.00 36.02 110 GLU B N 1
ATOM 2607 C CA . GLU B 1 110 ? 16.757 -5.065 41.441 1.00 34.70 110 GLU B CA 1
ATOM 2608 C C . GLU B 1 110 ? 16.889 -5.661 40.046 1.00 33.25 110 GLU B C 1
ATOM 2609 O O . GLU B 1 110 ? 17.843 -5.377 39.333 1.00 31.24 110 GLU B O 1
ATOM 2615 N N . GLN B 1 111 ? 15.894 -6.444 39.648 1.00 31.62 111 GLN B N 1
ATOM 2616 C CA . GLN B 1 111 ? 15.945 -7.126 38.368 1.00 31.28 111 GLN B CA 1
ATOM 2617 C C . GLN B 1 111 ? 15.882 -6.135 37.208 1.00 29.92 111 GLN B C 1
ATOM 2618 O O . GLN B 1 111 ? 16.602 -6.314 36.237 1.00 27.16 111 GLN B O 1
ATOM 2624 N N . ALA B 1 112 ? 15.047 -5.105 37.312 1.00 29.05 112 ALA B N 1
ATOM 2625 C CA . ALA B 1 112 ? 14.971 -4.045 36.325 1.00 28.43 112 ALA B CA 1
ATOM 2626 C C . ALA B 1 112 ? 16.310 -3.312 36.238 1.00 27.51 112 ALA B C 1
ATOM 2627 O O . ALA B 1 112 ? 16.795 -3.007 35.158 1.00 27.17 112 ALA B O 1
ATOM 2629 N N . PHE B 1 113 ? 16.930 -3.016 37.369 1.00 27.58 113 PHE B N 1
ATOM 2630 C CA . PHE B 1 113 ? 18.251 -2.422 37.346 1.00 27.14 113 PHE B CA 1
ATOM 2631 C C . PHE B 1 113 ? 19.256 -3.257 36.562 1.00 27.75 113 PHE B C 1
ATOM 2632 O O . PHE B 1 113 ? 19.975 -2.700 35.735 1.00 28.42 113 PHE B O 1
ATOM 2640 N N . ASP B 1 114 ? 19.284 -4.564 36.812 1.00 27.05 114 ASP B N 1
ATOM 2641 C CA . ASP B 1 114 ? 20.248 -5.455 36.185 1.00 27.18 114 ASP B CA 1
ATOM 2642 C C . ASP B 1 114 ? 19.961 -5.515 34.698 1.00 26.27 114 ASP B C 1
ATOM 2643 O O . ASP B 1 114 ? 20.899 -5.444 33.914 1.00 24.79 114 ASP B O 1
ATOM 2648 N N . LEU B 1 115 ? 18.691 -5.605 34.315 1.00 25.04 115 LEU B N 1
ATOM 2649 C CA . LEU B 1 115 ? 18.364 -5.575 32.897 1.00 25.72 115 LEU B CA 1
ATOM 2650 C C . LEU B 1 115 ? 18.720 -4.254 32.204 1.00 25.22 115 LEU B C 1
ATOM 2651 O O . LEU B 1 115 ? 19.195 -4.234 31.065 1.00 24.15 115 LEU B O 1
ATOM 2656 N N . PHE B 1 116 ? 18.428 -3.142 32.874 1.00 23.66 116 PHE B N 1
ATOM 2657 C CA . PHE B 1 116 ? 18.803 -1.844 32.348 1.00 23.35 116 PHE B CA 1
ATOM 2658 C C . PHE B 1 116 ? 20.312 -1.720 32.146 1.00 22.56 116 PHE B C 1
ATOM 2659 O O . PHE B 1 116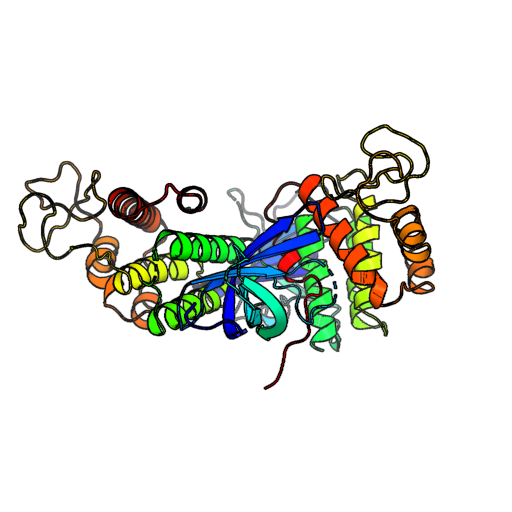 ? 20.733 -1.281 31.078 1.00 22.69 116 PHE B O 1
ATOM 2667 N N . ALA B 1 117 ? 21.094 -2.114 33.148 1.00 21.81 117 ALA B N 1
ATOM 2668 C CA . ALA B 1 117 ? 22.548 -2.047 33.073 1.00 20.89 117 ALA B CA 1
ATOM 2669 C C . ALA B 1 117 ? 23.057 -2.862 31.897 1.00 21.71 117 ALA B C 1
ATOM 2670 O O . ALA B 1 117 ? 24.002 -2.451 31.212 1.00 21.53 117 ALA B O 1
ATOM 2672 N N . ALA B 1 118 ? 22.427 -4.019 31.708 1.00 20.73 118 ALA B N 1
ATOM 2673 C CA . ALA B 1 118 ? 22.786 -4.947 30.652 1.00 21.91 118 ALA B CA 1
ATOM 2674 C C . ALA B 1 118 ? 22.471 -4.351 29.275 1.00 22.35 118 ALA B C 1
ATOM 2675 O O . ALA B 1 118 ? 23.207 -4.602 28.336 1.00 21.76 118 ALA B O 1
ATOM 2677 N N . SER B 1 119 ? 21.391 -3.584 29.165 1.00 22.48 119 SER B N 1
ATOM 2678 C CA . SER B 1 119 ? 21.027 -2.903 27.929 1.00 23.80 119 SER B CA 1
ATOM 2679 C C . SER B 1 119 ? 22.099 -1.910 27.533 1.00 21.95 119 SER B C 1
ATOM 2680 O O . SER B 1 119 ? 22.465 -1.832 26.362 1.00 22.81 119 SER B O 1
ATOM 2683 N N . LEU B 1 120 ? 22.622 -1.189 28.512 1.00 21.66 120 LEU B N 1
ATOM 2684 C CA . LEU B 1 120 ? 23.724 -0.276 28.263 1.00 21.27 120 LEU B CA 1
ATOM 2685 C C . LEU B 1 120 ? 24.991 -0.998 27.847 1.00 21.57 120 LEU B C 1
ATOM 2686 O O . LEU B 1 120 ? 25.668 -0.503 26.961 1.00 20.51 120 LEU B O 1
ATOM 2691 N N . ARG B 1 121 ? 25.330 -2.108 28.503 1.00 21.80 121 ARG B N 1
ATOM 2692 C CA . ARG B 1 121 ? 26.499 -2.888 28.121 1.00 21.88 121 ARG B CA 1
ATOM 2693 C C . ARG B 1 121 ? 26.347 -3.376 26.686 1.00 22.12 121 ARG B C 1
ATOM 2694 O O . ARG B 1 121 ? 27.291 -3.311 25.903 1.00 22.67 121 ARG B O 1
ATOM 2702 N N . GLY B 1 122 ? 25.157 -3.855 26.342 1.00 22.13 122 GLY B N 1
ATOM 2703 C CA . GLY B 1 122 ? 24.919 -4.354 25.006 1.00 21.86 122 GLY B CA 1
ATOM 2704 C C . GLY B 1 122 ? 25.018 -3.279 23.941 1.00 21.56 122 GLY B C 1
ATOM 2705 O O . GLY B 1 122 ? 25.667 -3.475 22.906 1.00 19.98 122 GLY B O 1
ATOM 2706 N N . VAL B 1 123 ? 24.350 -2.152 24.188 1.00 20.81 123 VAL B N 1
ATOM 2707 C CA . VAL B 1 123 ? 24.504 -0.989 23.324 1.00 20.32 123 VAL B CA 1
ATOM 2708 C C . VAL B 1 123 ? 25.965 -0.585 23.151 1.00 20.67 123 VAL B C 1
ATOM 2709 O O . VAL B 1 123 ? 26.414 -0.221 22.059 1.00 21.59 123 VAL B O 1
ATOM 2713 N N . ALA B 1 124 ? 26.713 -0.657 24.243 1.00 21.48 124 ALA B N 1
ATOM 2714 C CA . ALA B 1 124 ? 28.130 -0.302 24.222 1.00 21.56 124 ALA B CA 1
ATOM 2715 C C . ALA B 1 124 ? 28.998 -1.253 23.418 1.00 23.31 124 ALA B C 1
ATOM 2716 O O . ALA B 1 124 ? 29.913 -0.800 22.722 1.00 22.48 124 ALA B O 1
ATOM 2718 N N . HIS B 1 125 ? 28.704 -2.547 23.492 1.00 23.69 125 HIS B N 1
ATOM 2719 C CA . HIS B 1 125 ? 29.652 -3.568 23.074 1.00 24.26 125 HIS B CA 1
ATOM 2720 C C . HIS B 1 125 ? 29.297 -4.404 21.852 1.00 25.23 125 HIS B C 1
ATOM 2721 O O . HIS B 1 125 ? 30.181 -4.886 21.162 1.00 25.59 125 HIS B O 1
ATOM 2728 N N . GLN B 1 126 ? 28.016 -4.523 21.546 1.00 25.67 126 GLN B N 1
ATOM 2729 C CA . GLN B 1 126 ? 27.558 -5.390 20.487 1.00 25.12 126 GLN B CA 1
ATOM 2730 C C . GLN B 1 126 ? 27.551 -4.717 19.121 1.00 25.52 126 GLN B C 1
ATOM 2731 O O . GLN B 1 126 ? 27.461 -3.495 19.008 1.00 22.17 126 GLN B O 1
ATOM 2737 N N . PRO B 1 127 ? 27.711 -5.522 18.079 1.00 24.79 127 PRO B N 1
ATOM 2738 C CA . PRO B 1 127 ? 27.647 -5.009 16.706 1.00 27.03 127 PRO B CA 1
ATOM 2739 C C . PRO B 1 127 ? 26.295 -4.433 16.287 1.00 26.86 127 PRO B C 1
ATOM 2740 O O . PRO B 1 127 ? 26.269 -3.660 15.341 1.00 26.05 127 PRO B O 1
ATOM 2744 N N . ASP B 1 128 ? 25.189 -4.773 16.942 1.00 28.44 128 ASP B N 1
ATOM 2745 C CA . ASP B 1 128 ? 23.875 -4.302 16.495 1.00 28.32 128 ASP B CA 1
ATOM 2746 C C . ASP B 1 128 ? 23.137 -3.643 17.664 1.00 28.30 128 ASP B C 1
ATOM 2747 O O . ASP B 1 128 ? 22.235 -4.240 18.262 1.00 27.19 128 ASP B O 1
ATOM 2752 N N . PRO B 1 129 ? 23.532 -2.419 18.010 1.00 27.88 129 PRO B N 1
ATOM 2753 C CA . PRO B 1 129 ? 22.875 -1.688 19.095 1.00 27.34 129 PRO B CA 1
ATOM 2754 C C . PRO B 1 129 ? 21.374 -1.451 18.953 1.00 27.56 129 PRO B C 1
ATOM 2755 O O . PRO B 1 129 ? 20.707 -1.431 19.993 1.00 23.94 129 PRO B O 1
ATOM 2759 N N . GLU B 1 130 ? 20.906 -1.217 17.728 1.00 26.09 130 GLU B N 1
ATOM 2760 C CA . GLU B 1 130 ? 19.486 -1.069 17.451 1.00 26.13 130 GLU B CA 1
ATOM 2761 C C . GLU B 1 130 ? 18.748 -2.314 17.935 1.00 25.84 130 GLU B C 1
ATOM 2762 O O . GLU B 1 130 ? 17.762 -2.187 18.656 1.00 25.10 130 GLU B O 1
ATOM 2768 N N . TRP B 1 131 ? 19.271 -3.487 17.580 1.00 25.78 131 TRP B N 1
ATOM 2769 C CA . TRP B 1 131 ? 18.730 -4.750 18.034 1.00 24.74 131 TRP B CA 1
ATOM 2770 C C . TRP B 1 131 ? 18.742 -4.897 19.554 1.00 25.27 131 TRP B C 1
ATOM 2771 O O . TRP B 1 131 ? 17.731 -5.320 20.110 1.00 24.57 131 TRP B O 1
ATOM 2782 N N . VAL B 1 132 ? 19.833 -4.545 20.235 1.00 24.17 132 VAL B N 1
ATOM 2783 C CA . VAL B 1 132 ? 19.864 -4.578 21.689 1.00 23.48 132 VAL B CA 1
ATOM 2784 C C . VAL B 1 132 ? 18.737 -3.721 22.251 1.00 24.08 132 VAL B C 1
ATOM 2785 O O . VAL B 1 132 ? 18.036 -4.142 23.158 1.00 24.11 132 VAL B O 1
ATOM 2789 N N . ALA B 1 133 ? 18.527 -2.538 21.688 1.00 24.10 133 ALA B N 1
ATOM 2790 C CA . ALA B 1 133 ? 17.538 -1.609 22.196 1.00 24.79 133 ALA B CA 1
ATOM 2791 C C . ALA B 1 133 ? 16.115 -2.139 21.997 1.00 24.98 133 ALA B C 1
ATOM 2792 O O . ALA B 1 133 ? 15.293 -1.979 22.890 1.00 23.93 133 ALA B O 1
ATOM 2794 N N . LEU B 1 134 ? 15.833 -2.746 20.851 1.00 24.42 134 LEU B N 1
ATOM 2795 C CA . LEU B 1 134 ? 14.526 -3.342 20.624 1.00 25.61 134 LEU B CA 1
ATOM 2796 C C . LEU B 1 134 ? 14.240 -4.453 21.619 1.00 25.84 134 LEU B C 1
ATOM 2797 O O . LEU B 1 134 ? 13.176 -4.473 22.226 1.00 26.21 134 LEU B O 1
ATOM 2802 N N . VAL B 1 135 ? 15.194 -5.360 21.781 1.00 25.72 135 VAL B N 1
ATOM 2803 C CA . VAL B 1 135 ? 15.008 -6.496 22.669 1.00 25.90 135 VAL B CA 1
ATOM 2804 C C . VAL B 1 135 ? 14.853 -6.031 24.103 1.00 26.45 135 VAL B C 1
ATOM 2805 O O . VAL B 1 135 ? 13.972 -6.512 24.818 1.00 26.32 135 VAL B O 1
ATOM 2809 N N . MET B 1 136 ? 15.724 -5.118 24.518 1.00 26.21 136 MET B N 1
ATOM 2810 C CA . MET B 1 136 ? 15.717 -4.691 25.905 1.00 26.91 136 MET B CA 1
ATOM 2811 C C . MET B 1 136 ? 14.470 -3.886 26.227 1.00 26.85 136 MET B C 1
ATOM 2812 O O . MET B 1 136 ? 13.988 -3.962 27.345 1.00 26.20 136 MET B O 1
ATOM 2817 N N . SER B 1 137 ? 13.980 -3.085 25.291 1.00 27.13 137 SER B N 1
ATOM 2818 C CA . SER B 1 137 ? 12.771 -2.324 25.547 1.00 28.11 137 SER B CA 1
ATOM 2819 C C . SER B 1 137 ? 11.570 -3.226 25.844 1.00 28.94 137 SER B C 1
ATOM 2820 O O . SER B 1 137 ? 10.839 -2.975 26.797 1.00 29.35 137 SER B O 1
ATOM 2823 N N . TYR B 1 138 ? 11.383 -4.280 25.053 1.00 29.61 138 TYR B N 1
ATOM 2824 C CA . TYR B 1 138 ? 10.314 -5.258 25.230 1.00 29.09 138 TYR B CA 1
ATOM 2825 C C . TYR B 1 138 ? 10.520 -6.029 26.525 1.00 30.31 138 TYR B C 1
ATOM 2826 O O . TYR B 1 138 ? 9.588 -6.219 27.305 1.00 29.31 138 TYR B O 1
ATOM 2835 N N . LYS B 1 139 ? 11.755 -6.426 26.811 1.00 30.92 139 LYS B N 1
ATOM 2836 C CA . LYS B 1 139 ? 12.062 -7.118 28.056 1.00 31.87 139 LYS B CA 1
ATOM 2837 C C . LYS B 1 139 ? 11.709 -6.299 29.290 1.00 32.11 139 LYS B C 1
ATOM 2838 O O . LYS B 1 139 ? 11.150 -6.825 30.257 1.00 31.93 139 LYS B O 1
ATOM 2844 N N . LEU B 1 140 ? 12.081 -5.022 29.272 1.00 31.03 140 LEU B N 1
ATOM 2845 C CA . LEU B 1 140 ? 11.762 -4.110 30.364 1.00 30.73 140 LEU B CA 1
ATOM 2846 C C . LEU B 1 140 ? 10.239 -3.940 30.536 1.00 31.41 140 LEU B C 1
ATOM 2847 O O . LEU B 1 140 ? 9.758 -3.854 31.662 1.00 30.79 140 LEU B O 1
ATOM 2852 N N . LEU B 1 141 ? 9.459 -3.851 29.462 1.00 32.10 141 LEU B N 1
ATOM 2853 C CA . LEU B 1 141 ? 8.000 -3.881 29.585 1.00 33.42 141 LEU B CA 1
ATOM 2854 C C . LEU B 1 141 ? 7.540 -4.998 30.511 1.00 34.73 141 LEU B C 1
ATOM 2855 O O . LEU B 1 141 ? 6.782 -4.765 31.449 1.00 34.52 141 LEU B O 1
ATOM 2860 N N . GLY B 1 142 ? 8.074 -6.194 30.302 1.00 36.01 142 GLY B N 1
ATOM 2861 C CA . GLY B 1 142 ? 7.863 -7.298 31.215 1.00 37.68 142 GLY B CA 1
ATOM 2862 C C . GLY B 1 142 ? 8.118 -7.090 32.694 1.00 39.76 142 GLY B C 1
ATOM 2863 O O . GLY B 1 142 ? 7.371 -7.630 33.503 1.00 40.24 142 GLY B O 1
ATOM 2864 N N . LEU B 1 143 ? 9.177 -6.384 33.070 1.00 41.55 143 LEU B N 1
ATOM 2865 C CA . LEU B 1 143 ? 9.469 -6.159 34.477 1.00 43.56 143 LEU B CA 1
ATOM 2866 C C . LEU B 1 143 ? 8.677 -4.984 35.048 1.00 44.90 143 LEU B C 1
ATOM 2867 O O . LEU B 1 143 ? 8.613 -4.811 36.264 1.00 44.56 143 LEU B O 1
ATOM 2872 N N . ALA B 1 144 ? 8.096 -4.162 34.181 1.00 46.79 144 ALA B N 1
ATOM 2873 C CA . ALA B 1 144 ? 7.218 -3.071 34.596 1.00 48.53 144 ALA B CA 1
ATOM 2874 C C . ALA B 1 144 ? 5.776 -3.547 34.762 1.00 50.39 144 ALA B C 1
ATOM 2875 O O . ALA B 1 144 ? 5.428 -4.691 34.453 1.00 50.86 144 ALA B O 1
ATOM 2877 N N . GLY B 1 145 ? 4.915 -2.648 35.225 1.00 53.31 145 GLY B N 1
ATOM 2878 C CA . GLY B 1 145 ? 3.490 -2.951 35.260 1.00 56.43 145 GLY B CA 1
ATOM 2879 C C . GLY B 1 145 ? 2.955 -3.470 33.931 1.00 58.23 145 GLY B C 1
ATOM 2880 O O . GLY B 1 145 ? 2.268 -4.490 33.834 1.00 57.47 145 GLY B O 1
ATOM 2881 N N . VAL B 1 146 ? 3.305 -2.738 32.876 1.00 60.40 146 VAL B N 1
ATOM 2882 C CA . VAL B 1 146 ? 2.869 -3.044 31.518 1.00 60.80 146 VAL B CA 1
ATOM 2883 C C . VAL B 1 146 ? 3.206 -4.482 31.132 1.00 61.41 146 VAL B C 1
ATOM 2884 O O . VAL B 1 146 ? 3.971 -5.130 31.852 1.00 63.22 146 VAL B O 1
ATOM 2888 N N . ILE B 1 147 ? 2.598 -4.965 30.047 1.00 60.92 147 ILE B N 1
ATOM 2889 C CA . ILE B 1 147 ? 2.800 -6.291 29.457 1.00 60.49 147 ILE B CA 1
ATOM 2890 C C . ILE B 1 147 ? 1.934 -6.478 28.199 1.00 59.14 147 ILE B C 1
ATOM 2891 O O . ILE B 1 147 ? 0.735 -6.730 28.309 1.00 58.26 147 ILE B O 1
ATOM 2896 N N . PRO B 1 148 ? 2.483 -6.396 26.989 1.00 57.94 148 PRO B N 1
ATOM 2897 C CA . PRO B 1 148 ? 1.647 -6.631 25.803 1.00 57.31 148 PRO B CA 1
ATOM 2898 C C . PRO B 1 148 ? 0.994 -8.025 25.807 1.00 56.50 148 PRO B C 1
ATOM 2899 O O . PRO B 1 148 ? 1.686 -9.047 25.804 1.00 56.55 148 PRO B O 1
ATOM 2903 N N . GLN B 1 149 ? -0.335 -8.082 25.879 1.00 54.80 149 GLN B N 1
ATOM 2904 C CA . GLN B 1 149 ? -1.072 -9.334 25.724 1.00 53.05 149 GLN B CA 1
ATOM 2905 C C . GLN B 1 149 ? -0.932 -9.587 24.223 1.00 50.46 149 GLN B C 1
ATOM 2906 O O . GLN B 1 149 ? -1.360 -8.785 23.394 1.00 51.71 149 GLN B O 1
ATOM 2912 N N . THR B 1 150 ? -0.182 -10.619 23.868 1.00 46.66 150 THR B N 1
ATOM 2913 C CA . THR B 1 150 ? 0.039 -10.982 22.476 1.00 44.68 150 THR B CA 1
ATOM 2914 C C . THR B 1 150 ? -0.564 -12.365 22.227 1.00 42.74 150 THR B C 1
ATOM 2915 O O . THR B 1 150 ? -0.630 -12.833 21.092 1.00 42.32 150 THR B O 1
ATOM 2919 N N . ALA B 1 151 ? -0.981 -13.031 23.298 1.00 40.37 151 ALA B N 1
ATOM 2920 C CA . ALA B 1 151 ? -1.652 -14.324 23.200 1.00 40.19 151 ALA B CA 1
ATOM 2921 C C . ALA B 1 151 ? -3.089 -14.236 22.659 1.00 38.60 151 ALA B C 1
ATOM 2922 O O . ALA B 1 151 ? -3.640 -15.248 22.224 1.00 38.52 151 ALA B O 1
ATOM 2924 N N . ARG B 1 152 ? -3.680 -13.044 22.634 1.00 37.10 152 ARG B N 1
ATOM 2925 C CA . ARG B 1 152 ? -5.091 -12.864 22.280 1.00 36.64 152 ARG B CA 1
ATOM 2926 C C . ARG B 1 152 ? -5.416 -11.571 21.543 1.00 33.87 152 ARG B C 1
ATOM 2927 O O . ARG B 1 152 ? -4.857 -10.517 21.854 1.00 31.98 152 ARG B O 1
ATOM 2935 N N . CYS B 1 153 ? -6.398 -11.622 20.644 1.00 31.55 153 CYS B N 1
ATOM 2936 C CA . CYS B 1 153 ? -6.817 -10.437 19.905 1.00 30.76 153 CYS B CA 1
ATOM 2937 C C . CYS B 1 153 ? -7.135 -9.345 20.915 1.00 30.74 153 CYS B C 1
ATOM 2938 O O . CYS B 1 153 ? -7.783 -9.629 21.909 1.00 30.36 153 CYS B O 1
ATOM 2941 N N . ALA B 1 154 ? -6.676 -8.122 20.675 1.00 31.23 154 ALA B N 1
ATOM 2942 C CA . ALA B 1 154 ? -6.881 -7.014 21.598 1.00 31.59 154 ALA B CA 1
ATOM 2943 C C . ALA B 1 154 ? -8.321 -6.491 21.573 1.00 31.94 154 ALA B C 1
ATOM 2944 O O . ALA B 1 154 ? -8.709 -5.734 22.457 1.00 30.74 154 ALA B O 1
ATOM 2946 N N . ARG B 1 155 ? -9.078 -6.822 20.529 1.00 31.79 155 ARG B N 1
ATOM 2947 C CA . ARG B 1 155 ? -10.465 -6.378 20.401 1.00 31.66 155 ARG B CA 1
ATOM 2948 C C . ARG B 1 155 ? -11.392 -7.468 20.920 1.00 31.12 155 ARG B C 1
ATOM 2949 O O . ARG B 1 155 ? -12.095 -7.256 21.906 1.00 30.97 155 ARG B O 1
ATOM 2957 N N . CYS B 1 156 ? -11.325 -8.659 20.338 1.00 31.06 156 CYS B N 1
ATOM 2958 C CA . CYS B 1 156 ? -12.269 -9.718 20.695 1.00 31.58 156 CYS B CA 1
ATOM 2959 C C . CYS B 1 156 ? -11.759 -10.838 21.585 1.00 32.30 156 CYS B C 1
ATOM 2960 O O . CYS B 1 156 ? -12.571 -11.648 22.042 1.00 32.51 156 CYS B O 1
ATOM 2963 N N . GLY B 1 157 ? -10.445 -10.926 21.792 1.00 32.01 157 GLY B N 1
ATOM 2964 C CA . GLY B 1 157 ? -9.888 -11.958 22.646 1.00 31.93 157 GLY B CA 1
ATOM 2965 C C . GLY B 1 157 ? -9.532 -13.283 21.987 1.00 32.40 157 GLY B C 1
ATOM 2966 O O . GLY B 1 157 ? -9.086 -14.188 22.680 1.00 31.72 157 GLY B O 1
ATOM 2967 N N . ALA B 1 158 ? -9.723 -13.420 20.678 1.00 32.73 158 ALA B N 1
ATOM 2968 C CA . ALA B 1 158 ? -9.465 -14.663 19.957 1.00 32.91 158 ALA B CA 1
ATOM 2969 C C . ALA B 1 158 ? -7.985 -15.023 20.115 1.00 33.96 158 ALA B C 1
ATOM 2970 O O . ALA B 1 158 ? -7.154 -14.132 19.982 1.00 33.00 158 ALA B O 1
ATOM 2972 N N . PRO B 1 159 ? -7.658 -16.293 20.343 1.00 35.13 159 PRO B N 1
ATOM 2973 C CA . PRO B 1 159 ? -6.267 -16.732 20.500 1.00 35.54 159 PRO B CA 1
ATOM 2974 C C . PRO B 1 159 ? -5.350 -16.552 19.286 1.00 35.63 159 PRO B C 1
ATOM 2975 O O . PRO B 1 159 ? -5.782 -16.662 18.145 1.00 35.10 159 PRO B O 1
ATOM 2979 N N . ASP B 1 160 ? -4.074 -16.262 19.532 1.00 36.35 160 ASP B N 1
ATOM 2980 C CA . ASP B 1 160 ? -3.012 -16.266 18.520 1.00 35.44 160 ASP B CA 1
ATOM 2981 C C . ASP B 1 160 ? -3.219 -15.333 17.332 1.00 33.89 160 ASP B C 1
ATOM 2982 O O . ASP B 1 160 ? -3.066 -15.720 16.186 1.00 34.93 160 ASP B O 1
ATOM 2987 N N . PRO B 1 161 ? -3.480 -14.065 17.601 1.00 32.59 161 PRO B N 1
ATOM 2988 C CA . PRO B 1 161 ? -3.623 -13.066 16.541 1.00 32.93 161 PRO B CA 1
ATOM 2989 C C . PRO B 1 161 ? -2.343 -12.820 15.730 1.00 34.63 161 PRO B C 1
ATOM 2990 O O . PRO B 1 161 ? -1.238 -12.894 16.293 1.00 33.90 161 PRO B O 1
ATOM 2994 N N . GLU B 1 162 ? -2.505 -12.480 14.452 1.00 34.64 162 GLU B N 1
ATOM 2995 C CA . GLU B 1 162 ? -1.372 -12.348 13.536 1.00 36.02 162 GLU B CA 1
ATOM 2996 C C . GLU B 1 162 ? -1.231 -10.973 12.886 1.00 35.85 162 GLU B C 1
ATOM 2997 O O . GLU B 1 162 ? -0.308 -10.732 12.101 1.00 36.45 162 GLU B O 1
ATOM 3003 N N . HIS B 1 163 ? -2.129 -10.046 13.201 1.00 35.23 163 HIS B N 1
ATOM 3004 C CA . HIS B 1 163 ? -2.268 -8.820 12.426 1.00 34.46 163 HIS B CA 1
ATOM 3005 C C . HIS B 1 163 ? -1.938 -7.605 13.282 1.00 34.59 163 HIS B C 1
ATOM 3006 O O . HIS B 1 163 ? -2.025 -7.658 14.507 1.00 34.36 163 HIS B O 1
ATOM 3013 N N . PRO B 1 164 ? -1.533 -6.520 12.632 1.00 35.08 164 PRO B N 1
ATOM 3014 C CA . PRO B 1 164 ? -1.257 -5.258 13.321 1.00 35.75 164 PRO B CA 1
ATOM 3015 C C . PRO B 1 164 ? -2.445 -4.673 14.082 1.00 36.28 164 PRO B C 1
ATOM 3016 O O . PRO B 1 164 ? -3.606 -4.845 13.707 1.00 36.43 164 PRO B O 1
ATOM 3020 N N . ASP B 1 165 ? -2.120 -3.938 15.138 1.00 36.50 165 ASP B N 1
ATOM 3021 C CA . ASP B 1 165 ? -3.091 -3.230 15.947 1.00 37.21 165 ASP B CA 1
ATOM 3022 C C . ASP B 1 165 ? -2.703 -1.764 15.960 1.00 38.29 165 ASP B C 1
ATOM 3023 O O . ASP B 1 165 ? -2.062 -1.319 16.911 1.00 37.73 165 ASP B O 1
ATOM 3028 N N . PRO B 1 166 ? -3.105 -1.027 14.928 1.00 40.52 166 PRO B N 1
ATOM 3029 C CA . PRO B 1 166 ? -2.808 0.403 14.807 1.00 41.36 166 PRO B CA 1
ATOM 3030 C C . PRO B 1 166 ? -3.230 1.272 15.976 1.00 41.91 166 PRO B C 1
ATOM 3031 O O . PRO B 1 166 ? -2.645 2.342 16.140 1.00 41.23 166 PRO B O 1
ATOM 3035 N N . LEU B 1 167 ? -4.238 0.854 16.733 1.00 42.33 167 LEU B N 1
ATOM 3036 C CA . LEU B 1 167 ? -4.777 1.705 17.787 1.00 42.84 167 LEU B CA 1
ATOM 3037 C C . LEU B 1 167 ? -4.074 1.470 19.118 1.00 41.66 167 LEU B C 1
ATOM 3038 O O . LEU B 1 167 ? -3.972 2.376 19.941 1.00 41.94 167 LEU B O 1
ATOM 3043 N N . GLY B 1 168 ? -3.572 0.261 19.330 1.00 41.12 168 GLY B N 1
ATOM 3044 C CA . GLY B 1 168 ? -3.001 -0.109 20.614 1.00 41.00 168 GLY B CA 1
ATOM 3045 C C . GLY B 1 168 ? -1.616 -0.734 20.602 1.00 40.16 168 GLY B C 1
ATOM 3046 O O . GLY B 1 168 ? -1.084 -1.030 21.664 1.00 40.94 168 GLY B O 1
ATOM 3047 N N . GLY B 1 169 ? -1.039 -0.992 19.434 1.00 39.82 169 GLY B N 1
ATOM 3048 C CA . GLY B 1 169 ? 0.258 -1.641 19.338 1.00 39.10 169 GLY B CA 1
ATOM 3049 C C . GLY B 1 169 ? 0.341 -3.071 19.840 1.00 38.74 169 GLY B C 1
ATOM 3050 O O . GLY B 1 169 ? 1.441 -3.614 20.009 1.00 36.64 169 GLY B O 1
ATOM 3051 N N . GLN B 1 170 ? -0.808 -3.704 20.077 1.00 37.49 170 GLN B N 1
ATOM 3052 C CA . GLN B 1 170 ? -0.799 -5.140 20.326 1.00 36.59 170 GLN B CA 1
ATOM 3053 C C . GLN B 1 170 ? -0.968 -5.903 19.020 1.00 35.02 170 GLN B C 1
ATOM 3054 O O . GLN B 1 170 ? -0.344 -5.558 18.018 1.00 34.38 170 GLN B O 1
ATOM 3060 N N . LEU B 1 171 ? -1.827 -6.918 19.026 1.00 33.48 171 LEU B N 1
ATOM 3061 C CA . LEU B 1 171 ? -2.133 -7.691 17.835 1.00 31.90 171 LEU B CA 1
ATOM 3062 C C . LEU B 1 171 ? -3.652 -7.887 17.692 1.00 31.66 171 LEU B C 1
ATOM 3063 O O . LEU B 1 171 ? -4.335 -8.083 18.696 1.00 29.38 171 LEU B O 1
ATOM 3068 N N . LEU B 1 172 ? -4.159 -7.824 16.461 1.00 31.56 172 LEU B N 1
ATOM 3069 C CA . LEU B 1 172 ? -5.547 -8.166 16.123 1.00 31.39 172 LEU B CA 1
ATOM 3070 C C . LEU B 1 172 ? -5.671 -9.491 15.372 1.00 30.74 172 LEU B C 1
ATOM 3071 O O . LEU B 1 172 ? -4.748 -9.935 14.687 1.00 30.67 172 LEU B O 1
ATOM 3076 N N . CYS B 1 173 ? -6.826 -10.141 15.492 1.00 31.20 173 CYS B N 1
ATOM 3077 C CA . CYS B 1 173 ? -7.088 -11.375 14.762 1.00 30.09 173 CYS B CA 1
ATOM 3078 C C . CYS B 1 173 ? -7.523 -10.970 13.362 1.00 30.26 173 CYS B C 1
ATOM 3079 O O . CYS B 1 173 ? -7.765 -9.788 13.119 1.00 29.29 173 CYS B O 1
ATOM 3082 N N . SER B 1 174 ? -7.582 -11.937 12.450 1.00 31.79 174 SER B N 1
ATOM 3083 C CA . SER B 1 174 ? -7.840 -11.668 11.036 1.00 32.55 174 SER B CA 1
ATOM 3084 C C . SER B 1 174 ? -9.230 -11.059 10.814 1.00 32.47 174 SER B C 1
ATOM 3085 O O . SER B 1 174 ? -9.417 -10.303 9.869 1.00 31.83 174 SER B O 1
ATOM 3088 N N . LYS B 1 175 ? -10.185 -11.332 11.702 1.00 32.81 175 LYS B N 1
ATOM 3089 C CA . LYS B 1 175 ? -11.542 -10.804 11.591 1.00 32.73 175 LYS B CA 1
ATOM 3090 C C . LYS B 1 175 ? -11.745 -9.392 12.123 1.00 32.72 175 LYS B C 1
ATOM 3091 O O . LYS B 1 175 ? -12.640 -8.678 11.674 1.00 32.01 175 LYS B O 1
ATOM 3097 N N . CYS B 1 176 ? -10.894 -8.948 13.043 1.00 33.36 176 CYS B N 1
ATOM 3098 C CA . CYS B 1 176 ? -10.938 -7.569 13.524 1.00 33.41 176 CYS B CA 1
ATOM 3099 C C . CYS B 1 176 ? -9.978 -6.655 12.776 1.00 34.61 176 CYS B C 1
ATOM 3100 O O . CYS B 1 176 ? -10.141 -5.445 12.828 1.00 34.39 176 CYS B O 1
ATOM 3103 N N . ALA B 1 177 ? -8.982 -7.219 12.097 1.00 37.06 177 ALA B N 1
ATOM 3104 C CA . ALA B 1 177 ? -7.921 -6.453 11.443 1.00 38.38 177 ALA B CA 1
ATOM 3105 C C . ALA B 1 177 ? -8.310 -5.884 10.079 1.00 40.02 177 ALA B C 1
ATOM 3106 O O . ALA B 1 177 ? -9.055 -6.513 9.321 1.00 41.07 177 ALA B O 1
ATOM 3108 N N . ALA B 1 178 ? -7.775 -4.706 9.767 1.00 41.53 178 ALA B N 1
ATOM 3109 C CA . ALA B 1 178 ? -7.877 -4.085 8.449 1.00 42.85 178 ALA B CA 1
ATOM 3110 C C . ALA B 1 178 ? -6.603 -4.205 7.610 1.00 44.33 178 ALA B C 1
ATOM 3111 O O . ALA B 1 178 ? -6.609 -3.882 6.419 1.00 44.74 178 ALA B O 1
ATOM 3113 N N . LEU B 1 179 ? -5.510 -4.660 8.219 1.00 45.14 179 LEU B N 1
ATOM 3114 C CA . LEU B 1 179 ? -4.223 -4.760 7.535 1.00 45.53 179 LEU B CA 1
ATOM 3115 C C . LEU B 1 179 ? -3.741 -6.204 7.407 1.00 44.91 179 LEU B C 1
ATOM 3116 O O . LEU B 1 179 ? -4.222 -7.111 8.091 1.00 44.45 179 LEU B O 1
ATOM 3121 N N . PRO B 1 180 ? -2.792 -6.440 6.509 1.00 44.42 180 PRO B N 1
ATOM 3122 C CA .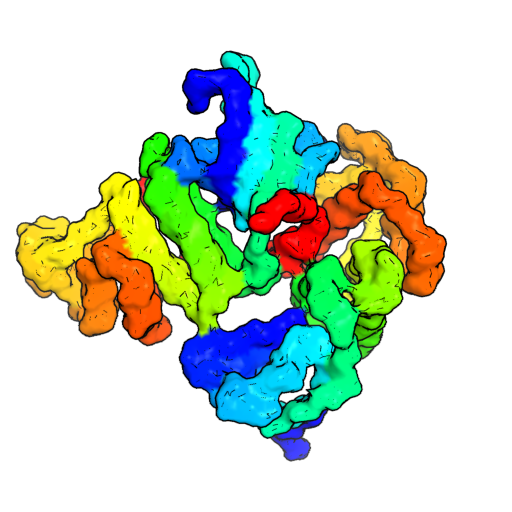 PRO B 1 180 ? -2.356 -7.815 6.272 1.00 44.44 180 PRO B CA 1
ATOM 3123 C C . PRO B 1 180 ? -1.526 -8.281 7.461 1.00 43.66 180 PRO B C 1
ATOM 3124 O O . PRO B 1 180 ? -1.124 -7.496 8.309 1.00 42.73 180 PRO B O 1
ATOM 3128 N N . PRO B 1 181 ? -1.303 -9.580 7.561 1.00 43.21 181 PRO B N 1
ATOM 3129 C CA . PRO B 1 181 ? -0.638 -10.095 8.756 1.00 43.41 181 PRO B CA 1
ATOM 3130 C C . PRO B 1 181 ? 0.823 -9.649 8.767 1.00 42.76 181 PRO B C 1
ATOM 3131 O O . PRO B 1 181 ? 1.381 -9.370 7.710 1.00 42.24 181 PRO B O 1
ATOM 3135 N N . TYR B 1 182 ? 1.413 -9.588 9.955 1.00 42.20 182 TYR B N 1
ATOM 3136 C CA . TYR B 1 182 ? 2.855 -9.415 10.111 1.00 42.15 182 TYR B CA 1
ATOM 3137 C C . TYR B 1 182 ? 3.659 -10.572 9.534 1.00 42.16 182 TYR B C 1
ATOM 3138 O O . TYR B 1 182 ? 3.238 -11.721 9.672 1.00 41.84 182 TYR B O 1
ATOM 3147 N N . PRO B 1 183 ? 4.827 -10.274 8.965 1.00 42.54 183 PRO B N 1
ATOM 3148 C CA . PRO B 1 183 ? 5.777 -11.305 8.536 1.00 42.10 183 PRO B CA 1
ATOM 3149 C C . PRO B 1 183 ? 6.081 -12.227 9.705 1.00 40.72 183 PRO B C 1
ATOM 3150 O O . PRO B 1 183 ? 6.042 -11.721 10.827 1.00 39.50 183 PRO B O 1
ATOM 3154 N N . PRO B 1 184 ? 6.379 -13.500 9.460 1.00 39.76 184 PRO B N 1
ATOM 3155 C CA . PRO B 1 184 ? 6.686 -14.460 10.525 1.00 39.52 184 PRO B CA 1
ATOM 3156 C C . PRO B 1 184 ? 7.766 -14.051 11.531 1.00 38.30 184 PRO B C 1
ATOM 3157 O O . PRO B 1 184 ? 7.626 -14.367 12.710 1.00 37.29 184 PRO B O 1
ATOM 3161 N N . ALA B 1 185 ? 8.841 -13.399 11.103 1.00 37.34 185 ALA B N 1
ATOM 3162 C CA . ALA B 1 185 ? 9.901 -13.066 12.055 1.00 36.68 185 ALA B CA 1
ATOM 3163 C C . ALA B 1 185 ? 9.449 -11.966 13.017 1.00 35.09 185 ALA B C 1
ATOM 3164 O O . ALA B 1 185 ? 9.754 -12.005 14.206 1.00 34.38 185 ALA B O 1
ATOM 3166 N N . VAL B 1 186 ? 8.707 -10.991 12.503 1.00 35.09 186 VAL B N 1
ATOM 3167 C CA . VAL B 1 186 ? 8.117 -9.945 13.334 1.00 35.19 186 VAL B CA 1
ATOM 3168 C C . VAL B 1 186 ? 7.131 -10.550 14.327 1.00 34.94 186 VAL B C 1
ATOM 3169 O O . VAL B 1 186 ? 7.105 -10.210 15.509 1.00 34.14 186 VAL B O 1
ATOM 3173 N N . LEU B 1 187 ? 6.294 -11.458 13.837 1.00 34.97 187 LEU B N 1
ATOM 3174 C CA . LEU B 1 187 ? 5.294 -12.093 14.685 1.00 34.30 187 LEU B CA 1
ATOM 3175 C C . LEU B 1 187 ? 5.975 -12.869 15.796 1.00 32.80 187 LEU B C 1
ATOM 3176 O O . LEU B 1 187 ? 5.571 -12.850 16.965 1.00 30.71 187 LEU B O 1
ATOM 3181 N N . ASP B 1 188 ? 7.013 -13.599 15.405 1.00 32.57 188 ASP B N 1
ATOM 3182 C CA . ASP B 1 188 ? 7.686 -14.476 16.359 1.00 32.99 188 ASP B CA 1
ATOM 3183 C C . ASP B 1 188 ? 8.246 -13.620 17.492 1.00 31.83 188 ASP B C 1
ATOM 3184 O O . ASP B 1 188 ? 8.212 -13.986 18.669 1.00 31.64 188 ASP B O 1
ATOM 3189 N N . PHE B 1 189 ? 8.736 -12.438 17.134 1.00 31.94 189 PHE B N 1
ATOM 3190 C CA . PHE B 1 189 ? 9.369 -11.562 18.117 1.00 31.47 189 PHE B CA 1
ATOM 3191 C C . PHE B 1 189 ? 8.297 -10.952 19.021 1.00 30.55 189 PHE B C 1
ATOM 3192 O O . PHE B 1 189 ? 8.399 -10.987 20.241 1.00 28.76 189 PHE B O 1
ATOM 3200 N N . LEU B 1 190 ? 7.260 -10.378 18.423 1.00 31.33 190 LEU B N 1
ATOM 3201 C CA . LEU B 1 190 ? 6.176 -9.797 19.216 1.00 31.63 190 LEU B CA 1
ATOM 3202 C C . LEU B 1 190 ? 5.584 -10.784 20.221 1.00 32.32 190 LEU B C 1
ATOM 3203 O O . LEU B 1 190 ? 5.316 -10.423 21.363 1.00 32.08 190 LEU B O 1
ATOM 3208 N N . ARG B 1 191 ? 5.494 -12.056 19.852 1.00 32.98 191 ARG B N 1
ATOM 3209 C CA . ARG B 1 191 ? 4.905 -13.057 20.728 1.00 34.66 191 ARG B CA 1
ATOM 3210 C C . ARG B 1 191 ? 5.841 -13.495 21.836 1.00 35.45 191 ARG B C 1
ATOM 3211 O O . ARG B 1 191 ? 5.394 -13.915 22.908 1.00 37.09 191 ARG B O 1
ATOM 3219 N N . HIS B 1 192 ? 7.141 -13.446 21.574 1.00 36.30 192 HIS B N 1
ATOM 3220 C CA . HIS B 1 192 ? 8.077 -14.049 22.514 1.00 36.81 192 HIS B CA 1
ATOM 3221 C C . HIS B 1 192 ? 9.151 -13.145 23.100 1.00 36.77 192 HIS B C 1
ATOM 3222 O O . HIS B 1 192 ? 9.770 -13.548 24.074 1.00 35.91 192 HIS B O 1
ATOM 3229 N N . ALA B 1 193 ? 9.321 -11.930 22.588 1.00 36.83 193 ALA B N 1
ATOM 3230 C CA . ALA B 1 193 ? 10.348 -11.010 23.078 1.00 37.76 193 ALA B CA 1
ATOM 3231 C C . ALA B 1 193 ? 10.312 -10.812 24.594 1.00 38.04 193 ALA B C 1
ATOM 3232 O O . ALA B 1 193 ? 11.348 -10.912 25.255 1.00 38.56 193 ALA B O 1
ATOM 3234 N N . VAL B 1 194 ? 9.131 -10.620 25.173 1.00 38.24 194 VAL B N 1
ATOM 3235 C CA . VAL B 1 194 ? 9.029 -10.371 26.607 1.00 38.89 194 VAL B CA 1
ATOM 3236 C C . VAL B 1 194 ? 9.530 -11.523 27.483 1.00 39.20 194 VAL B C 1
ATOM 3237 O O . VAL B 1 194 ? 10.110 -11.285 28.539 1.00 38.89 194 VAL B O 1
ATOM 3241 N N . ARG B 1 195 ? 9.331 -12.771 27.068 1.00 39.97 195 ARG B N 1
ATOM 3242 C CA . ARG B 1 195 ? 9.697 -13.914 27.903 1.00 41.00 195 ARG B CA 1
ATOM 3243 C C . ARG B 1 195 ? 11.003 -14.610 27.528 1.00 38.88 195 ARG B C 1
ATOM 3244 O O . ARG B 1 195 ? 11.705 -15.118 28.394 1.00 38.93 195 ARG B O 1
ATOM 3252 N N . ARG B 1 196 ? 11.326 -14.662 26.244 1.00 36.80 196 ARG B N 1
ATOM 3253 C CA . ARG B 1 196 ? 12.634 -15.129 25.796 1.00 36.17 196 ARG B CA 1
ATOM 3254 C C . ARG B 1 196 ? 13.810 -14.479 26.536 1.00 34.43 196 ARG B C 1
ATOM 3255 O O . ARG B 1 196 ? 13.785 -13.287 26.879 1.00 32.80 196 ARG B O 1
ATOM 3263 N N . THR B 1 197 ? 14.853 -15.253 26.805 1.00 32.27 197 THR B N 1
ATOM 3264 C CA . THR B 1 197 ? 16.041 -14.631 27.393 1.00 31.98 197 THR B CA 1
ATOM 3265 C C . THR B 1 197 ? 16.625 -13.640 26.383 1.00 31.05 197 THR B C 1
ATOM 3266 O O . THR B 1 197 ? 16.520 -13.786 25.166 1.00 30.03 197 THR B O 1
ATOM 3270 N N . VAL B 1 198 ? 17.305 -12.634 26.913 1.00 32.72 198 VAL B N 1
ATOM 3271 C CA . VAL B 1 198 ? 17.901 -11.616 26.064 1.00 33.38 198 VAL B CA 1
ATOM 3272 C C . VAL B 1 198 ? 18.938 -12.273 25.180 1.00 32.33 198 VAL B C 1
ATOM 3273 O O . VAL B 1 198 ? 18.989 -12.008 23.986 1.00 33.34 198 VAL B O 1
ATOM 3277 N N . ARG B 1 199 ? 19.711 -13.192 25.737 1.00 32.82 199 ARG B N 1
ATOM 3278 C CA . ARG B 1 199 ? 20.621 -13.936 24.886 1.00 32.86 199 ARG B CA 1
ATOM 3279 C C . ARG B 1 199 ? 19.948 -14.700 23.742 1.00 33.35 199 ARG B C 1
ATOM 3280 O O . ARG B 1 199 ? 20.448 -14.696 22.622 1.00 34.68 199 ARG B O 1
ATOM 3288 N N . ALA B 1 200 ? 18.834 -15.383 23.975 1.00 33.64 200 ALA B N 1
ATOM 3289 C CA . ALA B 1 200 ? 18.158 -16.069 22.872 1.00 33.52 200 ALA B CA 1
ATOM 3290 C C . ALA B 1 200 ? 17.664 -15.089 21.814 1.00 32.98 200 ALA B C 1
ATOM 3291 O O . ALA B 1 200 ? 17.775 -15.342 20.612 1.00 32.50 200 ALA B O 1
ATOM 3293 N N . SER B 1 201 ? 17.152 -13.944 22.258 1.00 32.92 201 SER B N 1
ATOM 3294 C CA . SER B 1 201 ? 16.699 -12.948 21.299 1.00 33.05 201 SER B CA 1
ATOM 3295 C C . SER B 1 201 ? 17.886 -12.355 20.550 1.00 33.75 201 SER B C 1
ATOM 3296 O O . SER B 1 201 ? 17.766 -12.022 19.378 1.00 31.66 201 SER B O 1
ATOM 3299 N N . PHE B 1 202 ? 19.049 -12.258 21.187 1.00 36.12 202 PHE B N 1
ATOM 3300 C CA . PHE B 1 202 ? 20.223 -11.683 20.529 1.00 37.69 202 PHE B CA 1
ATOM 3301 C C . PHE B 1 202 ? 20.629 -12.584 19.375 1.00 39.13 202 PHE B C 1
ATOM 3302 O O . PHE B 1 202 ? 21.122 -12.115 18.357 1.00 38.87 202 PHE B O 1
ATOM 3310 N N . GLU B 1 203 ? 20.396 -13.884 19.506 1.00 42.38 203 GLU B N 1
ATOM 3311 C CA . GLU B 1 203 ? 20.817 -14.842 18.489 1.00 45.15 203 GLU B CA 1
ATOM 3312 C C . GLU B 1 203 ? 19.839 -14.918 17.321 1.00 45.83 203 GLU B C 1
ATOM 3313 O O . GLU B 1 203 ? 20.143 -15.568 16.327 1.00 46.67 203 GLU B O 1
ATOM 3319 N N . GLN B 1 204 ? 18.684 -14.265 17.418 1.00 46.70 204 GLN B N 1
ATOM 3320 C CA . GLN B 1 204 ? 17.699 -14.284 16.340 1.00 47.69 204 GLN B CA 1
ATOM 3321 C C . GLN B 1 204 ? 17.255 -12.886 15.901 1.00 46.08 204 GLN B C 1
ATOM 3322 O O . GLN B 1 204 ? 16.078 -12.539 16.025 1.00 45.50 204 GLN B O 1
ATOM 3328 N N . PRO B 1 205 ? 18.190 -12.063 15.428 1.00 44.10 205 PRO B N 1
ATOM 3329 C CA . PRO B 1 205 ? 17.846 -10.710 14.987 1.00 42.54 205 PRO B CA 1
ATOM 3330 C C . PRO B 1 205 ? 16.844 -10.685 13.835 1.00 42.38 205 PRO B C 1
ATOM 3331 O O . PRO B 1 205 ? 16.912 -11.490 12.902 1.00 42.24 205 PRO B O 1
ATOM 3335 N N . VAL B 1 206 ? 15.914 -9.739 13.910 1.00 40.75 206 VAL B N 1
ATOM 3336 C CA . VAL B 1 206 ? 14.921 -9.553 12.867 1.00 39.58 206 VAL B CA 1
ATOM 3337 C C . VAL B 1 206 ? 15.670 -8.711 11.847 1.00 39.57 206 VAL B C 1
ATOM 3338 O O . VAL B 1 206 ? 16.388 -7.794 12.241 1.00 38.28 206 VAL B O 1
ATOM 3342 N N . PRO B 1 207 ? 15.546 -9.019 10.558 1.00 39.97 207 PRO B N 1
ATOM 3343 C CA . PRO B 1 207 ? 16.173 -8.178 9.532 1.00 40.63 207 PRO B CA 1
ATOM 3344 C C . PRO B 1 207 ? 15.703 -6.729 9.573 1.00 40.62 207 PRO B C 1
ATOM 3345 O O . PRO B 1 207 ? 14.582 -6.429 9.984 1.00 40.51 207 PRO B O 1
ATOM 3349 N N . SER B 1 208 ? 16.556 -5.831 9.100 1.00 40.65 208 SER B N 1
ATOM 3350 C CA . SER B 1 208 ? 16.350 -4.413 9.332 1.00 41.71 208 SER B CA 1
ATOM 3351 C C . SER B 1 208 ? 15.171 -3.814 8.575 1.00 41.59 208 SER B C 1
ATOM 3352 O O . SER B 1 208 ? 14.595 -2.823 9.030 1.00 41.65 208 SER B O 1
ATOM 3355 N N . ALA B 1 209 ? 14.804 -4.417 7.450 1.00 41.44 209 ALA B N 1
ATOM 3356 C CA . ALA B 1 209 ? 13.600 -4.034 6.719 1.00 41.58 209 ALA B CA 1
ATOM 3357 C C . ALA B 1 209 ? 12.331 -4.195 7.564 1.00 41.13 209 ALA B C 1
ATOM 3358 O O . ALA B 1 209 ? 11.376 -3.433 7.419 1.00 41.55 209 ALA B O 1
ATOM 3360 N N . ASP B 1 210 ? 12.336 -5.160 8.478 1.00 40.26 210 ASP B N 1
ATOM 3361 C CA . ASP B 1 210 ? 11.180 -5.444 9.323 1.00 39.82 210 ASP B CA 1
ATOM 3362 C C . ASP B 1 210 ? 11.161 -4.702 10.656 1.00 38.10 210 ASP B C 1
ATOM 3363 O O . ASP B 1 210 ? 10.186 -4.776 11.400 1.00 37.01 210 ASP B O 1
ATOM 3368 N N . ARG B 1 211 ? 12.233 -3.985 10.970 1.00 36.49 211 ARG B N 1
ATOM 3369 C CA . ARG B 1 211 ? 12.326 -3.302 12.254 1.00 34.34 211 ARG B CA 1
ATOM 3370 C C . ARG B 1 211 ? 11.417 -2.105 12.455 1.00 34.24 211 ARG B C 1
ATOM 3371 O O . ARG B 1 211 ? 11.016 -1.859 13.590 1.00 32.25 211 ARG B O 1
ATOM 3379 N N . PRO B 1 212 ? 11.149 -1.308 11.425 1.00 34.46 212 PRO B N 1
ATOM 3380 C CA . PRO B 1 212 ? 10.247 -0.169 11.607 1.00 35.35 212 PRO B CA 1
ATOM 3381 C C . PRO B 1 212 ? 8.854 -0.583 12.084 1.00 35.44 212 PRO B C 1
ATOM 3382 O O . PRO B 1 212 ? 8.265 0.103 12.916 1.00 35.59 212 PRO B O 1
ATOM 3386 N N . ALA B 1 213 ? 8.357 -1.729 11.630 1.00 35.87 213 ALA B N 1
ATOM 3387 C CA . ALA B 1 213 ? 7.104 -2.262 12.153 1.00 34.90 213 ALA B CA 1
ATOM 3388 C C . ALA B 1 213 ? 7.232 -2.558 13.647 1.00 34.01 213 ALA B C 1
ATOM 3389 O O . ALA B 1 213 ? 6.273 -2.384 14.389 1.00 31.97 213 ALA B O 1
ATOM 3391 N N . LEU B 1 214 ? 8.404 -2.983 14.112 1.00 33.39 214 LEU B N 1
ATOM 3392 C CA . LEU B 1 214 ? 8.59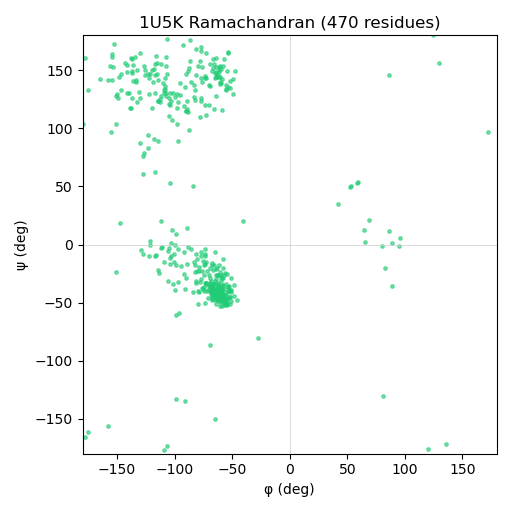4 -3.249 15.532 1.00 32.03 214 LEU B CA 1
ATOM 3393 C C . LEU B 1 214 ? 8.615 -1.963 16.346 1.00 31.98 214 LEU B C 1
ATOM 3394 O O . LEU B 1 214 ? 7.984 -1.891 17.395 1.00 31.30 214 LEU B O 1
ATOM 3399 N N . TRP B 1 215 ? 9.345 -0.951 15.888 1.00 31.38 215 TRP B N 1
ATOM 3400 C CA . TRP B 1 215 ? 9.390 0.330 16.574 1.00 31.12 215 TRP B CA 1
ATOM 3401 C C . TRP B 1 215 ? 7.993 0.951 16.635 1.00 32.02 215 TRP B C 1
ATOM 3402 O O . TRP B 1 215 ? 7.641 1.525 17.660 1.00 31.77 215 TRP B O 1
ATOM 3413 N N . ARG B 1 216 ? 7.206 0.815 15.571 1.00 33.48 216 ARG B N 1
ATOM 3414 C CA . ARG B 1 216 ? 5.883 1.431 15.518 1.00 35.05 216 ARG B CA 1
ATOM 3415 C C . ARG B 1 216 ? 4.952 0.775 16.521 1.00 34.03 216 ARG B C 1
ATOM 3416 O O . ARG B 1 216 ? 4.316 1.467 17.309 1.00 34.18 216 ARG B O 1
ATOM 3424 N N . ALA B 1 217 ? 4.969 -0.552 16.603 1.00 34.15 217 ALA B N 1
ATOM 3425 C CA . ALA B 1 217 ? 4.167 -1.228 17.615 1.00 33.44 217 ALA B CA 1
ATOM 3426 C C . ALA B 1 217 ? 4.553 -0.833 19.039 1.00 33.23 217 ALA B C 1
ATOM 3427 O O . ALA B 1 217 ? 3.682 -0.520 19.854 1.00 32.50 217 ALA B O 1
ATOM 3429 N N . LEU B 1 218 ? 5.846 -0.876 19.358 1.00 32.14 218 LEU B N 1
ATOM 3430 C CA . LEU B 1 218 ? 6.324 -0.491 20.680 1.00 31.29 218 LEU B CA 1
ATOM 3431 C C . LEU B 1 218 ? 5.876 0.915 21.039 1.00 31.38 218 LEU B C 1
ATOM 3432 O O . LEU B 1 218 ? 5.379 1.187 22.133 1.00 32.96 218 LEU B O 1
ATOM 3437 N N . GLU B 1 219 ? 6.119 1.840 20.129 1.00 31.33 219 GLU B N 1
ATOM 3438 C CA . GLU B 1 219 ? 5.787 3.226 20.413 1.00 33.77 219 GLU B CA 1
ATOM 3439 C C . GLU B 1 219 ? 4.284 3.404 20.659 1.00 33.84 219 GLU B C 1
ATOM 3440 O O . GLU B 1 219 ? 3.864 4.113 21.572 1.00 33.57 219 GLU B O 1
ATOM 3446 N N . LYS B 1 220 ? 3.462 2.775 19.824 1.00 33.99 220 LYS B N 1
ATOM 3447 C CA . LYS B 1 220 ? 2.015 2.864 19.989 1.00 35.42 220 LYS B CA 1
ATOM 3448 C C . LYS B 1 220 ? 1.567 2.271 21.324 1.00 34.57 220 LYS B C 1
ATOM 3449 O O . LYS B 1 220 ? 0.829 2.907 22.076 1.00 35.35 220 LYS B O 1
ATOM 3455 N N . PHE B 1 221 ? 2.071 1.088 21.660 1.00 34.75 221 PHE B N 1
ATOM 3456 C CA . PHE B 1 221 ? 1.736 0.428 22.918 1.00 34.66 221 PHE B CA 1
ATOM 3457 C C . PHE B 1 221 ? 2.131 1.258 24.133 1.00 35.51 221 PHE B C 1
ATOM 3458 O O . PHE B 1 221 ? 1.366 1.402 25.088 1.00 34.45 221 PHE B O 1
ATOM 3466 N N . VAL B 1 222 ? 3.327 1.832 24.089 1.00 36.17 222 VAL B N 1
ATOM 3467 C CA . VAL B 1 222 ? 3.786 2.632 25.219 1.00 37.63 222 VAL B CA 1
ATOM 3468 C C . VAL B 1 222 ? 2.988 3.931 25.377 1.00 37.57 222 VAL B C 1
ATOM 3469 O O . VAL B 1 222 ? 2.630 4.298 26.484 1.00 37.70 222 VAL B O 1
ATOM 3473 N N . THR B 1 223 ? 2.704 4.627 24.286 1.00 40.13 223 THR B N 1
ATOM 3474 C CA . THR B 1 223 ? 1.887 5.830 24.332 1.00 42.90 223 THR B CA 1
ATOM 3475 C C . THR B 1 223 ? 0.542 5.561 25.003 1.00 44.14 223 THR B C 1
ATOM 3476 O O . THR B 1 223 ? 0.131 6.276 25.918 1.00 44.22 223 THR B O 1
ATOM 3480 N N . VAL B 1 224 ? -0.112 4.492 24.563 1.00 45.03 224 VAL B N 1
ATOM 3481 C CA . VAL B 1 224 ? -1.432 4.127 25.054 1.00 46.48 224 VAL B CA 1
ATOM 3482 C C . VAL B 1 224 ? -1.379 3.695 26.512 1.00 47.19 224 VAL B C 1
ATOM 3483 O O . VAL B 1 224 ? -2.287 4.008 27.283 1.00 47.20 224 VAL B O 1
ATOM 3487 N N . GLN B 1 225 ? -0.319 2.996 26.898 1.00 47.92 225 GLN B N 1
ATOM 3488 C CA . GLN B 1 225 ? -0.307 2.373 28.216 1.00 49.50 225 GLN B CA 1
ATOM 3489 C C . GLN B 1 225 ? 0.446 3.167 29.274 1.00 50.72 225 GLN B C 1
ATOM 3490 O O . GLN B 1 225 ? 0.260 2.891 30.456 1.00 50.28 225 GLN B O 1
ATOM 3496 N N . VAL B 1 226 ? 1.298 4.102 28.866 1.00 52.58 226 VAL B N 1
ATOM 3497 C CA . VAL B 1 226 ? 2.253 4.695 29.796 1.00 54.96 226 VAL B CA 1
ATOM 3498 C C . VAL B 1 226 ? 2.103 6.202 29.984 1.00 56.97 226 VAL B C 1
ATOM 3499 O O . VAL B 1 226 ? 1.905 6.960 29.036 1.00 56.10 226 VAL B O 1
ATOM 3503 N N . GLY B 1 227 ? 2.256 6.618 31.237 1.00 59.91 227 GLY B N 1
ATOM 3504 C CA . GLY B 1 227 ? 2.122 8.009 31.628 1.00 62.40 227 GLY B CA 1
ATOM 3505 C C . GLY B 1 227 ? 3.314 8.911 31.360 1.00 63.97 227 GLY B C 1
ATOM 3506 O O . GLY B 1 227 ? 4.480 8.501 31.347 1.00 64.91 227 GLY B O 1
ATOM 3507 N N . GLY B 1 228 ? 2.989 10.190 31.203 1.00 65.66 228 GLY B N 1
ATOM 3508 C CA . GLY B 1 228 ? 3.944 11.192 30.769 1.00 66.22 228 GLY B CA 1
ATOM 3509 C C . GLY B 1 228 ? 3.905 11.129 29.257 1.00 66.52 228 GLY B C 1
ATOM 3510 O O . GLY B 1 228 ? 3.658 10.049 28.712 1.00 67.48 228 GLY B O 1
ATOM 3511 N N . VAL B 1 229 ? 4.090 12.275 28.605 1.00 66.27 229 VAL B N 1
ATOM 3512 C CA . VAL B 1 229 ? 4.283 12.326 27.166 1.00 65.21 229 VAL B CA 1
ATOM 3513 C C . VAL B 1 229 ? 5.592 11.615 26.870 1.00 64.29 229 VAL B C 1
ATOM 3514 O O . VAL B 1 229 ? 5.986 10.703 27.619 1.00 64.17 229 VAL B O 1
ATOM 3515 N N . HIS B 1 230 ? 6.272 12.033 25.802 1.00 61.99 230 HIS B N 1
ATOM 3516 C CA . HIS B 1 230 ? 7.573 11.440 25.514 1.00 59.93 230 HIS B CA 1
ATOM 3517 C C . HIS B 1 230 ? 8.664 12.243 24.786 1.00 57.59 230 HIS B C 1
ATOM 3518 O O . HIS B 1 230 ? 8.713 12.428 23.566 1.00 57.28 230 HIS B O 1
ATOM 3525 N N . SER B 1 231 ? 9.616 12.682 25.598 1.00 54.63 231 SER B N 1
ATOM 3526 C CA . SER B 1 231 ? 10.999 12.793 25.151 1.00 53.65 231 SER B CA 1
ATOM 3527 C C . SER B 1 231 ? 11.453 11.502 24.458 1.00 51.57 231 SER B C 1
ATOM 3528 O O . SER B 1 231 ? 12.253 11.547 23.524 1.00 50.72 231 SER B O 1
ATOM 3531 N N . TRP B 1 232 ? 10.958 10.359 24.930 1.00 49.48 232 TRP B N 1
ATOM 3532 C CA . TRP B 1 232 ? 11.388 9.052 24.439 1.00 48.76 232 TRP B CA 1
ATOM 3533 C C . TRP B 1 232 ? 11.024 8.900 22.964 1.00 46.95 232 TRP B C 1
ATOM 3534 O O . TRP B 1 232 ? 11.879 8.549 22.158 1.00 44.56 232 TRP B O 1
ATOM 3545 N N . ARG B 1 233 ? 9.786 9.225 22.603 1.00 46.72 233 ARG B N 1
ATOM 3546 C CA . ARG B 1 233 ? 9.291 9.136 21.229 1.00 47.22 233 ARG B CA 1
ATOM 3547 C C . ARG B 1 233 ? 10.167 9.877 20.227 1.00 46.09 233 ARG B C 1
ATOM 3548 O O . ARG B 1 233 ? 10.325 9.408 19.105 1.00 45.33 233 ARG B O 1
ATOM 3556 N N . GLN B 1 234 ? 10.718 11.021 20.625 1.00 45.82 234 GLN B N 1
ATOM 3557 C CA . GLN B 1 234 ? 11.573 11.808 19.737 1.00 46.07 234 GLN B CA 1
ATOM 3558 C C . GLN B 1 234 ? 12.832 11.051 19.332 1.00 44.10 234 GLN B C 1
ATOM 3559 O O . GLN B 1 234 ? 13.383 11.356 18.278 1.00 44.71 234 GLN B O 1
ATOM 3565 N N . LEU B 1 235 ? 13.293 10.106 20.151 1.00 41.38 235 LEU B N 1
ATOM 3566 C CA . LEU B 1 235 ? 14.511 9.355 19.878 1.00 40.14 235 LEU B CA 1
ATOM 3567 C C . LEU B 1 235 ? 14.271 7.992 19.227 1.00 40.26 235 LEU B C 1
ATOM 3568 O O . LEU B 1 235 ? 15.209 7.266 18.904 1.00 38.56 235 LEU B O 1
ATOM 3573 N N . VAL B 1 236 ? 13.017 7.593 19.049 1.00 41.04 236 VAL B N 1
ATOM 3574 C CA . VAL B 1 236 ? 12.760 6.299 18.420 1.00 41.31 236 VAL B CA 1
ATOM 3575 C C . VAL B 1 236 ? 13.170 6.426 16.957 1.00 42.01 236 VAL B C 1
ATOM 3576 O O . VAL B 1 236 ? 12.896 7.461 16.349 1.00 41.21 236 VAL B O 1
ATOM 3580 N N . PRO B 1 237 ? 13.860 5.428 16.405 1.00 43.24 237 PRO B N 1
ATOM 3581 C CA . PRO B 1 237 ? 14.290 5.460 14.998 1.00 43.94 237 PRO B CA 1
ATOM 3582 C C . PRO B 1 237 ? 13.173 5.672 13.980 1.00 44.89 237 PRO B C 1
ATOM 3583 O O . PRO B 1 237 ? 12.162 4.994 14.144 1.00 45.87 237 PRO B O 1
#

InterPro domains:
  IPR003717 Recombination protein O, RecO [MF_00201] (4-239)
  IPR003717 Recombination protein O, RecO [PF02565] (85-228)
  IPR003717 Recombination protein O, RecO [PTHR33991] (4-236)
  IPR003717 Recombination protein O, RecO [TIGR00613] (9-178)
  IPR012340 Nucleic acid-binding, OB-fold [G3DSA:2.40.50.140] (1-84)
  IPR012340 Nucleic acid-binding, OB-fold [SSF50249] (4-75)
  IPR022572 DNA replication/recombination mediator RecO, N-terminal [PF11967] (5-76)
  IPR037278 ARFGAP/RecO-like zinc finger [SSF57863] (85-232)
  IPR042242 Recombination protein O, C-terminal [G3DSA:1.20.1440.120] (86-227)

Secondary structure (DSSP, 8-state):
--SEEEEEEEEEEEEE-TTS-EEEEEEETTEEEEEEETT-TTSTTTTTS-TT-EEEEEEE------EEEEEEEEEE--GGGGSHHHHHHHHHHHHHHHHHSPTT---HHHHHHHHHHHHHHHHSS-HHHHHHHHHHHHHTTSSS----SB-TTT--BS--EE-TTTSSEE-TTT-SSPPPPHHHHHHHHHTTTS-HHHHHHSPPPGGGHHHHHHHHHHHHHHHS-S--GGGGGS--------/--SSEEEEEEEEEEEEE-TTS-EEEEEEETTEEEEEEE----S----TT-EEEEEEE--TT-SSEEEEEEEEEE--GGGGSHHHHHHHHHHHHHHHHH------HHHHHHHHHHHHHHHHSS-HHHHHHHHHHHHHHHSS-----SB-TTT--BS--EE-TTTSSEE-TTT-SSPPPPHHHHHHHHHTTTS-HHHHHTSPPPGGGHHHHHHHHHHHHHHH-SS--HHHHH--

Organism: Deinococcus radiodurans (strain ATCC 13939 / DSM 20539 / JCM 16871 / CCUG 27074 / LMG 4051 / NBRC 15346 / NCIMB 9279 / VKM B-1422 / R1) (NCBI:txid243230)

CATH classification: 2.40.50.140 (+2 more: 1.20.1440.120, 6.20.220.20)

B-factor: mean 35.64, std 11.55, range [15.79, 89.97]